Protein AF-A0A341ESN5-F1 (afdb_monomer_lite)

Foldseek 3Di:
DQPQPDQPDQDDDDDDPVVNVVRNVVRVVRSVVSLVVQDAPDLQRPDPRHDNDQSRLHHNDPAHAEAQAPQPDARFGKHKFAELCAPRGRHDQGLHNNGNGMWIKGKDWDQPPHRRQWMKIKIADPVCPSAIWIWIHHPVGIDHIDHDDDPVLAAPDLQRPDPNHDHDQCRLHHNDPADAPPQLEPLAQADRWHWHWYAQNCPRHLDDPPLRARKGFGTWDADPVRFWIWTWIWRADPPCRLPTWIWIFTGPGHRDRTDIDTDDDPSFQEDDWDDDPLHTDGHQWYWDADPLAIWIAGNNQKIKFKGKDWLFWQQPFFQCDPVTFRKGFFDKGWTPDFAPWFFDKDKDKDWDDPPDDPPQADWDWDFPDTTRTITGRIMTTGPGNDPDTTIIMMIMMTMHGHD

Structure (mmCIF, N/CA/C/O backbone):
data_AF-A0A341ESN5-F1
#
_entry.id   AF-A0A341ESN5-F1
#
loop_
_atom_site.group_PDB
_atom_site.id
_atom_site.type_symbol
_atom_site.label_atom_id
_atom_site.label_alt_id
_atom_site.label_comp_id
_atom_site.label_asym_id
_atom_site.label_entity_id
_atom_site.label_seq_id
_atom_site.pdbx_PDB_ins_code
_atom_site.Cartn_x
_atom_site.Cartn_y
_atom_site.Cartn_z
_atom_site.occupancy
_atom_site.B_iso_or_equiv
_atom_site.auth_seq_id
_atom_site.auth_comp_id
_atom_site.auth_asym_id
_atom_site.auth_atom_id
_atom_site.pdbx_PDB_model_num
ATOM 1 N N . MET A 1 1 ? -23.273 11.193 65.640 1.00 45.75 1 MET A N 1
ATOM 2 C CA . MET A 1 1 ? -23.663 10.922 67.040 1.00 45.75 1 MET A CA 1
ATOM 3 C C . MET A 1 1 ? -25.114 11.334 67.184 1.00 45.75 1 MET A C 1
ATOM 5 O O . MET A 1 1 ? -25.408 12.495 66.935 1.00 45.75 1 MET A O 1
ATOM 9 N N . VAL A 1 2 ? -26.012 10.391 67.474 1.00 50.94 2 VAL A N 1
ATOM 10 C CA . VAL A 1 2 ? -27.412 10.709 67.794 1.00 50.94 2 VAL A CA 1
ATOM 11 C C . VAL A 1 2 ? -27.406 11.405 69.152 1.00 50.94 2 VAL A C 1
ATOM 13 O O . VAL A 1 2 ? -26.899 10.841 70.120 1.00 50.94 2 VAL A O 1
ATOM 16 N N . ASN A 1 3 ? -27.875 12.651 69.205 1.00 52.25 3 ASN A N 1
ATOM 17 C CA . ASN A 1 3 ? -27.963 13.395 70.455 1.00 52.25 3 ASN A CA 1
ATOM 18 C C . ASN A 1 3 ? -29.244 12.950 71.154 1.00 52.25 3 ASN A C 1
ATOM 20 O O . ASN A 1 3 ? -30.307 13.494 70.876 1.00 52.25 3 ASN A O 1
ATOM 24 N N . ILE A 1 4 ? -29.152 11.912 71.983 1.00 60.00 4 ILE A N 1
ATOM 25 C CA . ILE A 1 4 ? -30.266 11.494 72.835 1.00 60.00 4 ILE A CA 1
ATOM 26 C C . ILE A 1 4 ? -30.452 12.624 73.857 1.00 60.00 4 ILE A C 1
ATOM 28 O O . ILE A 1 4 ? -29.518 12.865 74.628 1.00 60.00 4 ILE A O 1
ATOM 32 N N . PRO A 1 5 ? -31.592 13.344 73.872 1.00 60.28 5 PRO A N 1
ATOM 33 C CA . PRO A 1 5 ? -31.865 14.336 74.904 1.00 60.28 5 PRO A CA 1
ATOM 34 C C . PRO A 1 5 ? -31.605 13.725 76.279 1.00 60.28 5 PRO A C 1
ATOM 36 O O . PRO A 1 5 ? -32.128 12.646 76.577 1.00 60.28 5 PRO A O 1
ATOM 39 N N . THR A 1 6 ? -30.778 14.386 77.095 1.00 60.88 6 THR A N 1
ATOM 40 C CA . THR A 1 6 ? -30.464 13.906 78.443 1.00 60.88 6 THR A CA 1
ATOM 41 C C . THR A 1 6 ? -31.771 13.722 79.206 1.00 60.88 6 THR A C 1
ATOM 43 O O . THR A 1 6 ? -32.524 14.698 79.325 1.00 60.88 6 THR A O 1
ATOM 46 N N . PRO A 1 7 ? -32.070 12.511 79.710 1.00 59.34 7 PRO A N 1
ATOM 47 C CA . PRO A 1 7 ? -33.219 12.344 80.578 1.00 59.34 7 PRO A CA 1
ATOM 48 C C . PRO A 1 7 ? -33.035 13.236 81.820 1.00 59.34 7 PRO A C 1
ATOM 50 O O . PRO A 1 7 ? -31.903 13.616 82.144 1.00 59.34 7 PRO A O 1
ATOM 53 N N . PRO A 1 8 ? -34.124 13.611 82.513 1.00 61.50 8 PRO A N 1
ATOM 54 C CA . PRO A 1 8 ? -34.018 14.348 83.769 1.00 61.50 8 PRO A CA 1
ATOM 55 C C . PRO A 1 8 ? -33.081 13.619 84.759 1.00 61.50 8 PRO A C 1
ATOM 57 O O . PRO A 1 8 ? -32.901 12.405 84.638 1.00 61.50 8 PRO A O 1
ATOM 60 N N . PRO A 1 9 ? -32.448 14.324 85.714 1.00 68.75 9 PRO A N 1
ATOM 61 C CA . PRO A 1 9 ? -31.548 13.698 86.682 1.00 68.75 9 PRO A CA 1
ATOM 62 C C . PRO A 1 9 ? -32.243 12.561 87.444 1.00 68.75 9 PRO A C 1
ATOM 64 O O . PRO A 1 9 ? -33.427 12.660 87.774 1.00 68.75 9 PRO A O 1
ATOM 67 N N . GLU A 1 10 ? -31.501 11.481 87.699 1.00 64.12 10 GLU A N 1
ATOM 68 C CA . GLU A 1 10 ? -31.992 10.313 88.435 1.00 64.12 10 GLU A CA 1
ATOM 69 C C . GLU A 1 10 ? -32.473 10.733 89.844 1.00 64.12 10 GLU A C 1
ATOM 71 O O . GLU A 1 10 ? -31.803 11.546 90.495 1.00 64.12 10 GLU A O 1
ATOM 76 N N . PRO A 1 11 ? -33.632 10.248 90.334 1.00 64.88 11 PRO A N 1
ATOM 77 C CA . PRO A 1 11 ? -34.145 10.635 91.648 1.00 64.88 11 PRO A CA 1
ATOM 78 C C . PRO A 1 11 ? -33.196 10.216 92.786 1.00 64.88 11 PRO A C 1
ATOM 80 O O . PRO A 1 11 ? -32.747 9.075 92.838 1.00 64.88 11 PRO A O 1
ATOM 83 N N . VAL A 1 12 ? -32.933 11.110 93.746 1.00 65.19 12 VAL A N 1
ATOM 84 C CA . VAL A 1 12 ? -32.142 10.800 94.955 1.00 65.19 12 VAL A CA 1
ATOM 85 C C . VAL A 1 12 ? -33.053 10.204 96.041 1.00 65.19 12 VAL A C 1
ATOM 87 O O . VAL A 1 12 ? -34.122 10.751 96.318 1.00 65.19 12 VAL A O 1
ATOM 90 N N . PHE A 1 13 ? -32.638 9.100 96.674 1.00 57.09 13 PHE A N 1
ATOM 91 C CA . PHE A 1 13 ? -33.419 8.396 97.706 1.00 57.09 13 PHE A CA 1
ATOM 92 C C . PHE A 1 13 ? -33.643 9.249 98.975 1.00 57.09 13 PHE A C 1
ATOM 94 O O . PHE A 1 13 ? -32.692 9.755 99.570 1.00 57.09 13 PHE A O 1
ATOM 101 N N . GLY A 1 14 ? -34.902 9.370 99.416 1.00 65.25 14 GLY A N 1
ATOM 102 C CA . GLY A 1 14 ? -35.333 10.055 100.649 1.00 65.25 14 GLY A CA 1
ATOM 103 C C . GLY A 1 14 ? -36.342 9.223 101.474 1.00 65.25 14 GLY A C 1
ATOM 104 O O . GLY A 1 14 ? -36.451 8.018 101.258 1.00 65.25 14 GLY A O 1
ATOM 105 N N . PRO A 1 15 ? -37.111 9.810 102.414 1.00 63.91 15 PRO A N 1
ATOM 106 C CA . PRO A 1 15 ? -38.020 9.050 103.290 1.00 63.91 15 PRO A CA 1
ATOM 107 C C . PRO A 1 15 ? -39.426 8.770 102.713 1.00 63.91 15 PRO A C 1
ATOM 109 O O . PRO A 1 15 ? -40.140 7.935 103.263 1.00 63.91 15 PRO A O 1
ATOM 112 N N . ASP A 1 16 ? -39.847 9.441 101.633 1.00 69.94 16 ASP A N 1
ATOM 113 C CA . ASP A 1 16 ? -41.189 9.272 101.042 1.00 69.94 16 ASP A CA 1
ATOM 114 C C . ASP A 1 16 ? -41.182 8.288 99.858 1.00 69.94 16 ASP A C 1
ATOM 116 O O . ASP A 1 16 ? -40.820 8.633 98.728 1.00 69.94 16 ASP A O 1
ATOM 120 N N . PHE A 1 17 ? -41.590 7.050 100.138 1.00 66.75 17 PHE A N 1
ATOM 121 C CA . PHE A 1 17 ? -41.625 5.932 99.193 1.00 66.75 17 PHE A CA 1
ATOM 122 C C . PHE A 1 17 ? -42.546 6.179 97.982 1.00 66.75 17 PHE A C 1
ATOM 124 O O . PHE A 1 17 ? -42.194 5.840 96.851 1.00 66.75 17 PHE A O 1
ATOM 131 N N . ASN A 1 18 ? -43.707 6.816 98.179 1.00 73.38 18 ASN A N 1
ATOM 132 C CA . ASN A 1 18 ? -44.693 7.008 97.106 1.00 73.38 18 ASN A CA 1
ATOM 133 C C . ASN A 1 18 ? -44.269 8.114 96.128 1.00 73.38 18 ASN A C 1
ATOM 135 O O . ASN A 1 18 ? -44.442 7.980 94.911 1.00 73.38 18 ASN A O 1
ATOM 139 N N . ALA A 1 19 ? -43.673 9.190 96.648 1.00 69.94 19 ALA A N 1
ATOM 140 C CA . ALA A 1 19 ? -43.111 10.258 95.824 1.00 69.94 19 ALA A CA 1
ATOM 141 C C . ALA A 1 19 ? -41.934 9.757 94.963 1.00 69.94 19 ALA A C 1
ATOM 143 O O . ALA A 1 19 ? -41.808 10.139 93.799 1.00 69.94 19 ALA A O 1
ATOM 144 N N . GLN A 1 20 ? -41.116 8.844 95.495 1.00 70.56 20 GLN A N 1
ATOM 145 C CA . GLN A 1 20 ? -39.981 8.247 94.781 1.00 70.56 20 GLN A CA 1
ATOM 146 C C . GLN A 1 20 ? -40.407 7.338 93.637 1.00 70.56 20 GLN A C 1
ATOM 148 O O . GLN A 1 20 ? -39.936 7.515 92.516 1.00 70.56 20 GLN A O 1
ATOM 153 N N . HIS A 1 21 ? -41.334 6.411 93.886 1.00 73.88 21 HIS A N 1
ATOM 154 C CA . HIS A 1 21 ? -41.855 5.538 92.832 1.00 73.88 21 HIS A CA 1
ATOM 155 C C . HIS A 1 21 ? -42.489 6.339 91.686 1.00 73.88 21 HIS A C 1
ATOM 157 O O . HIS A 1 21 ? -42.320 5.992 90.518 1.00 73.88 21 HIS A O 1
ATOM 163 N N . SER A 1 22 ? -43.152 7.454 92.006 1.00 77.50 22 SER A N 1
ATOM 164 C CA . SER A 1 22 ? -43.729 8.358 91.005 1.00 77.50 22 SER A CA 1
ATOM 165 C C . SER A 1 22 ? -42.658 9.093 90.185 1.00 77.50 22 SER A C 1
ATOM 167 O O . SER A 1 22 ? -42.802 9.233 88.970 1.00 77.50 22 SER A O 1
ATOM 169 N N . ALA A 1 23 ? -41.567 9.536 90.820 1.00 76.75 23 ALA A N 1
ATOM 170 C CA . ALA A 1 23 ? -40.453 10.205 90.147 1.00 76.75 23 ALA A CA 1
ATOM 171 C C . ALA A 1 23 ? -39.651 9.253 89.241 1.00 76.75 23 ALA A C 1
ATOM 173 O O . ALA A 1 23 ? -39.312 9.621 88.117 1.00 76.75 23 ALA A O 1
ATOM 174 N N . VAL A 1 24 ? -39.404 8.018 89.692 1.00 79.38 24 VAL A N 1
ATOM 175 C CA . VAL A 1 24 ? -38.752 6.972 88.885 1.00 79.38 24 VAL A CA 1
ATOM 176 C C . VAL A 1 24 ? -39.615 6.613 87.675 1.00 79.38 24 VAL A C 1
ATOM 178 O O . VAL A 1 24 ? -39.122 6.629 86.550 1.00 79.38 24 VAL A O 1
ATOM 181 N N . ALA A 1 25 ? -40.923 6.409 87.864 1.00 80.94 25 ALA A N 1
ATOM 182 C CA . ALA A 1 25 ? -41.840 6.135 86.756 1.00 80.94 25 ALA A CA 1
ATOM 183 C C . ALA A 1 25 ? -41.880 7.281 85.722 1.00 80.94 25 ALA A C 1
ATOM 185 O O . ALA A 1 25 ? -41.972 7.041 84.516 1.00 80.94 25 ALA A O 1
ATOM 186 N N . ALA A 1 26 ? -41.788 8.539 86.169 1.00 80.81 26 ALA A N 1
ATOM 187 C CA . ALA A 1 26 ? -41.711 9.695 85.278 1.00 80.81 26 ALA A CA 1
ATOM 188 C C . ALA A 1 26 ? -40.388 9.744 84.492 1.00 80.81 26 ALA A C 1
ATOM 190 O O . ALA A 1 26 ? -40.399 10.061 83.300 1.00 80.81 26 ALA A O 1
ATOM 191 N N . TRP A 1 27 ? -39.270 9.399 85.136 1.00 82.31 27 TRP A N 1
ATOM 192 C CA . TRP A 1 27 ? -37.954 9.310 84.503 1.00 82.31 27 TRP A CA 1
ATOM 193 C C . TRP A 1 27 ? -37.901 8.206 83.440 1.00 82.31 27 TRP A C 1
ATOM 195 O O . TRP A 1 27 ? -37.540 8.479 82.295 1.00 82.31 27 TRP A O 1
ATOM 205 N N . GLU A 1 28 ? -38.347 6.992 83.776 1.00 84.75 28 GLU A N 1
ATOM 206 C CA . GLU A 1 28 ? -38.405 5.862 82.840 1.00 84.75 28 GLU A CA 1
ATOM 207 C C . GLU A 1 28 ? -39.282 6.198 81.627 1.00 84.75 28 GLU A C 1
ATOM 209 O O . GLU A 1 28 ? -38.901 5.959 80.479 1.00 84.75 28 GLU A O 1
ATOM 214 N N . ARG A 1 29 ? -40.433 6.843 81.861 1.00 85.31 29 ARG A N 1
ATOM 215 C CA . ARG A 1 29 ? -41.326 7.309 80.793 1.00 85.31 29 ARG A CA 1
ATOM 216 C C . ARG A 1 29 ? -40.654 8.340 79.883 1.00 85.31 29 ARG A C 1
ATOM 218 O O . ARG A 1 29 ? -40.837 8.271 78.668 1.00 85.31 29 ARG A O 1
ATOM 225 N N . ALA A 1 30 ? -39.897 9.283 80.441 1.00 80.81 30 ALA A N 1
ATOM 226 C CA . ALA A 1 30 ? -39.176 10.295 79.669 1.00 80.81 30 ALA A CA 1
ATOM 227 C C . ALA A 1 30 ? -38.032 9.684 78.841 1.00 80.81 30 ALA A C 1
ATOM 229 O O . ALA A 1 30 ? -37.871 10.033 77.672 1.00 80.81 30 ALA A O 1
ATOM 230 N N . ALA A 1 31 ? -37.284 8.733 79.407 1.00 80.94 31 ALA A N 1
ATOM 231 C CA . ALA A 1 31 ? -36.227 8.011 78.702 1.00 80.94 31 ALA A CA 1
ATOM 232 C C . ALA A 1 31 ? -36.784 7.181 77.531 1.00 80.94 31 ALA A C 1
ATOM 234 O O . ALA A 1 31 ? -36.274 7.258 76.412 1.00 80.94 31 ALA A O 1
ATOM 235 N N . LEU A 1 32 ? -37.882 6.451 77.754 1.00 85.50 32 LEU A N 1
ATOM 236 C CA . LEU A 1 32 ? -38.570 5.695 76.703 1.00 85.50 32 LEU A CA 1
ATOM 237 C C . LEU A 1 32 ? -39.096 6.604 75.584 1.00 85.50 32 LEU A C 1
ATOM 239 O O . LEU A 1 32 ? -39.010 6.242 74.410 1.00 85.50 32 LEU A O 1
ATOM 243 N N . LEU A 1 33 ? -39.613 7.788 75.928 1.00 86.25 33 LEU A N 1
ATOM 244 C CA . LEU A 1 33 ? -40.091 8.761 74.945 1.00 86.25 33 LEU A CA 1
ATOM 245 C C . LEU A 1 33 ? -38.935 9.341 74.118 1.00 86.25 33 LEU A C 1
ATOM 247 O O . LEU A 1 33 ? -39.038 9.394 72.901 1.00 86.25 33 LEU A O 1
ATOM 251 N N . SER A 1 34 ? -37.807 9.661 74.755 1.00 83.31 34 SER A N 1
ATOM 252 C CA . SER A 1 34 ? -36.584 10.132 74.089 1.00 83.31 34 SER A CA 1
ATOM 253 C C . SER A 1 34 ? -36.023 9.105 73.091 1.00 83.31 34 SER A C 1
ATOM 255 O O . SER A 1 34 ? -35.649 9.448 71.965 1.00 83.31 34 SER A O 1
ATOM 257 N N . ILE A 1 35 ? -36.037 7.815 73.453 1.00 84.38 35 ILE A N 1
ATOM 258 C CA . ILE A 1 35 ? -35.657 6.721 72.544 1.00 84.38 35 ILE A CA 1
ATOM 259 C C . ILE A 1 35 ? -36.646 6.624 71.382 1.00 84.38 35 ILE A C 1
ATOM 261 O O . ILE A 1 35 ? -36.224 6.586 70.228 1.00 84.38 35 ILE A O 1
ATOM 265 N N . LYS A 1 36 ? -37.954 6.626 71.667 1.00 85.88 36 LYS A N 1
ATOM 266 C CA . LYS A 1 36 ? -39.008 6.591 70.644 1.00 85.88 36 LYS A CA 1
ATOM 267 C C . LYS A 1 36 ? -38.877 7.753 69.658 1.00 85.88 36 LYS A C 1
ATOM 269 O O . LYS A 1 36 ? -38.978 7.539 68.454 1.00 85.88 36 LYS A O 1
ATOM 274 N N . ASP A 1 37 ? -38.594 8.951 70.154 1.00 86.12 37 ASP A N 1
ATOM 275 C CA . ASP A 1 37 ? -38.414 10.153 69.342 1.00 86.12 37 ASP A CA 1
ATOM 276 C C . ASP A 1 37 ? -37.098 10.138 68.555 1.00 86.12 37 ASP A C 1
ATOM 278 O O . ASP A 1 37 ? -36.966 10.862 67.573 1.00 86.12 37 ASP A O 1
ATOM 282 N N . SER A 1 38 ? -36.143 9.285 68.921 1.00 85.81 38 SER A N 1
ATOM 283 C CA . SER A 1 38 ? -34.900 9.071 68.169 1.00 85.81 38 SER A CA 1
ATOM 284 C C . SER A 1 38 ? -35.031 7.980 67.098 1.00 85.81 38 SER A C 1
ATOM 286 O O . SER A 1 38 ? -34.161 7.860 66.231 1.00 85.81 38 SER A O 1
ATOM 288 N N . LEU A 1 39 ? -36.110 7.189 67.118 1.00 89.00 39 LEU A N 1
ATOM 289 C CA . LEU A 1 39 ? -36.380 6.183 66.092 1.00 89.00 39 LEU A CA 1
ATOM 290 C C . LEU A 1 39 ? -36.940 6.832 64.813 1.00 89.00 39 LEU A C 1
ATOM 292 O O . LEU A 1 39 ? -37.713 7.800 64.890 1.00 89.00 39 LEU A O 1
ATOM 296 N N . PRO A 1 40 ? -36.555 6.315 63.633 1.00 87.44 40 PRO A N 1
ATOM 297 C CA . PRO A 1 40 ? -37.122 6.752 62.368 1.00 87.44 40 PRO A CA 1
ATOM 298 C C . PRO A 1 40 ? -38.594 6.327 62.256 1.00 87.44 40 PRO A C 1
ATOM 300 O O . PRO A 1 40 ? -38.993 5.255 62.708 1.00 87.44 40 PRO A O 1
ATOM 303 N N . SER A 1 41 ? -39.400 7.171 61.621 1.00 87.12 41 SER A N 1
ATOM 304 C CA . SER A 1 41 ? -40.819 6.938 61.318 1.00 87.12 41 SER A CA 1
ATOM 305 C C . SER A 1 41 ? -41.047 5.905 60.207 1.00 87.12 41 SER A C 1
ATOM 307 O O . SER A 1 41 ? -42.157 5.395 60.055 1.00 87.12 41 SER A O 1
ATOM 309 N N . GLY A 1 42 ? -40.001 5.565 59.452 1.00 86.00 42 GLY A N 1
ATOM 310 C CA . GLY A 1 42 ? -40.032 4.569 58.390 1.00 86.00 42 GLY A CA 1
ATOM 311 C C . GLY A 1 42 ? -38.653 4.337 57.762 1.00 86.00 42 GLY A C 1
ATOM 312 O O . GLY A 1 42 ? -37.678 4.988 58.141 1.00 86.00 42 GLY A O 1
ATOM 313 N N . PRO A 1 43 ? -38.554 3.426 56.779 1.00 82.81 43 PRO A N 1
ATOM 314 C CA . PRO A 1 43 ? -37.279 3.028 56.178 1.00 82.81 43 PRO A CA 1
ATOM 315 C C . PRO A 1 43 ? -36.625 4.121 55.321 1.00 82.81 43 PRO A C 1
ATOM 317 O O . PRO A 1 43 ? -35.465 3.983 54.960 1.00 82.81 43 PRO A O 1
ATOM 320 N N . THR A 1 44 ? -37.329 5.202 54.988 1.00 85.25 44 THR A N 1
ATOM 321 C CA . THR A 1 44 ? -36.801 6.334 54.205 1.00 85.25 44 THR A CA 1
ATOM 322 C C . THR A 1 44 ? -36.850 7.650 54.985 1.00 85.25 44 THR A C 1
ATOM 324 O O . THR A 1 44 ? -36.876 8.723 54.385 1.00 85.25 44 THR A O 1
ATOM 327 N N . ASP A 1 45 ? -36.924 7.588 56.320 1.00 86.44 45 ASP A N 1
ATOM 328 C CA . ASP A 1 45 ? -36.984 8.778 57.171 1.00 86.44 45 ASP A CA 1
ATOM 329 C C . ASP A 1 45 ? -35.642 9.524 57.179 1.00 86.44 45 ASP A C 1
ATOM 331 O O . ASP A 1 45 ? -34.711 9.160 57.899 1.00 86.44 45 ASP A O 1
ATOM 335 N N . ALA A 1 46 ? -35.558 10.583 56.373 1.00 82.62 46 ALA A N 1
ATOM 336 C CA . ALA A 1 46 ? -34.388 11.447 56.238 1.00 82.62 46 ALA A CA 1
ATOM 337 C C . ALA A 1 46 ? -34.278 12.533 57.325 1.00 82.62 46 ALA A C 1
ATOM 339 O O . ALA A 1 46 ? -33.454 13.439 57.195 1.00 82.62 46 ALA A O 1
ATOM 340 N N . THR A 1 47 ? -35.084 12.470 58.392 1.00 85.06 47 THR A N 1
ATOM 341 C CA . THR A 1 47 ? -35.048 13.461 59.475 1.00 85.06 47 THR A CA 1
ATOM 342 C C . THR A 1 47 ? -33.678 13.453 60.168 1.00 85.06 47 THR A C 1
ATOM 344 O O . THR A 1 47 ? -33.266 12.421 60.713 1.00 85.06 47 THR A O 1
ATOM 347 N N . PRO A 1 48 ? -32.958 14.591 60.209 1.00 82.81 48 PRO A N 1
ATOM 348 C CA . PRO A 1 48 ? -31.678 14.673 60.902 1.00 82.81 48 PRO A CA 1
ATOM 349 C C . PRO A 1 48 ? -31.794 14.289 62.382 1.00 82.81 48 PRO A C 1
ATOM 351 O O . PRO A 1 48 ? -32.739 14.670 63.068 1.00 82.81 48 PRO A O 1
ATOM 354 N N . GLY A 1 49 ? -30.802 13.556 62.891 1.00 80.69 49 GLY A N 1
ATOM 355 C CA . GLY A 1 49 ? -30.726 13.177 64.306 1.00 80.69 49 GLY A CA 1
ATOM 356 C C . GLY A 1 49 ? -31.429 11.868 64.681 1.00 80.69 49 GLY A C 1
ATOM 357 O O . GLY A 1 49 ? -31.335 11.470 65.838 1.00 80.69 49 GLY A O 1
ATOM 358 N N . LYS A 1 50 ? -32.071 11.169 63.737 1.00 85.56 50 LYS A N 1
ATOM 359 C CA . LYS A 1 50 ? -32.638 9.826 63.951 1.00 85.56 50 LYS A CA 1
ATOM 360 C C . LYS A 1 50 ? -31.578 8.718 63.873 1.00 85.56 50 LYS A C 1
ATOM 362 O O . LYS A 1 50 ? -30.515 8.893 63.275 1.00 85.56 50 LYS A O 1
ATOM 367 N N . PHE A 1 51 ? -31.875 7.553 64.451 1.00 85.44 51 PHE A N 1
ATOM 368 C CA . PHE A 1 51 ? -31.078 6.338 64.252 1.00 85.44 51 PHE A CA 1
ATOM 369 C C . PHE A 1 51 ? -31.222 5.784 62.826 1.00 85.44 51 PHE A C 1
ATOM 371 O O . PHE A 1 51 ? -32.318 5.751 62.270 1.00 85.44 51 PHE A O 1
ATOM 378 N N . LEU A 1 52 ? -30.123 5.258 62.276 1.00 85.19 52 LEU A N 1
ATOM 379 C CA . LEU A 1 52 ? -30.139 4.416 61.078 1.00 85.19 52 LEU A CA 1
ATOM 380 C C . LEU A 1 52 ? -30.350 2.961 61.500 1.00 85.19 52 LEU A C 1
ATOM 382 O O . LEU A 1 52 ? -29.458 2.341 62.080 1.00 85.19 52 LEU A O 1
ATOM 386 N N . LEU A 1 53 ? -31.545 2.437 61.242 1.00 86.94 53 LEU A N 1
ATOM 387 C CA . LEU A 1 53 ? -31.874 1.033 61.490 1.00 86.94 53 LEU A CA 1
ATOM 388 C C . LEU A 1 53 ? -31.473 0.165 60.290 1.00 86.94 53 LEU A C 1
ATOM 390 O O . LEU A 1 53 ? -31.374 0.662 59.169 1.00 86.94 53 LEU A O 1
ATOM 394 N N . SER A 1 54 ? -31.295 -1.142 60.504 1.00 86.81 54 SER A N 1
ATOM 395 C CA . SER A 1 54 ? -31.189 -2.078 59.377 1.00 86.81 54 SER A CA 1
ATOM 396 C C . SER A 1 54 ? -32.455 -1.994 58.516 1.00 86.81 54 SER A C 1
ATOM 398 O O . SER A 1 54 ? -33.568 -1.978 59.042 1.00 86.81 54 SER A O 1
ATOM 400 N N . GLY A 1 55 ? -32.283 -1.888 57.204 1.00 83.88 55 GLY A N 1
ATOM 401 C CA . GLY A 1 55 ? -33.319 -1.602 56.213 1.00 83.88 55 GLY A CA 1
ATOM 402 C C . GLY A 1 55 ? -33.510 -0.122 55.886 1.00 83.88 55 GLY A C 1
ATOM 403 O O . GLY A 1 55 ? -34.138 0.188 54.871 1.00 83.88 55 GLY A O 1
ATOM 404 N N . ALA A 1 56 ? -32.958 0.799 56.684 1.00 87.56 56 ALA A N 1
ATOM 405 C CA . ALA A 1 56 ? -33.038 2.226 56.390 1.00 87.56 56 ALA A CA 1
ATOM 406 C C . ALA A 1 56 ? -32.268 2.548 55.101 1.00 87.56 56 ALA A C 1
ATOM 408 O O . ALA A 1 56 ? -31.108 2.163 54.947 1.00 87.56 56 ALA A O 1
ATOM 409 N N . PHE A 1 57 ? -32.921 3.236 54.165 1.00 89.88 57 PHE A N 1
ATOM 410 C CA . PHE A 1 57 ? -32.383 3.606 52.853 1.00 89.88 57 PHE A CA 1
ATOM 411 C C . PHE A 1 57 ? -31.797 2.413 52.079 1.00 89.88 57 PHE A C 1
ATOM 413 O O . PHE A 1 57 ? -30.819 2.565 51.348 1.00 89.88 57 PHE A O 1
ATOM 420 N N . GLY A 1 58 ? -32.363 1.217 52.296 1.00 89.06 58 GLY A N 1
ATOM 421 C CA . GLY A 1 58 ? -31.932 -0.039 51.677 1.00 89.06 58 GLY A CA 1
ATOM 422 C C . GLY A 1 58 ? -30.622 -0.622 52.202 1.00 89.06 58 GLY A C 1
ATOM 423 O O . GLY A 1 58 ? -30.102 -1.565 51.611 1.00 89.06 58 GLY A O 1
ATOM 424 N N . LEU A 1 59 ? -30.084 -0.109 53.309 1.00 88.75 59 LEU A N 1
ATOM 425 C CA . LEU A 1 59 ? -28.878 -0.648 53.935 1.00 88.75 59 LEU A CA 1
ATOM 426 C C . LEU A 1 59 ? -29.205 -1.849 54.827 1.00 88.75 59 LEU A C 1
ATOM 428 O O . LEU A 1 59 ? -30.010 -1.728 55.739 1.00 88.75 59 LEU A O 1
ATOM 432 N N . GLY A 1 60 ? -28.534 -2.987 54.632 1.00 83.19 60 GLY A N 1
ATOM 433 C CA . GLY A 1 60 ? -28.613 -4.133 55.556 1.00 83.19 60 GLY A CA 1
ATOM 434 C C . GLY A 1 60 ? -29.821 -5.063 55.378 1.00 83.19 60 GLY A C 1
ATOM 435 O O . GLY A 1 60 ? -30.057 -5.911 56.235 1.00 83.19 60 GLY A O 1
ATOM 436 N N . VAL A 1 61 ? -30.567 -4.926 54.277 1.00 81.94 61 VAL A N 1
ATOM 437 C CA . VAL A 1 61 ? -31.668 -5.824 53.879 1.00 81.94 61 VAL A CA 1
ATOM 438 C C . VAL A 1 61 ? -31.382 -6.467 52.522 1.00 81.94 61 VAL A C 1
ATOM 440 O O . VAL A 1 61 ? -30.689 -5.877 51.697 1.00 81.94 61 VAL A O 1
ATOM 443 N N . ASP A 1 62 ? -31.955 -7.647 52.274 1.00 80.38 62 ASP A N 1
ATOM 444 C CA . ASP A 1 62 ? -31.743 -8.422 51.036 1.00 80.38 62 ASP A CA 1
ATOM 445 C C . ASP A 1 62 ? -32.326 -7.745 49.778 1.00 80.38 62 ASP A C 1
ATOM 447 O O . ASP A 1 62 ? -31.942 -8.068 48.654 1.00 80.38 62 ASP A O 1
ATOM 451 N N . SER A 1 63 ? -33.239 -6.783 49.951 1.00 78.56 63 SER A N 1
ATOM 452 C CA . SER A 1 63 ? -33.818 -5.983 48.867 1.00 78.56 63 SER A CA 1
ATOM 453 C C . SER A 1 63 ? -34.012 -4.529 49.292 1.00 78.56 63 SER A C 1
ATOM 455 O O . SER A 1 63 ? -34.740 -4.252 50.249 1.00 78.56 63 SER A O 1
ATOM 457 N N . GLY A 1 64 ? -33.410 -3.591 48.556 1.00 79.69 64 GLY A N 1
ATOM 458 C CA . GLY A 1 64 ? -33.641 -2.159 48.760 1.00 79.69 64 GLY A CA 1
ATOM 459 C C . GLY A 1 64 ? -35.077 -1.741 48.391 1.00 79.69 64 GLY A C 1
ATOM 460 O O . GLY A 1 64 ? -35.689 -2.389 47.533 1.00 79.69 64 GLY A O 1
ATOM 461 N N . PRO A 1 65 ? -35.625 -0.662 48.989 1.00 89.81 65 PRO A N 1
ATOM 462 C CA . PRO A 1 65 ? -36.987 -0.206 48.719 1.00 89.81 65 PRO A CA 1
ATOM 463 C C . PRO A 1 65 ? -37.223 0.051 47.227 1.00 89.81 65 PRO A C 1
ATOM 465 O O . PRO A 1 65 ? -36.356 0.593 46.538 1.00 89.81 65 PRO A O 1
ATOM 468 N N . VAL A 1 66 ? -38.403 -0.330 46.734 1.00 91.81 66 VAL A N 1
ATOM 469 C CA . VAL A 1 66 ? -38.782 -0.126 45.331 1.00 91.81 66 VAL A CA 1
ATOM 470 C C . VAL A 1 66 ? -39.184 1.328 45.115 1.00 91.81 66 VAL A C 1
ATOM 472 O O . VAL A 1 66 ? -40.066 1.851 45.798 1.00 91.81 66 VAL A O 1
ATOM 475 N N . VAL A 1 67 ? -38.565 1.971 44.132 1.00 93.19 67 VAL A N 1
ATOM 476 C CA . VAL A 1 67 ? -38.859 3.345 43.738 1.00 93.19 67 VAL A CA 1
ATOM 477 C C . VAL A 1 67 ? -40.008 3.356 42.729 1.00 93.19 67 VAL A C 1
ATOM 479 O O . VAL A 1 67 ? -39.885 2.758 41.658 1.00 93.19 67 VAL A O 1
ATOM 482 N N . PRO A 1 68 ? -41.124 4.048 43.028 1.00 92.31 68 PRO A N 1
ATOM 483 C CA . PRO A 1 68 ? -42.290 4.076 42.150 1.00 92.31 68 PRO A CA 1
ATOM 484 C C . PRO A 1 68 ? -42.094 4.982 40.933 1.00 92.31 68 PRO A C 1
ATOM 486 O O . PRO A 1 68 ? -42.700 4.737 39.895 1.00 92.31 68 PRO A O 1
ATOM 489 N N . ASN A 1 69 ? -41.270 6.027 41.044 1.00 94.81 69 ASN A N 1
ATOM 490 C CA . ASN A 1 69 ? -40.932 6.919 39.941 1.00 94.81 69 ASN A CA 1
ATOM 491 C C . ASN A 1 69 ? -39.509 7.455 40.119 1.00 94.81 69 ASN A C 1
ATOM 493 O O . ASN A 1 69 ? -39.196 8.055 41.147 1.00 94.81 69 ASN A O 1
ATOM 497 N N . VAL A 1 70 ? -38.650 7.232 39.125 1.00 94.44 70 VAL A N 1
ATOM 498 C CA . VAL A 1 70 ? -37.233 7.604 39.199 1.00 94.44 70 VAL A CA 1
ATOM 499 C C . VAL A 1 70 ? -36.997 9.109 39.064 1.00 94.44 70 VAL A C 1
ATOM 501 O O . VAL A 1 70 ? -36.005 9.605 39.588 1.00 94.44 70 VAL A O 1
ATOM 504 N N . ASP A 1 71 ? -37.881 9.863 38.412 1.00 94.00 71 ASP A N 1
ATOM 505 C CA . ASP A 1 71 ? -37.714 11.310 38.195 1.00 94.00 71 ASP A CA 1
ATOM 506 C C . ASP A 1 71 ? -38.065 12.137 39.434 1.00 94.00 71 ASP A C 1
ATOM 508 O O . ASP A 1 71 ? -37.536 13.238 39.624 1.00 94.00 71 ASP A O 1
ATOM 512 N N . THR A 1 72 ? -38.944 11.605 40.283 1.00 92.31 72 THR A N 1
ATOM 513 C CA . THR A 1 72 ? -39.396 12.246 41.526 1.00 92.31 72 THR A CA 1
ATOM 514 C C . THR A 1 72 ? -38.707 11.683 42.768 1.00 92.31 72 THR A C 1
ATOM 516 O O . THR A 1 72 ? -39.067 12.051 43.881 1.00 92.31 72 THR A O 1
ATOM 519 N N . HIS A 1 73 ? -37.759 10.755 42.608 1.00 91.62 73 HIS A N 1
ATOM 520 C CA . HIS A 1 73 ? -37.063 10.136 43.731 1.00 91.62 73 HIS A CA 1
ATOM 521 C C . HIS A 1 73 ? -35.707 10.797 43.982 1.00 91.62 73 HIS A C 1
ATOM 523 O O . HIS A 1 73 ? -34.742 10.588 43.241 1.00 91.62 73 HIS A O 1
ATOM 529 N N . HIS A 1 74 ? -35.657 11.619 45.030 1.00 89.88 74 HIS A N 1
ATOM 530 C CA . HIS A 1 74 ? -34.517 12.493 45.340 1.00 89.88 74 HIS A CA 1
ATOM 531 C C . HIS A 1 74 ? -33.810 12.129 46.646 1.00 89.88 74 HIS A C 1
ATOM 533 O O . HIS A 1 74 ? -32.696 12.583 46.894 1.00 89.88 74 HIS A O 1
ATOM 539 N N . THR A 1 75 ? -34.425 11.282 47.471 1.00 88.81 75 THR A N 1
ATOM 540 C CA . THR A 1 75 ? -33.873 10.850 48.756 1.00 88.81 75 THR A CA 1
ATOM 541 C C . THR A 1 75 ? -32.619 10.004 48.547 1.00 88.81 75 THR A C 1
ATOM 543 O O . THR A 1 75 ? -32.667 8.977 47.877 1.00 88.81 75 THR A O 1
ATOM 546 N N . ALA A 1 76 ? -31.495 10.403 49.145 1.00 89.94 76 ALA A N 1
ATOM 547 C CA . ALA A 1 76 ? -30.256 9.634 49.060 1.00 89.94 76 ALA A CA 1
ATOM 548 C C . ALA A 1 76 ? -30.409 8.227 49.670 1.00 89.94 76 ALA A C 1
ATOM 550 O O . ALA A 1 76 ? -31.108 8.052 50.668 1.00 89.94 76 ALA A O 1
ATOM 551 N N . GLY A 1 77 ? -29.773 7.219 49.072 1.00 91.62 77 GLY A N 1
ATOM 552 C CA . GLY A 1 77 ? -29.875 5.831 49.527 1.00 91.62 77 GLY A CA 1
ATOM 553 C C . GLY A 1 77 ? -29.708 4.785 48.427 1.00 91.62 77 GLY A C 1
ATOM 554 O O . GLY A 1 77 ? -29.417 5.110 47.275 1.00 91.62 77 GLY A O 1
ATOM 555 N N . PHE A 1 78 ? -29.917 3.524 48.809 1.00 92.75 78 PHE A N 1
ATOM 556 C CA . PHE A 1 78 ? -29.861 2.345 47.950 1.00 92.75 78 PHE A CA 1
ATOM 557 C C . PHE A 1 78 ? -31.272 1.801 47.737 1.00 92.75 78 PHE A C 1
ATOM 559 O O . PHE A 1 78 ? -31.991 1.477 48.680 1.00 92.75 78 PHE A O 1
ATOM 566 N N . TYR A 1 79 ? -31.664 1.675 46.483 1.00 94.25 79 TYR A N 1
ATOM 567 C CA . TYR A 1 79 ? -33.028 1.371 46.090 1.00 94.25 79 TYR A CA 1
ATOM 568 C C . TYR A 1 79 ? -33.054 0.366 44.946 1.00 94.25 79 TYR A C 1
ATOM 570 O O . TYR A 1 79 ? -32.022 -0.010 44.386 1.00 94.25 79 TYR A O 1
ATOM 578 N N . SER A 1 80 ? -34.254 -0.064 44.580 1.00 93.50 80 SER A N 1
ATOM 579 C CA . SER A 1 80 ? -34.497 -0.850 43.378 1.00 93.50 80 SER A CA 1
ATOM 580 C C . SER A 1 80 ? -35.610 -0.224 42.544 1.00 93.50 80 SER A C 1
ATOM 582 O O . SER A 1 80 ? -36.434 0.539 43.042 1.00 93.50 80 SER A O 1
ATOM 584 N N . GLY A 1 81 ? -35.636 -0.518 41.253 1.00 93.88 81 GLY A N 1
ATOM 585 C CA . GLY A 1 81 ? -36.714 -0.120 40.355 1.00 93.88 81 GLY A CA 1
ATOM 586 C C . GLY A 1 81 ? -36.915 -1.178 39.286 1.00 93.88 81 GLY A C 1
ATOM 587 O O . GLY A 1 81 ? -36.061 -2.037 39.087 1.00 93.88 81 GLY A O 1
ATOM 588 N N . TYR A 1 82 ? -38.045 -1.133 38.594 1.00 94.81 82 TYR A N 1
ATOM 589 C CA . TYR A 1 82 ? -38.319 -2.048 37.490 1.00 94.81 82 TYR A CA 1
ATOM 590 C C . TYR A 1 82 ? -38.138 -1.343 36.149 1.00 94.81 82 TYR A C 1
ATOM 592 O O . TYR A 1 82 ? -38.567 -0.196 35.981 1.00 94.81 82 TYR A O 1
ATOM 600 N N . GLY A 1 83 ? -37.494 -2.031 35.205 1.00 93.75 83 GLY A N 1
ATOM 601 C CA . GLY A 1 83 ? -37.298 -1.565 33.834 1.00 93.75 83 GLY A CA 1
ATOM 602 C C . GLY A 1 83 ? -38.618 -1.316 33.102 1.00 93.75 83 GLY A C 1
ATOM 603 O O . GLY A 1 83 ? -39.675 -1.785 33.525 1.00 93.75 83 GLY A O 1
ATOM 604 N N . GLY A 1 84 ? -38.561 -0.564 32.002 1.00 93.56 84 GLY A N 1
ATOM 605 C CA . GLY A 1 84 ? -39.755 -0.091 31.290 1.00 93.56 84 GLY A CA 1
ATOM 606 C C . GLY A 1 84 ? -40.592 -1.196 30.635 1.00 93.56 84 GLY A C 1
ATOM 607 O O . GLY A 1 84 ? -41.774 -0.982 30.384 1.00 93.56 84 GLY A O 1
ATOM 608 N N . GLY A 1 85 ? -40.006 -2.375 30.398 1.00 92.00 85 GLY A N 1
ATOM 609 C CA . GLY A 1 85 ? -40.707 -3.545 29.860 1.00 92.00 85 GLY A CA 1
ATOM 610 C C . GLY A 1 85 ? -41.364 -4.431 30.928 1.00 92.00 85 GLY A C 1
ATOM 611 O O . GLY A 1 85 ? -42.117 -5.346 30.599 1.00 92.00 85 GLY A O 1
ATOM 612 N N . HIS A 1 86 ? -41.097 -4.189 32.215 1.00 94.19 86 HIS A N 1
ATOM 613 C CA . HIS A 1 86 ? -41.689 -4.969 33.302 1.00 94.19 86 HIS A CA 1
ATOM 614 C C . HIS A 1 86 ? -43.195 -4.688 33.452 1.00 94.19 86 HIS A C 1
ATOM 616 O O . HIS A 1 86 ? -43.678 -3.623 33.082 1.00 94.19 86 HIS A O 1
ATOM 622 N N . ALA A 1 87 ? -43.943 -5.616 34.061 1.00 93.94 87 ALA A N 1
ATOM 623 C CA . ALA A 1 87 ? -45.386 -5.466 34.294 1.00 93.94 87 ALA A CA 1
ATOM 624 C C . ALA A 1 87 ? -45.740 -4.284 35.220 1.00 93.94 87 ALA A C 1
ATOM 626 O O . ALA A 1 87 ? -46.834 -3.730 35.143 1.00 93.94 87 ALA A O 1
ATOM 627 N N . THR A 1 88 ? -44.811 -3.898 36.097 1.00 93.62 88 THR A N 1
ATOM 628 C CA . THR A 1 88 ? -44.936 -2.757 37.019 1.00 93.62 88 THR A CA 1
ATOM 629 C C . THR A 1 88 ? -43.684 -1.877 36.934 1.00 93.62 88 THR A C 1
ATOM 631 O O . THR A 1 88 ? -42.852 -1.926 37.843 1.00 93.62 88 THR A O 1
ATOM 634 N N . PRO A 1 89 ? -43.473 -1.145 35.828 1.00 93.31 89 PRO A N 1
ATOM 635 C CA . PRO A 1 89 ? -42.262 -0.359 35.625 1.00 93.31 89 PRO A CA 1
ATOM 636 C C . PRO A 1 89 ? -42.224 0.820 36.604 1.00 93.31 89 PRO A C 1
ATOM 638 O O . PRO A 1 89 ? -43.267 1.365 36.973 1.00 93.31 89 PRO A O 1
ATOM 641 N N . ALA A 1 90 ? -41.025 1.245 37.007 1.00 94.00 90 ALA A N 1
ATOM 642 C CA . ALA A 1 90 ? -40.895 2.531 37.684 1.00 94.00 90 ALA A CA 1
ATOM 643 C C . ALA A 1 90 ? -41.311 3.648 36.710 1.00 94.00 90 ALA A C 1
ATOM 645 O O . ALA A 1 90 ? -40.886 3.653 35.552 1.00 94.00 90 ALA A O 1
ATOM 646 N N . GLY A 1 91 ? -42.141 4.582 37.175 1.00 92.75 91 GLY A N 1
ATOM 647 C CA . GLY A 1 91 ? -42.516 5.776 36.422 1.00 92.75 91 GLY A CA 1
ATOM 648 C C . GLY A 1 91 ? -41.327 6.714 36.180 1.00 92.75 91 GLY A C 1
ATOM 649 O O . GLY A 1 91 ? -40.282 6.588 36.820 1.00 92.75 91 GLY A O 1
ATOM 650 N N . GLY A 1 92 ? -41.505 7.682 35.282 1.00 92.31 92 GLY A N 1
ATOM 651 C CA . GLY A 1 92 ? -40.445 8.606 34.863 1.00 92.31 92 GLY A CA 1
ATOM 652 C C . GLY A 1 92 ? -39.599 8.077 33.700 1.00 92.31 92 GLY A C 1
ATOM 653 O O . GLY A 1 92 ? -39.931 7.060 33.087 1.00 92.31 92 GLY A O 1
ATOM 654 N N . ASP A 1 93 ? -38.515 8.783 33.376 1.00 94.38 93 ASP A N 1
ATOM 655 C CA . ASP A 1 93 ? -37.567 8.393 32.328 1.00 94.38 93 ASP A CA 1
ATOM 656 C C . ASP A 1 93 ? -36.746 7.175 32.780 1.00 94.38 93 ASP A C 1
ATOM 658 O O . ASP A 1 93 ? -35.803 7.286 33.566 1.00 94.38 93 ASP A O 1
ATOM 662 N N . ASN A 1 94 ? -37.148 5.985 32.331 1.00 93.62 94 ASN A N 1
ATOM 663 C CA . ASN A 1 94 ? -36.592 4.722 32.803 1.00 93.62 94 ASN A CA 1
ATOM 664 C C . ASN A 1 94 ? -35.172 4.482 32.242 1.00 93.62 94 ASN A C 1
ATOM 666 O O . ASN A 1 94 ? -34.998 4.483 31.019 1.00 93.62 94 ASN A O 1
ATOM 670 N N . PRO A 1 95 ? -34.161 4.180 33.086 1.00 95.00 95 PRO A N 1
ATOM 671 C CA . PRO A 1 95 ? -32.804 3.904 32.611 1.00 95.00 95 PRO A CA 1
ATOM 672 C C . PRO A 1 95 ? -32.750 2.712 31.649 1.00 95.00 95 PRO A C 1
ATOM 674 O O . PRO A 1 95 ? -31.912 2.685 30.747 1.00 95.00 95 PRO A O 1
ATOM 677 N N . PHE A 1 96 ? -33.645 1.734 31.795 1.00 94.62 96 PHE A N 1
ATOM 678 C CA . PHE A 1 96 ? -33.685 0.510 31.000 1.00 94.62 96 PHE A CA 1
ATOM 679 C C . PHE A 1 96 ? -35.098 0.284 30.442 1.00 94.62 96 PHE A C 1
ATOM 681 O O . PHE A 1 96 ? -35.835 -0.601 30.875 1.00 94.62 96 PHE A O 1
ATOM 688 N N . SER A 1 97 ? -35.490 1.106 29.465 1.00 92.44 97 SER A N 1
ATOM 689 C CA . SER A 1 97 ? -36.853 1.149 28.911 1.00 92.44 97 SER A CA 1
ATOM 690 C C . SER A 1 97 ? -37.354 -0.160 28.284 1.00 92.44 97 SER A C 1
ATOM 692 O O . SER A 1 97 ? -38.559 -0.377 28.235 1.00 92.44 97 SER A O 1
ATOM 694 N N . THR A 1 98 ? -36.460 -1.044 27.841 1.00 92.44 98 THR A N 1
ATOM 695 C CA . THR A 1 98 ? -36.792 -2.346 27.231 1.00 92.44 98 THR A CA 1
ATOM 696 C C . THR A 1 98 ? -36.611 -3.533 28.177 1.00 92.44 98 THR A C 1
ATOM 698 O O . THR A 1 98 ? -36.900 -4.670 27.809 1.00 92.44 98 THR A O 1
ATOM 701 N N . MET A 1 99 ? -36.103 -3.301 29.388 1.00 92.19 99 MET A N 1
ATOM 702 C CA . MET A 1 99 ? -35.790 -4.367 30.334 1.00 92.19 99 MET A CA 1
ATOM 703 C C . MET A 1 99 ? -37.059 -4.832 31.058 1.00 92.19 99 MET A C 1
ATOM 705 O O . MET A 1 99 ? -37.787 -4.021 31.627 1.00 92.19 99 MET A O 1
ATOM 709 N N . ASN A 1 100 ? -37.279 -6.149 31.098 1.00 91.12 100 ASN A N 1
ATOM 710 C CA . ASN A 1 100 ? -38.412 -6.783 31.788 1.00 91.12 100 ASN A CA 1
ATOM 711 C C . ASN A 1 100 ? -38.119 -7.126 33.263 1.00 91.12 100 ASN A C 1
ATOM 713 O O . ASN A 1 100 ? -38.852 -7.904 33.860 1.00 91.12 100 ASN A O 1
ATOM 717 N N . GLY A 1 101 ? -37.029 -6.619 33.843 1.00 90.56 101 GLY A N 1
ATOM 718 C CA . GLY A 1 101 ? -36.531 -7.010 35.166 1.00 90.56 101 GLY A CA 1
ATOM 719 C C . GLY A 1 101 ? -36.259 -5.825 36.092 1.00 90.56 101 GLY A C 1
ATOM 720 O O . GLY A 1 101 ? -36.459 -4.668 35.719 1.00 90.56 101 GLY A O 1
ATOM 721 N N . ALA A 1 102 ? -35.809 -6.127 37.309 1.00 92.31 102 ALA A N 1
ATOM 722 C CA . ALA A 1 102 ? -35.406 -5.125 38.291 1.00 92.31 102 ALA A CA 1
ATOM 723 C C . ALA A 1 102 ? -33.973 -4.622 38.047 1.00 92.31 102 ALA A C 1
ATOM 725 O O . ALA A 1 102 ? -33.111 -5.374 37.597 1.00 92.31 102 ALA A O 1
ATOM 726 N N . PHE A 1 103 ? -33.715 -3.372 38.415 1.00 94.19 103 PHE A N 1
ATOM 727 C CA . PHE A 1 103 ? -32.397 -2.753 38.471 1.00 94.19 103 PHE A CA 1
ATOM 728 C C . PHE A 1 103 ? -32.134 -2.187 39.869 1.00 94.19 103 PHE A C 1
ATOM 730 O O . PHE A 1 103 ? -33.061 -1.790 40.581 1.00 9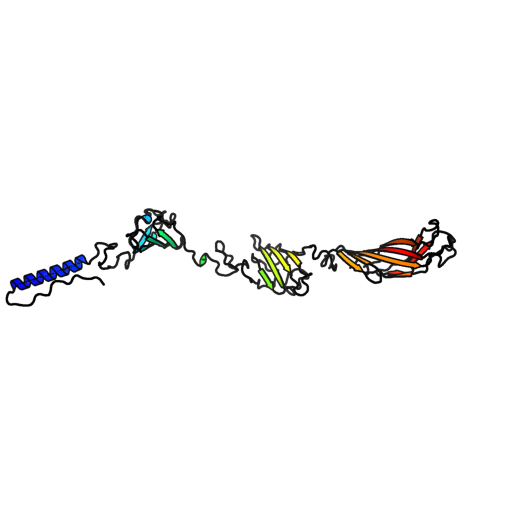4.19 103 PHE A O 1
ATOM 737 N N . GLY A 1 104 ? -30.863 -2.125 40.256 1.00 94.12 104 GLY A N 1
ATOM 738 C CA . GLY A 1 104 ? -30.425 -1.407 41.449 1.00 94.12 104 GLY A CA 1
ATOM 739 C C . GLY A 1 104 ? -30.312 0.084 41.157 1.00 94.12 104 GLY A C 1
ATOM 740 O O . GLY A 1 104 ? -29.864 0.465 40.078 1.00 94.12 104 GLY A O 1
ATOM 741 N N . LEU A 1 105 ? -30.702 0.930 42.103 1.00 95.06 105 LEU A N 1
ATOM 742 C CA . LEU A 1 105 ? -30.643 2.382 41.988 1.00 95.06 105 LEU A CA 1
ATOM 743 C C . LEU A 1 105 ? -29.908 2.964 43.194 1.00 95.06 105 LEU A C 1
ATOM 745 O O . LEU A 1 105 ? -30.354 2.826 44.328 1.00 95.06 105 LEU A O 1
ATOM 749 N N . LEU A 1 106 ? -28.799 3.647 42.945 1.00 95.19 106 LEU A N 1
ATOM 750 C CA . LEU A 1 106 ? -28.124 4.468 43.940 1.00 95.19 106 LEU A CA 1
ATOM 751 C C . LEU A 1 106 ? -28.497 5.923 43.698 1.00 95.19 106 LEU A C 1
ATOM 753 O O . LEU A 1 106 ? -28.361 6.416 42.576 1.00 95.19 106 LEU A O 1
ATOM 757 N N . VAL A 1 107 ? -28.948 6.601 44.748 1.00 93.94 107 VAL A N 1
ATOM 758 C CA . VAL A 1 107 ? -29.292 8.022 44.698 1.00 93.94 107 VAL A CA 1
ATOM 759 C C . VAL A 1 107 ? -28.431 8.776 45.690 1.00 93.94 107 VAL A C 1
ATOM 761 O O . VAL A 1 107 ? -28.294 8.371 46.845 1.00 93.94 107 VAL A O 1
ATOM 764 N N . GLY A 1 108 ? -27.872 9.893 45.247 1.00 91.38 108 GLY A N 1
ATOM 765 C CA . GLY A 1 108 ? -27.297 10.886 46.138 1.00 91.38 108 GLY A CA 1
ATOM 766 C C . GLY A 1 108 ? -27.858 12.260 45.833 1.00 91.38 108 GLY A C 1
ATOM 767 O O . GLY A 1 108 ? -28.220 12.567 44.698 1.00 91.38 108 GLY A O 1
ATOM 768 N N . ASN A 1 109 ? -27.928 13.090 46.863 1.00 85.31 109 ASN A N 1
ATOM 769 C CA . ASN A 1 109 ? -28.411 14.456 46.772 1.00 85.31 109 ASN A CA 1
ATOM 770 C C . ASN A 1 109 ? -27.464 15.411 47.514 1.00 85.31 109 ASN A C 1
ATOM 772 O O . ASN A 1 109 ? -26.626 14.990 48.314 1.00 85.31 109 ASN A O 1
ATOM 776 N N . SER A 1 110 ? -27.546 16.700 47.195 1.00 73.56 110 SER A N 1
ATOM 777 C CA . SER A 1 110 ? -26.786 17.760 47.858 1.00 73.56 110 SER A CA 1
ATOM 778 C C . SER A 1 110 ? -27.693 18.944 48.165 1.00 73.56 110 SER A C 1
ATOM 780 O O . SER A 1 110 ? -28.509 19.331 47.335 1.00 73.56 110 SER A O 1
ATOM 782 N N . THR A 1 111 ? -27.529 19.533 49.349 1.00 66.00 111 THR A N 1
ATOM 783 C CA . THR A 1 111 ? -28.315 20.673 49.841 1.00 66.00 111 THR A CA 1
ATOM 784 C C . THR A 1 111 ? -27.580 21.997 49.624 1.00 66.00 111 THR A C 1
ATOM 786 O O . THR A 1 111 ? -27.395 22.777 50.562 1.00 66.00 111 THR A O 1
ATOM 789 N N . VAL A 1 112 ? -27.081 22.252 48.413 1.00 48.81 112 VAL A N 1
ATOM 790 C CA . VAL A 1 112 ? -26.632 23.608 48.074 1.00 48.81 112 VAL A CA 1
ATOM 791 C C . VAL A 1 112 ? -27.880 24.378 47.650 1.00 48.81 112 VAL A C 1
ATOM 793 O O . VAL A 1 112 ? -28.467 24.080 46.618 1.00 48.81 112 VAL A O 1
ATOM 796 N N . SER A 1 113 ? -28.280 25.345 48.473 1.00 50.38 113 SER A N 1
ATOM 797 C CA . SER A 1 113 ? -29.467 26.216 48.377 1.00 50.38 113 SER A CA 1
ATOM 798 C C . SER A 1 113 ? -30.834 25.647 48.800 1.00 50.38 113 SER A C 1
ATOM 800 O O . SER A 1 113 ? -31.428 26.275 49.670 1.00 50.38 113 SER A O 1
ATOM 802 N N . GLU A 1 114 ? -31.305 24.485 48.336 1.00 54.91 114 GLU A N 1
ATOM 803 C CA . GLU A 1 114 ? -32.555 23.845 48.819 1.00 54.91 114 GLU A CA 1
ATOM 804 C C . GLU A 1 114 ? -32.436 22.305 48.792 1.00 54.91 114 GLU A C 1
ATOM 806 O O . GLU A 1 114 ? -31.512 21.752 48.187 1.00 54.91 114 GLU A O 1
ATOM 811 N N . ALA A 1 115 ? -33.317 21.590 49.503 1.00 57.53 115 ALA A N 1
ATOM 812 C CA . ALA A 1 115 ? -33.397 20.133 49.385 1.00 57.53 115 ALA A CA 1
ATOM 813 C C . ALA A 1 115 ? -33.876 19.766 47.967 1.00 57.53 115 ALA A C 1
ATOM 815 O O . ALA A 1 115 ? -34.781 20.406 47.448 1.00 57.53 115 ALA A O 1
ATOM 816 N N . ASP A 1 116 ? -33.271 18.743 47.357 1.00 66.31 116 ASP A N 1
ATOM 817 C CA . ASP A 1 116 ? -33.685 18.125 46.082 1.00 66.31 116 ASP A CA 1
ATOM 818 C C . ASP A 1 116 ? -33.279 18.817 44.762 1.00 66.31 116 ASP A C 1
ATOM 820 O O . ASP A 1 116 ? -33.500 18.256 43.682 1.00 66.31 116 ASP A O 1
ATOM 824 N N . ASP A 1 117 ? -32.597 19.965 44.795 1.00 72.00 117 ASP A N 1
ATOM 825 C CA . ASP A 1 117 ? -32.165 20.666 43.569 1.00 72.00 117 ASP A CA 1
ATOM 826 C C . ASP A 1 117 ? -31.045 19.959 42.798 1.00 72.00 117 ASP A C 1
ATOM 828 O O . ASP A 1 117 ? -31.045 19.933 41.563 1.00 72.00 117 ASP A O 1
ATOM 832 N N . TYR A 1 118 ? -30.121 19.327 43.521 1.00 87.75 118 TYR A N 1
ATOM 833 C CA . TYR A 1 118 ? -28.981 18.627 42.941 1.00 87.75 118 TYR A CA 1
ATOM 834 C C . TYR A 1 118 ? -29.004 17.161 43.347 1.00 87.75 118 TYR A C 1
ATOM 836 O O . TYR A 1 118 ? -28.640 16.801 44.468 1.00 87.75 118 TYR A O 1
ATOM 844 N N . VAL A 1 119 ? -29.423 16.313 42.410 1.00 91.44 119 VAL A N 1
ATOM 845 C CA . VAL A 1 119 ? -29.559 14.864 42.600 1.00 91.44 119 VAL A CA 1
ATOM 846 C C . VAL A 1 119 ? -28.739 14.152 41.538 1.00 91.44 119 VAL A C 1
ATOM 848 O O . VAL A 1 119 ? -28.724 14.554 40.380 1.00 91.44 119 VAL A O 1
ATOM 851 N N . TRP A 1 120 ? -28.077 13.065 41.899 1.00 94.38 120 TRP A N 1
ATOM 852 C CA . TRP A 1 120 ? -27.482 12.143 40.943 1.00 94.38 120 TRP A CA 1
ATOM 853 C C . TRP A 1 120 ? -28.022 10.741 41.176 1.00 94.38 120 TRP A C 1
ATOM 855 O O . TRP A 1 120 ? -28.341 10.348 42.299 1.00 94.38 120 TRP A O 1
ATOM 865 N N . GLN A 1 121 ? -28.149 9.995 40.085 1.00 96.69 121 GLN A N 1
ATOM 866 C CA . GLN A 1 121 ? -28.650 8.631 40.098 1.00 96.69 121 GLN A CA 1
ATOM 867 C C . GLN A 1 121 ? -27.721 7.733 39.295 1.00 96.69 121 GLN A C 1
ATOM 869 O O . GLN A 1 121 ? -27.280 8.107 38.206 1.00 96.69 121 GLN A O 1
ATOM 874 N N . ILE A 1 122 ? -27.460 6.540 39.822 1.00 96.94 122 ILE A N 1
ATOM 875 C CA . ILE A 1 122 ? -26.759 5.458 39.131 1.00 96.94 122 ILE A CA 1
ATOM 876 C C . ILE A 1 122 ? -27.678 4.239 39.134 1.00 96.94 122 ILE A C 1
ATOM 878 O O . ILE A 1 122 ? -28.087 3.777 40.195 1.00 96.94 122 ILE A O 1
ATOM 882 N N . ALA A 1 123 ? -27.996 3.726 37.951 1.00 95.88 123 ALA A N 1
ATOM 883 C CA . ALA A 1 123 ? -28.812 2.539 37.754 1.00 95.88 123 ALA A CA 1
ATOM 884 C C . ALA A 1 123 ? -27.938 1.374 37.274 1.00 95.88 123 ALA A C 1
ATOM 886 O O . ALA A 1 123 ? -27.164 1.523 36.326 1.00 95.88 123 ALA A O 1
ATOM 887 N N . ILE A 1 124 ? -28.069 0.218 37.917 1.00 93.44 124 ILE A N 1
ATOM 888 C CA . ILE A 1 124 ? -27.274 -0.985 37.657 1.00 93.44 124 ILE A CA 1
ATOM 889 C C . ILE A 1 124 ? -28.224 -2.107 37.251 1.00 93.44 124 ILE A C 1
ATOM 891 O O . ILE A 1 124 ? -29.096 -2.498 38.027 1.00 93.44 124 ILE A O 1
ATOM 895 N N . ASP A 1 125 ? -28.049 -2.638 36.045 1.00 92.38 125 ASP A N 1
ATOM 896 C CA . ASP A 1 125 ? -28.766 -3.829 35.599 1.00 92.38 125 ASP A CA 1
ATOM 897 C C . ASP A 1 125 ? -28.222 -5.083 36.306 1.00 92.38 125 ASP A C 1
ATOM 899 O O . ASP A 1 125 ? -27.063 -5.456 36.122 1.00 92.38 125 ASP A O 1
ATOM 903 N N . PHE A 1 126 ? -29.069 -5.769 37.079 1.00 88.62 126 PHE A N 1
ATOM 904 C CA . PHE A 1 126 ? -28.699 -7.016 37.757 1.00 88.62 126 PHE A CA 1
ATOM 905 C C . PHE A 1 126 ? -28.452 -8.190 36.800 1.00 88.62 126 PHE A C 1
ATOM 907 O O . PHE A 1 126 ? -27.735 -9.122 37.151 1.00 88.62 126 PHE A O 1
ATOM 914 N N . SER A 1 127 ? -29.030 -8.156 35.599 1.00 82.62 127 SER A N 1
ATOM 915 C CA . SER A 1 127 ? -28.844 -9.179 34.565 1.00 82.62 127 SER A CA 1
ATOM 916 C C . SER A 1 127 ? -27.579 -8.971 33.723 1.00 82.62 127 SER A C 1
ATOM 918 O O . SER A 1 127 ? -27.223 -9.839 32.930 1.00 82.62 127 SER A O 1
ATOM 920 N N . GLY A 1 128 ? -26.890 -7.834 33.888 1.00 73.62 128 GLY A N 1
ATOM 921 C CA . GLY A 1 128 ? -25.624 -7.506 33.225 1.00 73.62 128 GLY A CA 1
ATOM 922 C C . GLY A 1 128 ? -25.724 -7.125 31.742 1.00 73.62 128 GLY A C 1
ATOM 923 O O . GLY A 1 128 ? -24.808 -6.490 31.228 1.00 73.62 128 GLY A O 1
ATOM 924 N N . GLY A 1 129 ? -26.825 -7.436 31.050 1.00 78.56 129 GLY A N 1
ATOM 925 C CA . GLY A 1 129 ? -26.957 -7.210 29.603 1.00 78.56 129 GLY A CA 1
ATOM 926 C C . GLY A 1 129 ? -27.024 -5.734 29.189 1.00 78.56 129 GLY A C 1
ATOM 927 O O . GLY A 1 129 ? -26.592 -5.364 28.097 1.00 78.56 129 GLY A O 1
ATOM 928 N N . ASN A 1 130 ? -27.534 -4.859 30.058 1.00 84.06 130 ASN A N 1
ATOM 929 C CA . ASN A 1 130 ? -27.755 -3.444 29.749 1.00 84.06 130 ASN A CA 1
ATOM 930 C C . ASN A 1 130 ? -26.719 -2.497 30.381 1.00 84.06 130 ASN A C 1
ATOM 932 O O . ASN A 1 130 ? -26.732 -1.295 30.077 1.00 84.06 130 ASN A O 1
ATOM 936 N N . GLY A 1 131 ? -25.798 -3.033 31.188 1.00 88.56 131 GLY A N 1
ATOM 937 C CA . GLY A 1 131 ? -24.706 -2.301 31.832 1.00 88.56 131 GLY A CA 1
ATOM 938 C C . GLY A 1 131 ? -25.153 -1.343 32.943 1.00 88.56 131 GLY A C 1
ATOM 939 O O . GLY A 1 131 ? -26.258 -1.436 33.478 1.00 88.56 131 GLY A O 1
ATOM 940 N N . THR A 1 132 ? -24.277 -0.396 33.285 1.00 93.44 132 THR A N 1
ATOM 941 C CA . THR A 1 132 ? -24.536 0.639 34.299 1.00 93.44 132 THR A CA 1
ATOM 942 C C . THR A 1 132 ? -24.830 1.970 33.624 1.00 93.44 132 THR A C 1
ATOM 944 O O . THR A 1 132 ? -24.121 2.373 32.699 1.00 93.44 132 THR A O 1
ATOM 947 N N . LYS A 1 133 ? -25.846 2.691 34.100 1.00 95.44 133 LYS A N 1
ATOM 948 C CA . LYS A 1 133 ? -26.203 4.027 33.615 1.00 95.44 133 LYS A CA 1
ATOM 949 C C . LYS A 1 133 ? -26.189 5.052 34.737 1.00 95.44 133 LYS A C 1
ATOM 951 O O . LYS A 1 133 ? -26.393 4.710 35.894 1.00 95.44 133 LYS A O 1
ATOM 956 N N . TYR A 1 134 ? -25.979 6.315 34.395 1.00 96.31 134 TYR A N 1
ATOM 957 C CA . TYR A 1 134 ? -26.043 7.427 35.334 1.00 96.31 134 TYR A CA 1
ATOM 958 C C . TYR A 1 134 ? -26.731 8.643 34.722 1.00 96.31 134 TYR A C 1
ATOM 960 O O . TYR A 1 134 ? -26.768 8.812 33.500 1.00 96.31 134 TYR A O 1
ATOM 968 N N . ARG A 1 135 ? -27.257 9.503 35.589 1.00 96.38 135 ARG A N 1
ATOM 969 C CA . ARG A 1 135 ? -27.755 10.834 35.241 1.00 96.38 135 ARG A CA 1
ATOM 970 C C . ARG A 1 135 ? -27.645 11.774 36.434 1.00 96.38 135 ARG A C 1
ATOM 972 O O . ARG A 1 135 ? -27.477 11.329 37.570 1.00 96.38 135 ARG A O 1
ATOM 979 N N . ALA A 1 136 ? -27.776 13.066 36.175 1.00 94.38 136 ALA A N 1
ATOM 980 C CA . ALA A 1 136 ? -27.841 14.089 37.205 1.00 94.38 136 ALA A CA 1
ATOM 981 C C . ALA A 1 136 ? -29.006 15.047 36.950 1.00 94.38 136 ALA A C 1
ATOM 983 O O . ALA A 1 136 ? -29.455 15.217 35.818 1.00 94.38 136 ALA A O 1
ATOM 984 N N . ARG A 1 137 ? -29.474 15.681 38.016 1.00 91.25 137 ARG A N 1
ATOM 985 C CA . ARG A 1 137 ? -30.415 16.791 38.026 1.00 91.25 137 ARG A CA 1
ATOM 986 C C . ARG A 1 137 ? -29.687 18.017 38.559 1.00 91.25 137 ARG A C 1
ATOM 988 O O . ARG A 1 137 ? -28.962 17.920 39.547 1.00 91.25 137 ARG A O 1
ATOM 995 N N . GLY A 1 138 ? -29.891 19.147 37.900 1.00 87.19 138 GLY A N 1
ATOM 996 C CA . GLY A 1 138 ? -29.599 20.467 38.455 1.00 87.19 138 GLY A CA 1
ATOM 997 C C . GLY A 1 138 ? -30.767 21.406 38.168 1.00 87.19 138 GLY A C 1
ATOM 998 O O . GLY A 1 138 ? -31.839 20.956 37.764 1.00 87.19 138 GLY A O 1
ATOM 999 N N . ASN A 1 139 ? -30.542 22.716 38.261 1.00 82.25 139 ASN A N 1
ATOM 1000 C CA . ASN A 1 139 ? -31.588 23.731 38.058 1.00 82.25 139 ASN A CA 1
ATOM 1001 C C . ASN A 1 139 ? -32.318 23.637 36.700 1.00 82.25 139 ASN A C 1
ATOM 1003 O O . ASN A 1 139 ? -33.463 24.060 36.583 1.00 82.25 139 ASN A O 1
ATOM 1007 N N . ALA A 1 140 ? -31.670 23.082 35.670 1.00 84.94 140 ALA A N 1
ATOM 1008 C CA . ALA A 1 140 ? -32.249 22.893 34.336 1.00 84.94 140 ALA A CA 1
ATOM 1009 C C . ALA A 1 140 ? -33.068 21.591 34.182 1.00 84.94 140 ALA A C 1
ATOM 1011 O O . ALA A 1 140 ? -33.564 21.307 33.093 1.00 84.94 140 ALA A O 1
ATOM 1012 N N . GLY A 1 141 ? -33.204 20.791 35.245 1.00 89.25 141 GLY A N 1
ATOM 1013 C CA . GLY A 1 141 ? -33.864 19.487 35.230 1.00 89.25 141 GLY A CA 1
ATOM 1014 C C . GLY A 1 141 ? -32.895 18.312 35.073 1.00 89.25 141 GLY A C 1
ATOM 1015 O O . GLY A 1 141 ? -31.691 18.432 35.315 1.00 89.25 141 GLY A O 1
ATOM 1016 N N . TRP A 1 142 ? -33.445 17.149 34.719 1.00 94.00 142 TRP A N 1
ATOM 1017 C CA . TRP A 1 142 ? -32.693 15.907 34.541 1.00 94.00 142 TRP A CA 1
ATOM 1018 C C . TRP A 1 142 ? -31.906 15.900 33.229 1.00 94.00 142 TRP A C 1
ATOM 1020 O O . TRP A 1 142 ? -32.430 16.221 32.165 1.00 94.00 142 TRP A O 1
ATOM 1030 N N . THR A 1 143 ? -30.656 15.448 33.284 1.00 95.94 143 THR A N 1
ATOM 1031 C CA . THR A 1 143 ? -29.937 14.992 32.093 1.00 95.94 143 THR A CA 1
ATOM 1032 C C . THR A 1 143 ? -30.496 13.648 31.635 1.00 95.94 143 THR A C 1
ATOM 1034 O O . THR A 1 143 ? -30.870 12.825 32.471 1.00 95.94 143 THR A O 1
ATOM 1037 N N . SER A 1 144 ? -30.428 13.357 30.337 1.00 96.06 144 SER A N 1
ATOM 1038 C CA . SER A 1 144 ? -30.668 12.000 29.832 1.00 96.06 144 SER A CA 1
ATOM 1039 C C . SER A 1 144 ? -29.722 10.984 30.477 1.00 96.06 144 SER A C 1
ATOM 1041 O O . SER A 1 144 ? -28.569 11.306 30.790 1.00 96.06 144 SER A O 1
ATOM 1043 N N . TRP A 1 145 ? -30.187 9.744 30.619 1.00 96.56 145 TRP A N 1
ATOM 1044 C CA . TRP A 1 145 ? -29.353 8.628 31.059 1.00 96.56 145 TRP A CA 1
ATOM 1045 C C . TRP A 1 145 ? -28.172 8.386 30.116 1.00 96.56 145 TRP A C 1
ATOM 1047 O O . TRP A 1 145 ? -28.330 8.302 28.898 1.00 96.56 145 TRP A O 1
ATOM 1057 N N . ARG A 1 146 ? -26.982 8.217 30.692 1.00 95.38 146 ARG A N 1
ATOM 1058 C CA . ARG A 1 146 ? -25.742 7.883 29.979 1.00 95.38 146 ARG A CA 1
ATOM 1059 C C . ARG A 1 146 ? -25.217 6.542 30.470 1.00 95.38 146 ARG A C 1
ATOM 1061 O O . ARG A 1 146 ? -25.249 6.283 31.667 1.00 95.38 146 ARG A O 1
ATOM 1068 N N . ARG A 1 147 ? -24.744 5.689 29.561 1.00 91.25 147 ARG A N 1
ATOM 1069 C CA . ARG A 1 147 ? -24.155 4.377 29.882 1.00 91.25 147 ARG A CA 1
ATOM 1070 C C . ARG A 1 147 ? -22.662 4.518 30.188 1.00 91.25 147 ARG A C 1
ATOM 1072 O O . ARG A 1 147 ? -21.970 5.275 29.512 1.00 91.25 147 ARG A O 1
ATOM 1079 N N . TYR A 1 148 ? -22.179 3.780 31.183 1.00 88.69 148 TYR A N 1
ATOM 1080 C CA . TYR A 1 148 ? -20.753 3.534 31.382 1.00 88.69 148 TYR A CA 1
ATOM 1081 C C . TYR A 1 148 ? -20.286 2.429 30.442 1.00 88.69 148 TYR A C 1
ATOM 1083 O O . TYR A 1 148 ? -20.928 1.384 30.359 1.00 88.69 148 TYR A O 1
ATOM 1091 N N . LEU A 1 149 ? -19.163 2.663 29.768 1.00 84.94 149 LEU A N 1
ATOM 1092 C CA . LEU A 1 149 ? -18.511 1.645 28.953 1.00 84.94 149 LEU A CA 1
ATOM 1093 C C . LEU A 1 149 ? -17.776 0.648 29.853 1.00 84.94 149 LEU A C 1
ATOM 1095 O O . LEU A 1 149 ? -17.040 1.057 30.756 1.00 84.94 149 LEU A O 1
ATOM 1099 N N . ALA A 1 150 ? -17.969 -0.640 29.595 1.00 81.88 150 ALA A N 1
ATOM 1100 C CA . ALA A 1 150 ? -17.260 -1.724 30.261 1.00 81.88 150 ALA A CA 1
ATOM 1101 C C . ALA A 1 150 ? -15.961 -2.088 29.514 1.00 81.88 150 ALA A C 1
ATOM 1103 O O . ALA A 1 150 ? -15.745 -1.716 28.359 1.00 81.88 150 ALA A O 1
ATOM 1104 N N . SER A 1 151 ? -15.039 -2.780 30.193 1.00 77.69 151 SER A N 1
ATOM 1105 C CA . SER A 1 151 ? -13.708 -3.081 29.641 1.00 77.69 151 SER A CA 1
ATOM 1106 C C . SER A 1 151 ? -13.723 -4.091 28.494 1.00 77.69 151 SER A C 1
ATOM 1108 O O . SER A 1 151 ? -12.771 -4.132 27.722 1.00 77.69 151 SER A O 1
ATOM 1110 N N . ASP A 1 152 ? -14.771 -4.900 28.380 1.00 84.25 152 ASP A N 1
ATOM 1111 C CA . ASP A 1 152 ? -15.010 -5.851 27.293 1.00 84.25 152 ASP A CA 1
ATOM 1112 C C . ASP A 1 152 ? -15.564 -5.191 26.019 1.00 84.25 152 ASP A C 1
ATOM 1114 O O . ASP A 1 152 ? -15.383 -5.736 24.931 1.00 84.25 152 ASP A O 1
ATOM 1118 N N . GLU A 1 153 ? -16.147 -3.995 26.129 1.00 86.56 153 GLU A N 1
ATOM 1119 C CA . GLU A 1 153 ? -16.599 -3.169 24.998 1.00 86.56 153 GLU A CA 1
ATOM 1120 C C . GLU A 1 153 ? -15.450 -2.401 24.329 1.00 86.56 153 GLU A C 1
ATOM 1122 O O . GLU A 1 153 ? -15.622 -1.802 23.268 1.00 86.56 153 GLU A O 1
ATOM 1127 N N . VAL A 1 154 ? -14.259 -2.410 24.928 1.00 91.12 154 VAL A N 1
ATOM 1128 C CA . VAL A 1 154 ? -13.038 -1.836 24.358 1.00 91.12 154 VAL A CA 1
ATOM 1129 C C . VAL A 1 154 ? -12.101 -2.982 23.989 1.00 91.12 154 VAL A C 1
ATOM 1131 O O . VAL A 1 154 ? -11.993 -3.967 24.716 1.00 91.12 154 VAL A O 1
ATOM 1134 N N . GLN A 1 155 ? -11.398 -2.870 22.862 1.00 90.56 155 GLN A N 1
ATOM 1135 C CA . GLN A 1 155 ? -10.434 -3.888 22.433 1.00 90.56 155 GLN A CA 1
ATOM 1136 C C . GLN A 1 155 ? -9.467 -4.303 23.548 1.00 90.56 155 GLN A C 1
ATOM 1138 O O . GLN A 1 155 ? -8.868 -3.448 24.206 1.00 90.56 155 GLN A O 1
ATOM 1143 N N . ALA A 1 156 ? -9.266 -5.607 23.737 1.00 87.50 156 ALA A N 1
ATOM 1144 C CA . ALA A 1 156 ? -8.351 -6.123 24.754 1.00 87.50 156 ALA A CA 1
ATOM 1145 C C . ALA A 1 156 ? -6.891 -5.768 24.421 1.00 87.50 156 ALA A C 1
ATOM 1147 O O . ALA A 1 156 ? -6.152 -5.283 25.281 1.00 87.50 156 ALA A O 1
ATOM 1148 N N . ASP A 1 157 ? -6.519 -5.904 23.147 1.00 85.25 157 ASP A N 1
ATOM 1149 C CA . ASP A 1 157 ? -5.180 -5.665 22.612 1.00 85.25 157 ASP A CA 1
ATOM 1150 C C . ASP A 1 157 ? -5.228 -4.997 21.213 1.00 85.25 157 ASP A C 1
ATOM 1152 O O . ASP A 1 157 ? -6.299 -4.916 20.607 1.00 85.25 157 ASP A O 1
ATOM 1156 N N . PRO A 1 158 ? -4.095 -4.494 20.675 1.00 82.06 158 PRO A N 1
ATOM 1157 C CA . PRO A 1 158 ? -4.049 -3.795 19.383 1.00 82.06 158 PRO A CA 1
ATOM 1158 C C . PRO A 1 158 ? -4.455 -4.618 18.149 1.00 82.06 158 PRO A C 1
ATOM 1160 O O . PRO A 1 158 ? -4.542 -4.052 17.059 1.00 82.06 158 PRO A O 1
ATOM 1163 N N . THR A 1 159 ? -4.657 -5.927 18.287 1.00 79.56 159 THR A N 1
ATOM 1164 C CA . THR A 1 159 ? -5.064 -6.851 17.219 1.00 79.56 159 THR A CA 1
ATOM 1165 C C . THR A 1 159 ? -6.423 -7.509 17.472 1.00 79.56 159 THR A C 1
ATOM 1167 O O . THR A 1 159 ? -6.836 -8.358 16.682 1.00 79.56 159 THR A O 1
ATOM 1170 N N . ASP A 1 160 ? -7.145 -7.100 18.522 1.00 83.94 160 ASP A N 1
ATOM 1171 C CA . ASP A 1 160 ? -8.471 -7.623 18.860 1.00 83.94 160 ASP A CA 1
ATOM 1172 C C . ASP A 1 160 ? -9.489 -7.289 17.756 1.00 83.94 160 ASP A C 1
ATOM 1174 O O . ASP A 1 160 ? -9.978 -6.164 17.643 1.00 83.94 160 ASP A O 1
ATOM 1178 N N . ALA A 1 161 ? -9.796 -8.285 16.925 1.00 80.75 161 ALA A N 1
ATOM 1179 C CA . ALA A 1 161 ? -10.737 -8.185 15.811 1.00 80.75 161 ALA A CA 1
ATOM 1180 C C . ALA A 1 161 ? -12.181 -8.557 16.195 1.00 80.75 161 ALA A C 1
ATOM 1182 O O . ALA A 1 161 ? -13.007 -8.776 15.307 1.00 80.75 161 ALA A O 1
ATOM 1183 N N . THR A 1 162 ? -12.496 -8.655 17.493 1.00 85.88 162 THR A N 1
ATOM 1184 C CA . THR A 1 162 ? -13.864 -8.932 17.949 1.00 85.88 162 THR A CA 1
ATOM 1185 C C . THR A 1 162 ? -14.795 -7.815 17.483 1.00 85.88 162 THR A C 1
ATOM 1187 O O . THR A 1 162 ? -14.529 -6.634 17.713 1.00 85.88 162 THR A O 1
ATOM 1190 N N . ALA A 1 163 ? -15.885 -8.194 16.814 1.00 84.25 163 ALA A N 1
ATOM 1191 C CA . ALA A 1 163 ? -16.874 -7.247 16.320 1.00 84.25 163 ALA A CA 1
ATOM 1192 C C . ALA A 1 163 ? -17.477 -6.413 17.465 1.00 84.25 163 ALA A C 1
ATOM 1194 O O . ALA A 1 163 ? -17.501 -6.841 18.615 1.00 84.25 163 ALA A O 1
ATOM 1195 N N . GLU A 1 164 ? -17.967 -5.221 17.119 1.00 84.50 164 GLU A N 1
ATOM 1196 C CA . GLU A 1 164 ? -18.699 -4.308 18.017 1.00 84.50 164 GLU A CA 1
ATOM 1197 C C . GLU A 1 164 ? -17.888 -3.685 19.169 1.00 84.50 164 GLU A C 1
ATOM 1199 O O . GLU A 1 164 ? -18.427 -2.884 19.929 1.00 84.50 164 GLU A O 1
ATOM 1204 N N . LYS A 1 165 ? -16.577 -3.948 19.259 1.00 88.50 165 LYS A N 1
ATOM 1205 C CA . LYS A 1 165 ? -15.694 -3.276 20.222 1.00 88.50 165 LYS A CA 1
ATOM 1206 C C . LYS A 1 165 ? -15.194 -1.915 19.734 1.00 88.50 165 LYS A C 1
ATOM 1208 O O . LYS A 1 165 ? -14.914 -1.710 18.553 1.00 88.50 165 LYS A O 1
ATOM 1213 N N . LEU A 1 166 ? -14.993 -0.994 20.675 1.00 89.62 166 LEU A N 1
ATOM 1214 C CA . LEU A 1 166 ? -14.364 0.303 20.442 1.00 89.62 166 LEU A CA 1
ATOM 1215 C C . LEU A 1 166 ? -12.870 0.148 20.132 1.00 89.62 166 LEU A C 1
ATOM 1217 O O . LEU A 1 166 ? -12.116 -0.465 20.896 1.00 89.62 166 LEU A O 1
ATOM 1221 N N . LEU A 1 167 ? -12.449 0.763 19.023 1.00 87.38 167 LEU A N 1
ATOM 1222 C CA . LEU A 1 167 ? -11.067 0.768 18.550 1.00 87.38 167 LEU A CA 1
ATOM 1223 C C . LEU A 1 167 ? -10.177 1.633 19.460 1.00 87.38 167 LEU A C 1
ATOM 1225 O O . LEU A 1 167 ? -10.440 2.823 19.645 1.00 87.38 167 LEU A O 1
ATOM 1229 N N . LYS A 1 168 ? -9.089 1.063 19.989 1.00 86.75 168 LYS A N 1
ATOM 1230 C CA . LYS A 1 168 ? -8.064 1.830 20.720 1.00 86.75 168 LYS A CA 1
ATOM 1231 C C . LYS A 1 168 ? -7.148 2.573 19.742 1.00 86.75 168 LYS A C 1
ATOM 1233 O O . LYS A 1 168 ? -6.801 2.047 18.687 1.00 86.75 168 LYS A O 1
ATOM 1238 N N . VAL A 1 169 ? -6.674 3.766 20.114 1.00 86.75 169 VAL A N 1
ATOM 1239 C CA . VAL A 1 169 ? -5.596 4.436 19.362 1.00 86.75 169 VAL A CA 1
ATOM 1240 C C . VAL A 1 169 ? -4.373 3.514 19.322 1.00 86.75 169 VAL A C 1
ATOM 1242 O O . VAL A 1 169 ? -3.918 3.022 20.351 1.00 86.75 169 VAL A O 1
ATOM 1245 N N . GLY A 1 170 ? -3.862 3.267 18.121 1.00 80.50 170 GLY A N 1
ATOM 1246 C CA . GLY A 1 170 ? -2.772 2.342 17.823 1.00 80.50 170 GLY A CA 1
ATOM 1247 C C . GLY A 1 170 ? -3.204 0.939 17.410 1.00 80.50 170 GLY A C 1
ATOM 1248 O O . GLY A 1 170 ? -2.378 0.197 16.875 1.00 80.50 170 GLY A O 1
ATOM 1249 N N . ALA A 1 171 ? -4.472 0.571 17.605 1.00 83.69 171 ALA A N 1
ATOM 1250 C CA . ALA A 1 171 ? -4.978 -0.717 17.157 1.00 83.69 171 ALA A CA 1
ATOM 1251 C C . ALA A 1 171 ? -4.969 -0.810 15.629 1.00 83.69 171 ALA A C 1
ATOM 1253 O O . ALA A 1 171 ? -5.230 0.169 14.924 1.00 83.69 171 ALA A O 1
ATOM 1254 N N . PHE A 1 172 ? -4.588 -1.983 15.122 1.00 79.81 172 PHE A N 1
ATOM 1255 C CA . PHE A 1 172 ? -4.323 -2.230 13.703 1.00 79.81 172 PHE A CA 1
ATOM 1256 C C . PHE A 1 172 ? -3.402 -1.170 13.063 1.00 79.81 172 PHE A C 1
ATOM 1258 O O . PHE A 1 172 ? -3.524 -0.879 11.875 1.00 79.81 172 PHE A O 1
ATOM 1265 N N . GLY A 1 173 ? -2.524 -0.565 13.878 1.00 79.44 173 GLY A N 1
ATOM 1266 C CA . GLY A 1 173 ? -1.560 0.480 13.523 1.00 79.44 173 GLY A CA 1
ATOM 1267 C C . GLY A 1 173 ? -2.138 1.849 13.172 1.00 79.44 173 GLY A C 1
ATOM 1268 O O . GLY A 1 173 ? -1.409 2.710 12.678 1.00 79.44 173 GLY A O 1
ATOM 1269 N N . TRP A 1 174 ? -3.410 2.102 13.477 1.00 80.44 174 TRP A N 1
ATOM 1270 C CA . TRP A 1 174 ? -4.019 3.417 13.291 1.00 80.44 174 TRP A CA 1
ATOM 1271 C C . TRP A 1 174 ? -3.668 4.368 14.435 1.00 80.44 174 TRP A C 1
ATOM 1273 O O . TRP A 1 174 ? -4.072 4.153 15.571 1.00 80.44 174 TRP A O 1
ATOM 1283 N N . GLY A 1 175 ? -2.950 5.457 14.156 1.00 72.31 175 GLY A N 1
ATOM 1284 C CA . GLY A 1 175 ? -2.726 6.533 15.134 1.00 72.31 175 GLY A CA 1
ATOM 1285 C C . GLY A 1 175 ? -1.649 6.272 16.199 1.00 72.31 175 GLY A C 1
ATOM 1286 O O . GLY A 1 175 ? -1.419 7.142 17.033 1.00 72.31 175 GLY A O 1
ATOM 1287 N N . ALA A 1 176 ? -0.942 5.136 16.156 1.00 66.94 176 ALA A N 1
ATOM 1288 C CA . ALA A 1 176 ? 0.303 4.929 16.904 1.00 66.94 176 ALA A CA 1
ATOM 1289 C C . ALA A 1 176 ? 1.491 4.777 15.949 1.00 66.94 176 ALA A C 1
ATOM 1291 O O . ALA A 1 176 ? 1.350 4.303 14.824 1.00 66.94 176 ALA A O 1
ATOM 1292 N N . GLY A 1 177 ? 2.690 5.152 16.405 1.00 59.56 177 GLY A N 1
ATOM 1293 C CA . GLY A 1 177 ? 3.900 5.099 15.576 1.00 59.56 177 GLY A CA 1
ATOM 1294 C C . GLY A 1 177 ? 4.315 3.688 15.140 1.00 59.56 177 GLY A C 1
ATOM 1295 O O . GLY A 1 177 ? 5.126 3.562 14.220 1.00 59.56 177 GLY A O 1
ATOM 1296 N N . VAL A 1 178 ? 3.796 2.634 15.789 1.00 53.28 178 VAL A N 1
ATOM 1297 C CA . VAL A 1 178 ? 4.269 1.256 15.613 1.00 53.28 178 VAL A CA 1
ATOM 1298 C C . VAL A 1 178 ? 3.163 0.226 15.903 1.00 53.28 178 VAL A C 1
ATOM 1300 O O . VAL A 1 178 ? 2.912 -0.106 17.056 1.00 53.28 178 VAL A O 1
ATOM 1303 N N . ALA A 1 179 ? 2.581 -0.360 14.856 1.00 53.25 179 ALA A N 1
ATOM 1304 C CA . ALA A 1 179 ? 2.160 -1.762 14.884 1.00 53.25 179 ALA A CA 1
ATOM 1305 C C . ALA A 1 179 ? 3.054 -2.512 13.889 1.00 53.25 179 ALA A C 1
ATOM 1307 O O . ALA A 1 179 ? 2.975 -2.291 12.677 1.00 53.25 179 ALA A O 1
ATOM 1308 N N . VAL A 1 180 ? 3.982 -3.326 14.401 1.00 56.62 180 VAL A N 1
ATOM 1309 C CA . VAL A 1 180 ? 4.850 -4.159 13.558 1.00 56.62 180 VAL A CA 1
ATOM 1310 C C . VAL A 1 180 ? 4.100 -5.437 13.228 1.00 56.62 180 VAL A C 1
ATOM 1312 O O . VAL A 1 180 ? 3.668 -6.148 14.134 1.00 56.62 180 VAL A O 1
ATOM 1315 N N . ARG A 1 181 ? 3.990 -5.769 11.943 1.00 63.34 181 ARG A N 1
ATOM 1316 C CA . ARG A 1 181 ? 3.609 -7.122 11.537 1.00 63.34 181 ARG A CA 1
ATOM 1317 C C . ARG A 1 181 ? 4.806 -8.033 11.823 1.00 63.34 181 ARG A C 1
ATOM 1319 O O . ARG A 1 181 ? 5.829 -7.932 11.150 1.00 63.34 181 ARG A O 1
ATOM 1326 N N . SER A 1 182 ? 4.712 -8.839 12.881 1.00 52.09 182 SER A N 1
ATOM 1327 C CA . SER A 1 182 ? 5.815 -9.664 13.406 1.00 52.09 182 SER A CA 1
ATOM 1328 C C . SER A 1 182 ? 6.180 -10.844 12.505 1.00 52.09 182 SER A C 1
ATOM 1330 O O . SER A 1 182 ? 7.265 -11.409 12.629 1.00 52.09 182 SER A O 1
ATOM 1332 N N . THR A 1 183 ? 5.308 -11.212 11.574 1.00 53.12 183 THR A N 1
ATOM 1333 C CA . THR A 1 183 ? 5.531 -12.320 10.658 1.00 53.12 183 THR A CA 1
ATOM 1334 C C . THR A 1 183 ? 6.102 -11.811 9.334 1.00 53.12 183 THR A C 1
ATOM 1336 O O . THR A 1 183 ? 5.429 -11.186 8.512 1.00 53.12 183 THR A O 1
ATOM 1339 N N . GLY A 1 184 ? 7.390 -12.090 9.117 1.00 62.53 184 GLY A N 1
ATOM 1340 C CA . GLY A 1 184 ? 8.123 -11.853 7.866 1.00 62.53 184 GLY A CA 1
ATOM 1341 C C . GLY A 1 184 ? 7.678 -12.766 6.716 1.00 62.53 184 GLY A C 1
ATOM 1342 O O . GLY A 1 184 ? 8.515 -13.334 6.014 1.00 62.53 184 GLY A O 1
ATOM 1343 N N . ASN A 1 185 ? 6.366 -12.940 6.527 1.00 75.06 185 ASN A N 1
ATOM 1344 C CA . ASN A 1 185 ? 5.789 -13.804 5.506 1.00 75.06 185 ASN A CA 1
ATOM 1345 C C . ASN A 1 185 ? 4.498 -13.202 4.920 1.00 75.06 185 ASN A C 1
ATOM 1347 O O . ASN A 1 185 ? 3.547 -12.908 5.638 1.00 75.06 185 ASN A O 1
ATOM 1351 N N . PHE A 1 186 ? 4.432 -13.027 3.602 1.00 79.44 186 PHE A N 1
ATOM 1352 C CA . PHE A 1 186 ? 3.213 -12.602 2.895 1.00 79.44 186 PHE A CA 1
ATOM 1353 C C . PHE A 1 186 ? 2.376 -13.779 2.366 1.00 79.44 186 PHE A C 1
ATOM 1355 O O . PHE A 1 186 ? 1.292 -13.589 1.8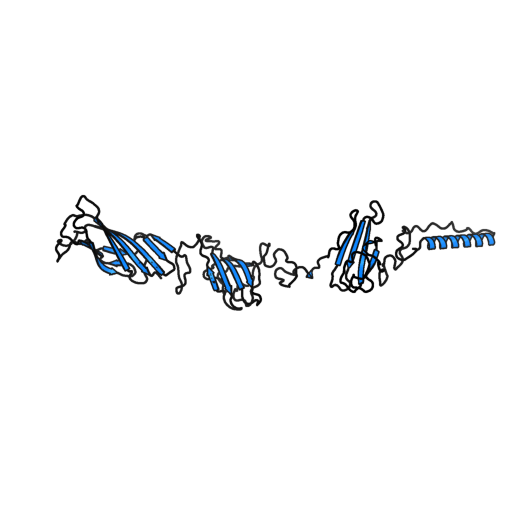09 1.00 79.44 186 PHE A O 1
ATOM 1362 N N . LEU A 1 187 ? 2.849 -15.011 2.560 1.00 81.44 187 LEU A N 1
ATOM 1363 C CA . LEU A 1 187 ? 2.143 -16.222 2.153 1.00 81.44 187 LEU A CA 1
ATOM 1364 C C . LEU A 1 187 ? 1.044 -16.642 3.128 1.00 81.44 187 LEU A C 1
ATOM 1366 O O . LEU A 1 187 ? 0.245 -17.491 2.762 1.00 81.44 187 LEU A O 1
ATOM 1370 N N . GLU A 1 188 ? 0.934 -16.043 4.314 1.00 78.62 188 GLU A N 1
ATOM 1371 C CA . GLU A 1 188 ? -0.083 -16.395 5.321 1.00 78.62 188 GLU A CA 1
ATOM 1372 C C . GLU A 1 188 ? -1.488 -16.595 4.743 1.00 78.62 188 GLU A C 1
ATOM 1374 O O . GLU A 1 188 ? -1.921 -15.870 3.845 1.00 78.62 188 GLU A O 1
ATOM 1379 N N . THR A 1 189 ? -2.210 -17.592 5.258 1.00 78.38 189 THR A N 1
ATOM 1380 C CA . THR A 1 189 ? -3.559 -17.938 4.790 1.00 78.38 189 THR A CA 1
ATOM 1381 C C . THR A 1 189 ? -4.537 -16.782 4.937 1.00 78.38 189 THR A C 1
ATOM 1383 O O . THR A 1 189 ? -5.352 -16.564 4.043 1.00 78.38 189 THR A O 1
ATOM 1386 N N . GLN A 1 190 ? -4.424 -16.029 6.028 1.00 75.69 190 GLN A N 1
ATOM 1387 C CA . GLN A 1 190 ? -5.223 -14.844 6.287 1.00 75.69 190 GLN A CA 1
ATOM 1388 C C . GLN A 1 190 ? -4.301 -13.709 6.701 1.00 75.69 190 GLN A C 1
ATOM 1390 O O . GLN A 1 190 ? -3.420 -13.898 7.537 1.00 75.69 190 GLN A O 1
ATOM 1395 N N . LEU A 1 191 ? -4.505 -12.542 6.100 1.00 75.56 191 LEU A N 1
ATOM 1396 C CA . LEU A 1 191 ? -3.780 -11.338 6.470 1.00 75.56 191 LEU A CA 1
ATOM 1397 C C . LEU A 1 191 ? -4.685 -10.469 7.350 1.00 75.56 191 LEU A C 1
ATOM 1399 O O . LEU A 1 191 ? -5.819 -10.201 6.942 1.00 75.56 191 LEU A O 1
ATOM 1403 N N . PRO A 1 192 ? -4.223 -10.020 8.531 1.00 74.75 192 PRO A N 1
ATOM 1404 C CA . PRO A 1 192 ? -5.013 -9.125 9.363 1.00 74.75 192 PRO A CA 1
ATOM 1405 C C . PRO A 1 192 ? -5.256 -7.807 8.622 1.00 74.75 192 PRO A C 1
ATOM 1407 O O . PRO A 1 192 ? -4.374 -7.303 7.926 1.00 74.75 192 PRO A O 1
ATOM 1410 N N . GLY A 1 193 ? -6.459 -7.251 8.763 1.00 78.50 193 GLY A N 1
ATOM 1411 C CA . GLY A 1 193 ? -6.773 -5.925 8.238 1.00 78.50 193 GLY A CA 1
ATOM 1412 C C . GLY A 1 193 ? -6.121 -4.830 9.079 1.00 78.50 193 GLY A C 1
ATOM 1413 O O . GLY A 1 193 ? -6.044 -4.962 10.298 1.00 78.50 193 GLY A O 1
ATOM 1414 N N . GLY A 1 194 ? -5.640 -3.760 8.444 1.00 80.25 194 GLY A N 1
ATOM 1415 C CA . GLY A 1 194 ? -4.993 -2.654 9.161 1.00 80.25 194 GLY A CA 1
ATOM 1416 C C . GLY A 1 194 ? -3.864 -1.961 8.410 1.00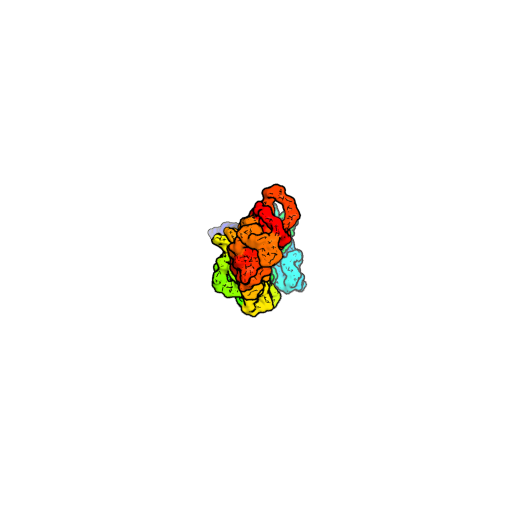 80.25 194 GLY A C 1
ATOM 1417 O O . GLY A 1 194 ? -3.525 -2.336 7.288 1.00 80.25 194 GLY A O 1
ATOM 1418 N N . ALA A 1 195 ? -3.275 -0.956 9.053 1.00 80.25 195 ALA A N 1
ATOM 1419 C CA . ALA A 1 195 ? -2.068 -0.264 8.616 1.00 80.25 195 ALA A CA 1
ATOM 1420 C C . ALA A 1 195 ? -0.872 -0.805 9.413 1.00 80.25 195 ALA A C 1
ATOM 1422 O O . ALA A 1 195 ? -0.841 -0.716 10.633 1.00 80.25 195 ALA A O 1
ATOM 1423 N N . PHE A 1 196 ? 0.133 -1.378 8.756 1.00 75.31 196 PHE A N 1
ATOM 1424 C CA . PHE A 1 196 ? 1.213 -2.087 9.449 1.00 75.31 196 PHE A CA 1
ATOM 1425 C C . PHE A 1 196 ? 2.597 -1.608 9.018 1.00 75.31 196 PHE A C 1
ATOM 1427 O O . PHE A 1 196 ? 2.839 -1.201 7.890 1.00 75.31 196 PHE A O 1
ATOM 1434 N N . ARG A 1 197 ? 3.589 -1.707 9.897 1.00 72.25 197 ARG A N 1
ATOM 1435 C CA . ARG A 1 197 ? 4.996 -1.580 9.489 1.00 72.25 197 ARG A CA 1
ATOM 1436 C C . ARG A 1 197 ? 5.609 -2.966 9.388 1.00 72.25 197 ARG A C 1
ATOM 1438 O O . ARG A 1 197 ? 5.381 -3.806 10.256 1.00 72.25 197 ARG A O 1
ATOM 1445 N N . THR A 1 198 ? 6.380 -3.212 8.337 1.00 69.94 198 THR A N 1
ATOM 1446 C CA . THR A 1 198 ? 7.201 -4.422 8.228 1.00 69.94 198 THR A CA 1
ATOM 1447 C C . THR A 1 198 ? 8.644 -4.099 8.585 1.00 69.94 198 THR A C 1
ATOM 1449 O O . THR A 1 198 ? 9.083 -2.951 8.496 1.00 69.94 198 THR A O 1
ATOM 1452 N N . GLY A 1 199 ? 9.380 -5.117 9.027 1.00 68.06 199 GLY A N 1
ATOM 1453 C CA . GLY A 1 199 ? 10.828 -5.034 9.176 1.00 68.06 199 GLY A CA 1
ATOM 1454 C C . GLY A 1 199 ? 11.542 -4.985 7.821 1.00 68.06 199 GLY A C 1
ATOM 1455 O O . GLY A 1 199 ? 10.982 -4.559 6.812 1.00 68.06 199 GLY A O 1
ATOM 1456 N N . ASN A 1 200 ? 12.797 -5.425 7.801 1.00 70.75 200 ASN A N 1
ATOM 1457 C CA . ASN A 1 200 ? 13.545 -5.548 6.556 1.00 70.75 200 ASN A CA 1
ATOM 1458 C C . ASN A 1 200 ? 12.943 -6.650 5.657 1.00 70.75 200 ASN A C 1
ATOM 1460 O O . ASN A 1 200 ? 12.658 -7.749 6.135 1.00 70.75 200 ASN A O 1
ATOM 1464 N N . LEU A 1 201 ? 12.753 -6.352 4.371 1.00 73.56 201 LEU A N 1
ATOM 1465 C CA . LEU A 1 201 ? 12.105 -7.228 3.397 1.00 73.56 201 LEU A CA 1
ATOM 1466 C C . LEU A 1 201 ? 13.072 -8.143 2.627 1.00 73.56 201 LEU A C 1
ATOM 1468 O O . LEU A 1 201 ? 12.590 -9.062 1.970 1.00 73.56 201 LEU A O 1
ATOM 1472 N N . ASP A 1 202 ? 14.392 -7.973 2.778 1.00 66.38 202 ASP A N 1
ATOM 1473 C CA . ASP A 1 202 ? 15.458 -8.668 2.018 1.00 66.38 202 ASP A CA 1
ATOM 1474 C C . ASP A 1 202 ? 15.339 -10.200 1.942 1.00 66.38 202 ASP A C 1
ATOM 1476 O O . ASP A 1 202 ? 15.860 -10.831 1.026 1.00 66.38 202 ASP A O 1
ATOM 1480 N N . SER A 1 203 ? 14.658 -10.813 2.909 1.00 66.88 203 SER A N 1
ATOM 1481 C CA . SER A 1 203 ? 14.420 -12.263 2.986 1.00 66.88 203 SER A CA 1
ATOM 1482 C C . SER A 1 203 ? 12.961 -12.618 3.288 1.00 66.88 203 SER A C 1
ATOM 1484 O O . SER A 1 203 ? 12.632 -13.765 3.592 1.00 66.88 203 SER A O 1
ATOM 1486 N N . THR A 1 204 ? 12.065 -11.633 3.211 1.00 76.81 204 THR A N 1
ATOM 1487 C CA . THR A 1 204 ? 10.651 -11.828 3.524 1.00 76.81 204 THR A CA 1
ATOM 1488 C C . THR A 1 204 ? 9.993 -12.633 2.410 1.00 76.81 204 THR A C 1
ATOM 1490 O O . THR A 1 204 ? 9.930 -12.220 1.250 1.00 76.81 204 THR A O 1
ATOM 1493 N N . THR A 1 205 ? 9.475 -13.807 2.762 1.00 81.50 205 THR A N 1
ATOM 1494 C CA . THR A 1 205 ? 8.870 -14.712 1.782 1.00 81.50 205 THR A CA 1
ATOM 1495 C C . THR A 1 205 ? 7.597 -14.086 1.208 1.00 81.50 205 THR A C 1
ATOM 1497 O O . THR A 1 205 ? 6.723 -13.634 1.949 1.00 81.50 205 THR A O 1
ATOM 1500 N N . GLY A 1 206 ? 7.490 -14.048 -0.123 1.00 81.12 206 GLY A N 1
ATOM 1501 C CA . GLY A 1 206 ? 6.349 -13.451 -0.822 1.00 81.12 206 GLY A CA 1
ATOM 1502 C C . GLY A 1 206 ? 6.334 -11.916 -0.843 1.00 81.12 206 GLY A C 1
ATOM 1503 O O . GLY A 1 206 ? 5.299 -11.347 -1.183 1.00 81.12 206 GLY A O 1
ATOM 1504 N N . ALA A 1 207 ? 7.434 -11.244 -0.481 1.00 80.25 207 ALA A N 1
ATOM 1505 C CA . ALA A 1 207 ? 7.587 -9.795 -0.639 1.00 80.25 207 ALA A CA 1
ATOM 1506 C C . ALA A 1 207 ? 7.667 -9.379 -2.126 1.00 80.25 207 ALA A C 1
ATOM 1508 O O . ALA A 1 207 ? 7.899 -10.236 -2.988 1.00 80.25 207 ALA A O 1
ATOM 1509 N N . PRO A 1 208 ? 7.485 -8.085 -2.457 1.00 80.12 208 PRO A N 1
ATOM 1510 C CA . PRO A 1 208 ? 7.631 -7.631 -3.832 1.00 80.12 208 PRO A CA 1
ATOM 1511 C C . PRO A 1 208 ? 9.037 -7.893 -4.386 1.00 80.12 208 PRO A C 1
ATOM 1513 O O . PRO A 1 208 ? 10.023 -7.762 -3.654 1.00 80.12 208 PRO A O 1
ATOM 1516 N N . PRO A 1 209 ? 9.163 -8.220 -5.684 1.00 75.75 209 PRO A N 1
ATOM 1517 C CA . PRO A 1 209 ? 10.462 -8.435 -6.311 1.00 75.75 209 PRO A CA 1
ATOM 1518 C C . PRO A 1 209 ? 11.372 -7.204 -6.194 1.00 75.75 209 PRO A C 1
ATOM 1520 O O . PRO A 1 209 ? 10.957 -6.093 -6.511 1.00 75.75 209 PRO A O 1
ATOM 1523 N N . GLY A 1 210 ? 12.627 -7.404 -5.777 1.00 68.38 210 GLY A N 1
ATOM 1524 C CA . GLY A 1 210 ? 13.624 -6.326 -5.679 1.00 68.38 210 GLY A CA 1
ATOM 1525 C C . GLY A 1 210 ? 13.393 -5.331 -4.533 1.00 68.38 210 GLY A C 1
ATOM 1526 O O . GLY A 1 210 ? 14.051 -4.294 -4.491 1.00 68.38 210 GLY A O 1
ATOM 1527 N N . ALA A 1 211 ? 12.471 -5.616 -3.607 1.00 61.72 211 ALA A N 1
ATOM 1528 C CA . ALA A 1 211 ? 12.262 -4.803 -2.415 1.00 61.72 211 ALA A CA 1
ATOM 1529 C C . ALA A 1 211 ? 13.333 -5.109 -1.349 1.00 61.72 211 ALA A C 1
ATOM 1531 O O . ALA A 1 211 ? 13.105 -5.900 -0.440 1.00 61.72 211 ALA A O 1
ATOM 1532 N N . THR A 1 212 ? 14.496 -4.473 -1.454 1.00 57.19 212 THR A N 1
ATOM 1533 C CA . THR A 1 212 ? 15.634 -4.636 -0.530 1.00 57.19 212 THR A CA 1
ATOM 1534 C C . THR A 1 212 ? 15.507 -3.806 0.770 1.00 57.19 212 THR A C 1
ATOM 1536 O O . THR A 1 212 ? 16.431 -3.082 1.116 1.00 57.19 212 THR A O 1
ATOM 1539 N N . TYR A 1 213 ? 14.342 -3.720 1.434 1.00 63.81 213 TYR A N 1
ATOM 1540 C CA . TYR A 1 213 ? 14.033 -2.476 2.173 1.00 63.81 213 TYR A CA 1
ATOM 1541 C C . TYR A 1 213 ? 13.193 -2.592 3.455 1.00 63.81 213 TYR A C 1
ATOM 1543 O O . TYR A 1 213 ? 12.433 -3.536 3.656 1.00 63.81 213 TYR A O 1
ATOM 1551 N N . ARG A 1 214 ? 13.269 -1.555 4.313 1.00 56.22 214 ARG A N 1
ATOM 1552 C CA . ARG A 1 214 ? 12.341 -1.327 5.441 1.00 56.22 214 ARG A CA 1
ATOM 1553 C C . ARG A 1 214 ? 10.988 -0.859 4.893 1.00 56.22 214 ARG A C 1
ATOM 1555 O O . ARG A 1 214 ? 10.773 0.332 4.678 1.00 56.22 214 ARG A O 1
ATOM 1562 N N . GLY A 1 215 ? 10.087 -1.802 4.629 1.00 55.34 215 GLY A N 1
ATOM 1563 C CA . GLY A 1 215 ? 8.760 -1.505 4.089 1.00 55.34 215 GLY A CA 1
ATOM 1564 C C . GLY A 1 215 ? 7.800 -0.949 5.143 1.00 55.34 215 GLY A C 1
ATOM 1565 O O . GLY A 1 215 ? 7.690 -1.487 6.245 1.00 55.34 215 GLY A O 1
ATOM 1566 N N . THR A 1 216 ? 7.048 0.096 4.801 1.00 58.25 216 THR A N 1
ATOM 1567 C CA . THR A 1 216 ? 5.791 0.411 5.501 1.00 58.25 216 THR A CA 1
ATOM 1568 C C . THR A 1 216 ? 4.646 -0.206 4.696 1.00 58.25 216 THR A C 1
ATOM 1570 O O . THR A 1 216 ? 4.473 0.121 3.522 1.00 58.25 216 THR A O 1
ATOM 1573 N N . VAL A 1 217 ? 3.869 -1.110 5.299 1.00 63.34 217 VAL A N 1
ATOM 1574 C CA . VAL A 1 217 ? 2.619 -1.628 4.720 1.00 63.34 217 VAL A CA 1
ATOM 1575 C C . VAL A 1 217 ? 1.512 -0.629 5.055 1.00 63.34 217 VAL A C 1
ATOM 1577 O O . VAL A 1 217 ? 0.954 -0.619 6.145 1.00 63.34 217 VAL A O 1
ATOM 1580 N N . GLY A 1 218 ? 1.185 0.254 4.119 1.00 65.38 218 GLY A N 1
ATOM 1581 C CA . GLY A 1 218 ? 0.195 1.304 4.359 1.00 65.38 218 GLY A CA 1
ATOM 1582 C C . GLY A 1 218 ? -1.196 0.758 4.683 1.00 65.38 218 GLY A C 1
ATOM 1583 O O . GLY A 1 218 ? -1.919 1.383 5.453 1.00 65.38 218 GLY A O 1
ATOM 1584 N N . LEU A 1 219 ? -1.568 -0.398 4.118 1.00 73.19 219 LEU A N 1
ATOM 1585 C CA . LEU A 1 219 ? -2.907 -0.955 4.290 1.00 73.19 219 LEU A CA 1
ATOM 1586 C C . LEU A 1 219 ? -2.986 -2.423 3.851 1.00 73.19 219 LEU A C 1
ATOM 1588 O O . LEU A 1 219 ? -2.522 -2.763 2.763 1.00 73.19 219 LEU A O 1
ATOM 1592 N N . THR A 1 220 ? -3.623 -3.269 4.662 1.00 76.56 220 THR A N 1
ATOM 1593 C CA . THR A 1 220 ? -4.101 -4.602 4.273 1.00 76.56 220 THR A CA 1
ATOM 1594 C C . THR A 1 220 ? -5.621 -4.655 4.377 1.00 76.56 220 THR A C 1
ATOM 1596 O O . THR A 1 220 ? -6.183 -4.305 5.415 1.00 76.56 220 THR A O 1
ATOM 1599 N N . LEU A 1 221 ? -6.279 -5.085 3.300 1.00 73.75 221 LEU A N 1
ATOM 1600 C CA . LEU A 1 221 ? -7.736 -5.187 3.195 1.00 73.75 221 LEU A CA 1
ATOM 1601 C C . LEU A 1 221 ? -8.132 -6.640 2.913 1.00 73.75 221 LEU A C 1
ATOM 1603 O O . LEU A 1 221 ? -8.181 -7.024 1.740 1.00 73.75 221 LEU A O 1
ATOM 1607 N N . PRO A 1 222 ? -8.372 -7.471 3.941 1.00 68.88 222 PRO A N 1
ATOM 1608 C CA . PRO A 1 222 ? -8.905 -8.808 3.733 1.00 68.88 222 PRO A CA 1
ATOM 1609 C C . PRO A 1 222 ? -10.350 -8.736 3.218 1.00 68.88 222 PRO A C 1
ATOM 1611 O O . PRO A 1 222 ? -11.150 -7.923 3.680 1.00 68.88 222 PRO A O 1
ATOM 1614 N N . ALA A 1 223 ? -10.703 -9.598 2.265 1.00 66.50 223 ALA A N 1
ATOM 1615 C CA . ALA A 1 223 ? -12.094 -9.798 1.866 1.00 66.50 223 ALA A CA 1
ATOM 1616 C C . ALA A 1 223 ? -12.871 -10.556 2.955 1.00 66.50 223 ALA A C 1
ATOM 1618 O O . ALA A 1 223 ? -12.275 -11.196 3.820 1.00 66.50 223 ALA A O 1
ATOM 1619 N N . LEU A 1 224 ? -14.205 -10.571 2.851 1.00 57.16 224 LEU A N 1
ATOM 1620 C CA . LEU A 1 224 ? -15.125 -11.247 3.783 1.00 57.16 224 LEU A CA 1
ATOM 1621 C C . LEU A 1 224 ? -14.781 -12.729 4.052 1.00 57.16 224 LEU A C 1
ATOM 1623 O O . LEU A 1 224 ? -15.122 -13.252 5.106 1.00 57.16 224 LEU A O 1
ATOM 1627 N N . SER A 1 225 ? -14.083 -13.406 3.130 1.00 61.34 225 SER A N 1
ATOM 1628 C CA . SER A 1 225 ? -13.633 -14.800 3.287 1.00 61.34 225 SER A CA 1
ATOM 1629 C C . SER A 1 225 ? -12.295 -14.962 4.033 1.00 61.34 225 SER A C 1
ATOM 1631 O O . SER A 1 225 ? -11.790 -16.079 4.162 1.00 61.34 225 SER A O 1
ATOM 1633 N N . GLY A 1 226 ? -11.647 -13.862 4.436 1.00 63.53 226 GLY A N 1
ATOM 1634 C CA . GLY A 1 226 ? -10.331 -13.807 5.089 1.00 63.53 226 GLY A CA 1
ATOM 1635 C C . GLY A 1 226 ? -9.140 -14.248 4.224 1.00 63.53 226 GLY A C 1
ATOM 1636 O O . GLY A 1 226 ? -7.996 -14.106 4.637 1.00 63.53 226 GLY A O 1
ATOM 1637 N N . THR A 1 227 ?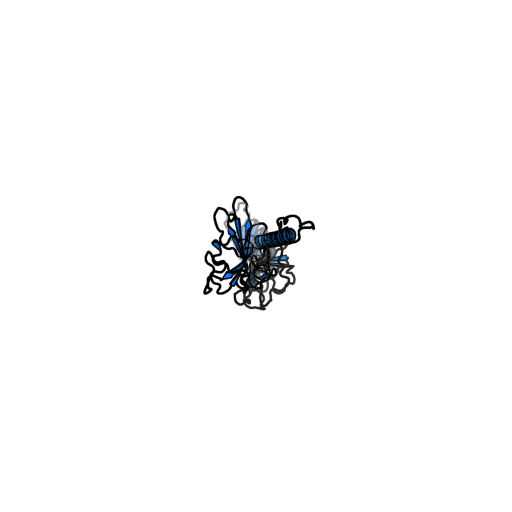 -9.387 -14.784 3.027 1.00 70.50 227 THR A N 1
ATOM 1638 C CA . THR A 1 227 ? -8.390 -15.450 2.165 1.00 70.50 227 THR A CA 1
ATOM 1639 C C . THR A 1 227 ? -7.904 -14.591 1.002 1.00 70.50 227 THR A C 1
ATOM 1641 O O . THR A 1 227 ? -6.803 -14.810 0.496 1.00 70.50 227 THR A O 1
ATOM 1644 N N . HIS A 1 228 ? -8.712 -13.621 0.577 1.00 79.06 228 HIS A N 1
ATOM 1645 C CA . HIS A 1 228 ? -8.310 -12.629 -0.415 1.00 79.06 228 HIS A CA 1
ATOM 1646 C C . HIS A 1 228 ? -7.864 -11.372 0.309 1.00 79.06 228 HIS A C 1
ATOM 1648 O O . HIS A 1 228 ? -8.450 -11.026 1.335 1.00 79.06 228 HIS A O 1
ATOM 1654 N N . ALA A 1 229 ? -6.865 -10.681 -0.223 1.00 80.75 229 ALA A N 1
ATOM 1655 C CA . ALA A 1 229 ? -6.412 -9.432 0.364 1.00 80.75 229 ALA A CA 1
ATOM 1656 C C . ALA A 1 229 ? -5.810 -8.496 -0.678 1.00 80.75 229 ALA A C 1
ATOM 1658 O O . ALA A 1 229 ? -5.151 -8.940 -1.620 1.00 80.75 229 ALA A O 1
ATOM 1659 N N . MET A 1 230 ? -5.986 -7.198 -0.457 1.00 85.00 230 MET A N 1
ATOM 1660 C CA . MET A 1 230 ? -5.196 -6.162 -1.119 1.00 85.00 230 MET A CA 1
ATOM 1661 C C . MET A 1 230 ? -4.162 -5.606 -0.147 1.00 85.00 230 MET A C 1
ATOM 1663 O O . MET A 1 230 ? -4.473 -5.380 1.023 1.00 85.00 230 MET A O 1
ATOM 1667 N N . LEU A 1 231 ? -2.950 -5.375 -0.643 1.00 84.50 231 LEU A N 1
ATOM 1668 C CA . LEU A 1 231 ? -1.845 -4.783 0.096 1.00 84.50 231 LEU A CA 1
ATOM 1669 C C . LEU A 1 231 ? -1.359 -3.538 -0.638 1.00 84.50 231 LEU A C 1
ATOM 1671 O O . LEU A 1 231 ? -1.005 -3.616 -1.812 1.00 84.50 231 LEU A O 1
ATOM 1675 N N . LEU A 1 232 ? -1.285 -2.409 0.060 1.00 84.44 232 LEU A N 1
ATOM 1676 C CA . LEU A 1 232 ? -0.581 -1.223 -0.420 1.00 84.44 232 LEU A CA 1
ATOM 1677 C C . LEU A 1 232 ? 0.712 -1.072 0.374 1.00 84.44 232 LEU A C 1
ATOM 1679 O O . LEU A 1 232 ? 0.681 -0.995 1.604 1.00 84.44 232 LEU A O 1
ATOM 1683 N N . MET A 1 233 ? 1.850 -1.033 -0.314 1.00 80.62 233 MET A N 1
ATOM 1684 C CA . MET A 1 233 ? 3.152 -1.057 0.344 1.00 80.62 233 MET A CA 1
ATOM 1685 C C . MET A 1 233 ? 4.095 -0.004 -0.217 1.00 80.62 233 MET A C 1
ATOM 1687 O O . MET A 1 233 ? 4.301 0.069 -1.424 1.00 80.62 233 MET A O 1
ATOM 1691 N N . ASN A 1 234 ? 4.714 0.764 0.674 1.00 78.94 234 ASN A N 1
ATOM 1692 C CA . ASN A 1 234 ? 5.836 1.627 0.340 1.00 78.94 234 ASN A CA 1
ATOM 1693 C C . ASN A 1 234 ? 7.138 0.919 0.744 1.00 78.94 234 ASN A C 1
ATOM 1695 O O . ASN A 1 234 ? 7.410 0.734 1.935 1.00 78.94 234 ASN A O 1
ATOM 1699 N N . ALA A 1 235 ? 7.916 0.494 -0.251 1.00 73.19 235 ALA A N 1
ATOM 1700 C CA . ALA A 1 235 ? 9.257 -0.040 -0.067 1.00 73.19 235 ALA A CA 1
ATOM 1701 C C . ALA A 1 235 ? 10.255 1.122 -0.098 1.00 73.19 235 ALA A C 1
ATOM 1703 O O . ALA A 1 235 ? 10.484 1.698 -1.161 1.00 73.19 235 ALA A O 1
ATOM 1704 N N . MET A 1 236 ? 10.833 1.461 1.059 1.00 69.12 236 MET A N 1
ATOM 1705 C CA . MET A 1 236 ? 11.728 2.612 1.181 1.00 69.12 236 MET A CA 1
ATOM 1706 C C . MET A 1 236 ? 13.197 2.208 1.288 1.00 69.12 236 MET A C 1
ATOM 1708 O O . MET A 1 236 ? 13.604 1.575 2.268 1.00 69.12 236 MET A O 1
ATOM 1712 N N . ASN A 1 237 ? 14.012 2.650 0.335 1.00 68.12 237 ASN A N 1
ATOM 1713 C CA . ASN A 1 237 ? 15.457 2.534 0.410 1.00 68.12 237 ASN A CA 1
ATOM 1714 C C . ASN A 1 237 ? 16.053 3.741 1.137 1.00 68.12 237 ASN A C 1
ATOM 1716 O O . ASN A 1 237 ? 16.214 4.819 0.575 1.00 68.12 237 ASN A O 1
ATOM 1720 N N . VAL A 1 238 ? 16.432 3.549 2.401 1.00 59.94 238 VAL A N 1
ATOM 1721 C CA . VAL A 1 238 ? 17.033 4.620 3.217 1.00 59.94 238 VAL A CA 1
ATOM 1722 C C . VAL A 1 238 ? 18.399 5.064 2.669 1.00 59.94 238 VAL A C 1
ATOM 1724 O O . VAL A 1 238 ? 18.810 6.195 2.898 1.00 59.94 238 VAL A O 1
ATOM 1727 N N . SER A 1 239 ? 19.093 4.187 1.936 1.00 63.22 239 SER A N 1
ATOM 1728 C CA . SER A 1 239 ? 20.393 4.474 1.311 1.00 63.22 239 SER A CA 1
ATOM 1729 C C . SER A 1 239 ? 20.305 5.019 -0.119 1.00 63.22 239 SER A C 1
ATOM 1731 O O . SER A 1 239 ? 21.305 5.505 -0.633 1.00 63.22 239 SER A O 1
ATOM 1733 N N . SER A 1 240 ? 19.131 4.966 -0.749 1.00 65.06 240 SER A N 1
ATOM 1734 C CA . SER A 1 240 ? 18.870 5.545 -2.072 1.00 65.06 240 SER A CA 1
ATOM 1735 C C . SER A 1 240 ? 17.384 5.908 -2.166 1.00 65.06 240 SER A C 1
ATOM 1737 O O . SER A 1 240 ? 16.595 5.140 -2.711 1.00 65.06 240 SER A O 1
ATOM 1739 N N . PRO A 1 241 ? 16.952 7.043 -1.583 1.00 62.94 241 PRO A N 1
ATOM 1740 C CA . PRO A 1 241 ? 15.534 7.418 -1.519 1.00 62.94 241 PRO A CA 1
ATOM 1741 C C . PRO A 1 241 ? 14.848 7.534 -2.888 1.00 62.94 241 PRO A C 1
ATOM 1743 O O . PRO A 1 241 ? 13.624 7.459 -2.973 1.00 62.94 241 PRO A O 1
ATOM 1746 N N . GLU A 1 242 ? 15.632 7.701 -3.951 1.00 62.84 242 GLU A N 1
ATOM 1747 C CA . GLU A 1 242 ? 15.174 7.711 -5.344 1.00 62.84 242 GLU A CA 1
ATOM 1748 C C . GLU A 1 242 ? 14.646 6.331 -5.793 1.00 62.84 242 GLU A C 1
ATOM 1750 O O . GLU A 1 242 ? 13.800 6.247 -6.677 1.00 62.84 242 GLU A O 1
ATOM 1755 N N . ASP A 1 243 ? 15.035 5.254 -5.100 1.00 66.25 243 ASP A N 1
ATOM 1756 C CA . ASP A 1 243 ? 14.540 3.888 -5.317 1.00 66.25 243 ASP A CA 1
ATOM 1757 C C . ASP A 1 243 ? 13.274 3.559 -4.506 1.00 66.25 243 ASP A C 1
ATOM 1759 O O . ASP A 1 243 ? 12.849 2.398 -4.445 1.00 66.25 243 ASP A O 1
ATOM 1763 N N . ASN A 1 244 ? 12.659 4.550 -3.853 1.00 74.06 244 ASN A N 1
ATOM 1764 C CA . ASN A 1 244 ? 11.419 4.339 -3.114 1.00 74.06 244 ASN A CA 1
ATOM 1765 C C . ASN A 1 244 ? 10.288 3.956 -4.072 1.00 74.06 244 ASN A C 1
ATOM 1767 O O . ASN A 1 244 ? 9.955 4.689 -5.003 1.00 74.06 244 ASN A O 1
ATOM 1771 N N . ASN A 1 245 ? 9.666 2.806 -3.818 1.00 78.44 245 ASN A N 1
ATOM 1772 C CA . ASN A 1 245 ? 8.655 2.248 -4.705 1.00 78.44 245 ASN A CA 1
ATOM 1773 C C . ASN A 1 245 ? 7.355 1.966 -3.977 1.00 78.44 245 ASN A C 1
ATOM 1775 O O . ASN A 1 245 ? 7.324 1.292 -2.944 1.00 78.44 245 ASN A O 1
ATOM 1779 N N . LEU A 1 246 ? 6.266 2.421 -4.587 1.00 85.19 246 LEU A N 1
ATOM 1780 C CA . LEU A 1 246 ? 4.926 2.026 -4.202 1.00 85.19 246 LEU A CA 1
ATOM 1781 C C . LEU A 1 246 ? 4.547 0.738 -4.942 1.00 85.19 246 LEU A C 1
ATOM 1783 O O . LEU A 1 246 ? 4.748 0.615 -6.153 1.00 85.19 246 LEU A O 1
ATOM 1787 N N . TRP A 1 247 ? 3.975 -0.207 -4.205 1.00 86.12 247 TRP A N 1
ATOM 1788 C CA . TRP A 1 247 ? 3.544 -1.508 -4.699 1.00 86.12 247 TRP A CA 1
ATOM 1789 C C . TRP A 1 247 ? 2.088 -1.776 -4.330 1.00 86.12 247 TRP A C 1
ATOM 1791 O O . TRP A 1 247 ? 1.664 -1.511 -3.203 1.00 86.12 247 TRP A O 1
ATOM 1801 N N . LEU A 1 248 ? 1.352 -2.367 -5.270 1.00 88.50 248 LEU A N 1
ATOM 1802 C CA . LEU A 1 248 ? 0.059 -3.000 -5.037 1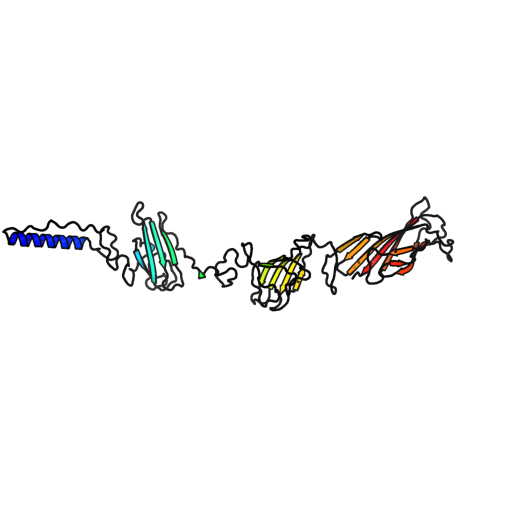.00 88.50 248 LEU A CA 1
ATOM 1803 C C . LEU A 1 248 ? 0.242 -4.517 -5.058 1.00 88.50 248 LEU A C 1
ATOM 1805 O O . LEU A 1 248 ? 0.706 -5.068 -6.052 1.00 88.50 248 LEU A O 1
ATOM 1809 N N . GLY A 1 249 ? -0.128 -5.188 -3.975 1.00 88.31 249 GLY A N 1
ATOM 1810 C CA . GLY A 1 249 ? -0.179 -6.642 -3.885 1.00 88.31 249 GLY A CA 1
ATOM 1811 C C . GLY A 1 249 ? -1.619 -7.122 -3.884 1.00 88.31 249 GLY A C 1
ATOM 1812 O O . GLY A 1 249 ? -2.428 -6.626 -3.103 1.00 88.31 249 GLY A O 1
ATOM 1813 N N . VAL A 1 250 ? -1.943 -8.104 -4.721 1.00 87.25 250 VAL A N 1
ATOM 1814 C CA . VAL A 1 250 ? -3.254 -8.765 -4.699 1.00 87.25 250 VAL A CA 1
ATOM 1815 C C . VAL A 1 250 ? -3.068 -10.238 -4.378 1.00 87.25 250 VAL A C 1
ATOM 1817 O O . VAL A 1 250 ? -2.354 -10.956 -5.074 1.00 87.25 250 VAL A O 1
ATOM 1820 N N . LYS A 1 251 ? -3.723 -10.695 -3.314 1.00 84.75 251 LYS A N 1
ATOM 1821 C CA . LYS A 1 251 ? -3.790 -12.102 -2.930 1.00 84.75 251 LYS A CA 1
ATOM 1822 C C . LYS A 1 251 ? -5.163 -12.637 -3.319 1.00 84.75 251 LYS A C 1
ATOM 1824 O O . LYS A 1 251 ? -6.176 -12.179 -2.795 1.00 84.75 251 LYS A O 1
ATOM 1829 N N . SER A 1 252 ? -5.186 -13.593 -4.241 1.00 81.56 252 SER A N 1
ATOM 1830 C CA . SER A 1 252 ? -6.414 -14.214 -4.746 1.00 81.56 252 SER A CA 1
ATOM 1831 C C . SER A 1 252 ? -6.863 -15.428 -3.931 1.00 81.56 252 SER A C 1
ATOM 1833 O O . SER A 1 252 ? -7.987 -15.881 -4.089 1.00 81.56 252 SER A O 1
ATOM 1835 N N . THR A 1 253 ? -6.018 -16.003 -3.073 1.00 81.56 253 THR A N 1
ATOM 1836 C CA . THR A 1 253 ? -6.378 -17.135 -2.199 1.00 81.56 253 THR A CA 1
ATOM 1837 C C . THR A 1 253 ? -5.400 -17.223 -1.025 1.00 81.56 253 THR A C 1
ATOM 1839 O O . THR A 1 253 ? -4.242 -16.817 -1.150 1.00 81.56 253 THR A O 1
ATOM 1842 N N . GLY A 1 254 ? -5.827 -17.786 0.109 1.00 78.25 254 GLY A N 1
ATOM 1843 C CA . GLY A 1 254 ? -4.951 -18.042 1.259 1.00 78.25 254 GLY A CA 1
ATOM 1844 C C . GLY A 1 254 ? -3.766 -18.932 0.901 1.00 78.25 254 GLY A C 1
ATOM 1845 O O . GLY A 1 254 ? -3.899 -19.836 0.084 1.00 78.25 254 GLY A O 1
ATOM 1846 N N . GLY A 1 255 ? -2.594 -18.671 1.483 1.00 77.25 255 GLY A N 1
ATOM 1847 C CA . GLY A 1 255 ? -1.382 -19.444 1.187 1.00 77.25 255 GLY A CA 1
ATOM 1848 C C . GLY A 1 255 ? -0.608 -18.948 -0.039 1.00 77.25 255 GLY A C 1
ATOM 1849 O O . GLY A 1 255 ? 0.601 -19.148 -0.122 1.00 77.25 255 GLY A O 1
ATOM 1850 N N . ALA A 1 256 ? -1.272 -18.271 -0.984 1.00 83.50 256 ALA A N 1
ATOM 1851 C CA . ALA A 1 256 ? -0.646 -17.840 -2.232 1.00 83.50 256 ALA A CA 1
ATOM 1852 C C . ALA A 1 256 ? 0.250 -16.606 -2.045 1.00 83.50 256 ALA A C 1
ATOM 1854 O O . ALA A 1 256 ? -0.028 -15.740 -1.209 1.00 83.50 256 ALA A O 1
ATOM 1855 N N . ALA A 1 257 ? 1.300 -16.489 -2.859 1.00 84.31 257 ALA A N 1
ATOM 1856 C CA . ALA A 1 257 ? 2.072 -15.254 -2.936 1.00 84.31 257 ALA A CA 1
ATOM 1857 C C . ALA A 1 257 ? 1.197 -14.120 -3.488 1.00 84.31 257 ALA A C 1
ATOM 1859 O O . ALA A 1 257 ? 0.461 -14.353 -4.452 1.00 84.31 257 ALA A O 1
ATOM 1860 N N . PRO A 1 258 ? 1.263 -12.901 -2.922 1.00 85.31 258 PRO A N 1
ATOM 1861 C CA . PRO A 1 258 ? 0.621 -11.762 -3.553 1.00 85.31 258 PRO A CA 1
ATOM 1862 C C . PRO A 1 258 ? 1.199 -11.530 -4.951 1.00 85.31 258 PRO A C 1
ATOM 1864 O O . PRO A 1 258 ? 2.412 -11.587 -5.162 1.00 85.31 258 PRO A O 1
ATOM 1867 N N . GLN A 1 259 ? 0.326 -11.235 -5.907 1.00 89.19 259 GLN A N 1
ATOM 1868 C CA . GLN A 1 259 ? 0.731 -10.718 -7.205 1.00 89.19 259 GLN A CA 1
ATOM 1869 C C . GLN A 1 259 ? 1.068 -9.239 -7.042 1.00 89.19 259 GLN A C 1
ATOM 1871 O O . GLN A 1 259 ? 0.185 -8.422 -6.775 1.00 89.19 259 GLN A O 1
ATOM 1876 N N . TRP A 1 260 ? 2.351 -8.911 -7.163 1.00 86.81 260 TRP A N 1
ATOM 1877 C CA . TRP A 1 260 ? 2.860 -7.562 -6.951 1.00 86.81 260 TRP A CA 1
ATOM 1878 C C . TRP A 1 260 ? 2.926 -6.763 -8.250 1.00 86.81 260 TRP A C 1
ATOM 1880 O O . TRP A 1 260 ? 3.476 -7.222 -9.247 1.00 86.81 260 TRP A O 1
ATOM 1890 N N . SER A 1 261 ? 2.411 -5.539 -8.204 1.00 88.06 261 SER A N 1
ATOM 1891 C CA . SER A 1 261 ? 2.485 -4.541 -9.269 1.00 88.06 261 SER A CA 1
ATOM 1892 C C . SER A 1 261 ? 3.190 -3.293 -8.748 1.00 88.06 261 SER A C 1
ATOM 1894 O O . SER A 1 261 ? 2.801 -2.751 -7.712 1.00 88.06 261 SER A O 1
ATOM 1896 N N . ARG A 1 262 ? 4.233 -2.846 -9.452 1.00 86.94 262 ARG A N 1
ATOM 1897 C CA . ARG A 1 262 ? 4.959 -1.607 -9.142 1.00 86.94 262 ARG A CA 1
ATOM 1898 C C . ARG A 1 262 ? 4.211 -0.421 -9.739 1.00 86.94 262 ARG A C 1
ATOM 1900 O O . ARG A 1 262 ? 3.810 -0.479 -10.900 1.00 86.94 262 ARG A O 1
ATOM 1907 N N . PHE A 1 263 ? 4.055 0.655 -8.978 1.00 88.19 263 PHE A N 1
ATOM 1908 C CA . PHE A 1 263 ? 3.567 1.916 -9.529 1.00 88.19 263 PHE A CA 1
ATOM 1909 C C . PHE A 1 263 ? 4.698 2.653 -10.239 1.00 88.19 263 PHE A C 1
ATOM 1911 O O . PHE A 1 263 ? 5.797 2.793 -9.694 1.00 88.19 263 PHE A O 1
ATOM 1918 N N . TYR A 1 264 ? 4.394 3.150 -11.436 1.00 87.69 264 TYR A N 1
ATOM 1919 C CA . TYR A 1 264 ? 5.271 4.049 -12.169 1.00 87.69 264 TYR A CA 1
ATOM 1920 C C . TYR A 1 264 ? 4.788 5.493 -12.041 1.00 87.69 264 TYR A C 1
ATOM 1922 O O . TYR A 1 264 ? 3.607 5.779 -12.243 1.00 87.69 264 TYR A O 1
ATOM 1930 N N . SER A 1 265 ? 5.710 6.386 -11.703 1.00 87.25 265 SER A N 1
ATOM 1931 C CA . SER A 1 265 ? 5.506 7.825 -11.522 1.00 87.25 265 SER A CA 1
ATOM 1932 C C . SER A 1 265 ? 6.683 8.599 -12.110 1.00 87.25 265 SER A C 1
ATOM 1934 O O . SER A 1 265 ? 7.692 8.015 -12.500 1.00 87.25 265 SER A O 1
ATOM 1936 N N . ASP A 1 266 ? 6.570 9.921 -12.156 1.00 86.75 266 ASP A N 1
ATOM 1937 C CA . ASP A 1 266 ? 7.651 10.841 -12.534 1.00 86.75 266 ASP A CA 1
ATOM 1938 C C . ASP A 1 266 ? 9.004 10.526 -11.868 1.00 86.75 266 ASP A C 1
ATOM 1940 O O . ASP A 1 266 ? 10.045 10.697 -12.496 1.00 86.75 266 ASP A O 1
ATOM 1944 N N . SER A 1 267 ? 8.987 9.990 -10.647 1.00 82.44 267 SER A N 1
ATOM 1945 C CA . SER A 1 267 ? 10.183 9.576 -9.908 1.00 82.44 267 SER A CA 1
ATOM 1946 C C . SER A 1 267 ? 10.904 8.326 -10.429 1.00 82.44 267 SER A C 1
ATOM 1948 O O . SER A 1 267 ? 12.065 8.137 -10.086 1.00 82.44 267 SER A O 1
ATOM 1950 N N . ASN A 1 268 ? 10.260 7.443 -11.205 1.00 85.00 268 ASN A N 1
ATOM 1951 C CA . ASN A 1 268 ? 10.854 6.148 -11.584 1.00 85.00 268 ASN A CA 1
ATOM 1952 C C . ASN A 1 268 ? 10.607 5.714 -13.043 1.00 85.00 268 ASN A C 1
ATOM 1954 O O . ASN A 1 268 ? 11.019 4.623 -13.447 1.00 85.00 268 ASN A O 1
ATOM 1958 N N . ILE A 1 269 ? 9.951 6.552 -13.853 1.00 91.44 269 ILE A N 1
ATOM 1959 C CA . ILE A 1 269 ? 9.775 6.305 -15.292 1.00 91.44 269 ILE A CA 1
ATOM 1960 C C . ILE A 1 269 ? 11.096 6.380 -16.070 1.00 91.44 269 ILE A C 1
ATOM 1962 O O . ILE A 1 269 ? 11.257 5.652 -17.053 1.00 91.44 269 ILE A O 1
ATOM 1966 N N . LEU A 1 270 ? 12.033 7.225 -15.625 1.00 92.12 270 LEU A N 1
ATOM 1967 C CA . LEU A 1 270 ? 13.368 7.389 -16.199 1.00 92.12 270 LEU A CA 1
ATOM 1968 C C . LEU A 1 270 ? 14.417 6.798 -15.254 1.00 92.12 270 LEU A C 1
ATOM 1970 O O . LEU A 1 270 ? 14.405 7.091 -14.064 1.00 92.12 270 LEU A O 1
ATOM 1974 N N . GLY A 1 271 ? 15.330 5.987 -15.781 1.00 90.69 271 GLY A N 1
ATOM 1975 C CA . GLY A 1 271 ? 16.388 5.352 -14.996 1.00 90.69 271 GLY A CA 1
ATOM 1976 C C . GLY A 1 271 ? 16.904 4.087 -15.670 1.00 90.69 271 GLY A C 1
ATOM 1977 O O . GLY A 1 271 ? 16.652 3.870 -16.853 1.00 90.69 271 GLY A O 1
ATOM 1978 N N . THR A 1 272 ? 17.604 3.235 -14.923 1.00 90.94 272 THR A N 1
ATOM 1979 C CA . THR A 1 272 ? 18.097 1.959 -15.455 1.00 90.94 272 THR A CA 1
ATOM 1980 C C . THR A 1 272 ? 16.930 1.037 -15.803 1.00 90.94 272 THR A C 1
ATOM 1982 O O . THR A 1 272 ? 16.139 0.645 -14.936 1.00 90.94 272 THR A O 1
ATOM 1985 N N . VAL A 1 273 ? 16.825 0.660 -17.072 1.00 93.44 273 VAL A N 1
ATOM 1986 C CA . VAL A 1 273 ? 15.849 -0.311 -17.554 1.00 93.44 273 VAL A CA 1
ATOM 1987 C C . VAL A 1 273 ? 16.436 -1.706 -17.339 1.00 93.44 273 VAL A C 1
ATOM 1989 O O . VAL A 1 273 ? 17.590 -1.987 -17.643 1.00 93.44 273 VAL A O 1
ATOM 1992 N N . SER A 1 274 ? 15.633 -2.605 -16.780 1.00 89.62 274 SER A N 1
ATOM 1993 C CA . SER A 1 274 ? 16.010 -4.006 -16.593 1.00 89.62 274 SER A CA 1
ATOM 1994 C C . SER A 1 274 ? 14.792 -4.899 -16.749 1.00 89.62 274 SER A C 1
ATOM 1996 O O . SER A 1 274 ? 13.665 -4.483 -16.457 1.00 89.62 274 SER A O 1
ATOM 1998 N N . GLN A 1 275 ? 15.013 -6.131 -17.197 1.00 87.00 275 GLN A N 1
ATOM 1999 C CA . GLN A 1 275 ? 13.981 -7.154 -17.261 1.00 87.00 275 GLN A CA 1
ATOM 2000 C C . GLN A 1 275 ? 14.475 -8.486 -16.705 1.00 87.00 275 GLN A C 1
ATOM 2002 O O . GLN A 1 275 ? 15.667 -8.739 -16.558 1.00 87.00 275 GLN A O 1
ATOM 2007 N N . SER A 1 276 ? 13.527 -9.355 -16.381 1.00 83.44 276 SER A N 1
ATOM 2008 C CA . SER A 1 276 ? 13.802 -10.748 -16.059 1.00 83.44 276 SER A CA 1
ATOM 2009 C C . SER A 1 276 ? 12.684 -11.597 -16.638 1.00 83.44 276 SER A C 1
ATOM 2011 O O . SER A 1 276 ? 11.516 -11.357 -16.335 1.00 83.44 276 SER A O 1
ATOM 2013 N N . ALA A 1 277 ? 13.041 -12.557 -17.495 1.00 80.19 277 ALA A N 1
ATOM 2014 C CA . ALA A 1 277 ? 12.091 -13.418 -18.204 1.00 80.19 277 ALA A CA 1
ATOM 2015 C C . ALA A 1 277 ? 10.992 -12.630 -18.953 1.00 80.19 277 ALA A C 1
ATOM 2017 O O . ALA A 1 277 ? 9.820 -12.997 -18.918 1.00 80.19 277 ALA A O 1
ATOM 2018 N N . GLY A 1 278 ? 11.364 -11.515 -19.594 1.00 77.94 278 GLY A N 1
ATOM 2019 C CA . GLY A 1 278 ? 10.432 -10.655 -20.331 1.00 77.94 278 GLY A CA 1
ATOM 2020 C C . GLY A 1 278 ? 9.556 -9.741 -19.465 1.00 77.94 278 GLY A C 1
ATOM 2021 O O . GLY A 1 278 ? 8.759 -8.988 -20.015 1.00 77.94 278 GLY A O 1
ATOM 2022 N N . VAL A 1 279 ? 9.700 -9.768 -18.135 1.00 82.44 279 VAL A N 1
ATOM 2023 C CA . VAL A 1 279 ? 8.980 -8.869 -17.221 1.00 82.44 279 VAL A CA 1
ATOM 2024 C C . VAL A 1 279 ? 9.872 -7.676 -16.867 1.00 82.44 279 VAL A C 1
ATOM 2026 O O . VAL A 1 279 ? 10.943 -7.891 -16.284 1.00 82.44 279 VAL A O 1
ATOM 2029 N N . PRO A 1 280 ? 9.462 -6.430 -17.175 1.00 85.38 280 PRO A N 1
ATOM 2030 C CA . PRO A 1 280 ? 10.174 -5.233 -16.739 1.00 85.38 280 PRO A CA 1
ATOM 2031 C C . PRO A 1 280 ? 10.292 -5.174 -15.213 1.00 85.38 280 PRO A C 1
ATOM 2033 O O . PRO A 1 280 ? 9.314 -5.372 -14.494 1.00 85.38 280 PRO A O 1
ATOM 2036 N N . ARG A 1 281 ? 11.500 -4.908 -14.713 1.00 83.25 281 ARG A N 1
ATOM 2037 C CA . ARG A 1 281 ? 11.793 -4.737 -13.279 1.00 83.25 281 ARG A CA 1
ATOM 2038 C C . ARG A 1 281 ? 12.360 -3.355 -12.943 1.00 83.25 281 ARG A C 1
ATOM 2040 O O . ARG A 1 281 ? 12.245 -2.924 -11.796 1.00 83.25 281 ARG A O 1
ATOM 2047 N N . GLY A 1 282 ? 12.953 -2.675 -13.925 1.00 86.19 282 GLY A N 1
ATOM 2048 C CA . GLY A 1 282 ? 13.560 -1.347 -13.788 1.00 86.19 282 GLY A CA 1
ATOM 2049 C C . GLY A 1 282 ? 12.642 -0.195 -14.201 1.00 86.19 282 GLY A C 1
ATOM 2050 O O . GLY A 1 282 ? 11.418 -0.310 -14.137 1.00 86.19 282 GLY A O 1
ATOM 2051 N N . ALA A 1 283 ? 13.250 0.912 -14.627 1.00 90.75 283 ALA A N 1
ATOM 2052 C CA . ALA A 1 283 ? 12.556 2.048 -15.231 1.00 90.75 283 ALA A CA 1
ATOM 2053 C C . ALA A 1 283 ? 11.925 1.682 -16.589 1.00 90.75 283 ALA A C 1
ATOM 2055 O O . ALA A 1 283 ? 12.177 0.605 -17.136 1.00 90.75 283 ALA A O 1
ATOM 2056 N N . ILE A 1 284 ? 11.110 2.585 -17.145 1.00 93.69 284 ILE A N 1
ATOM 2057 C CA . ILE A 1 284 ? 10.498 2.400 -18.472 1.00 93.69 284 ILE A CA 1
ATOM 2058 C C . ILE A 1 284 ? 11.465 2.820 -19.581 1.00 93.69 284 ILE A C 1
ATOM 2060 O O . ILE A 1 284 ? 11.514 2.167 -20.626 1.00 93.69 284 ILE A O 1
ATOM 2064 N N . ILE A 1 285 ? 12.225 3.896 -19.358 1.00 96.19 285 ILE A N 1
ATOM 2065 C CA . ILE A 1 285 ? 13.152 4.467 -20.337 1.00 96.19 285 ILE A CA 1
ATOM 2066 C C . ILE A 1 285 ? 14.508 4.731 -19.678 1.00 96.19 285 ILE A C 1
ATOM 2068 O O . ILE A 1 285 ? 14.592 5.413 -18.659 1.00 96.19 285 ILE A O 1
ATOM 2072 N N . GLU A 1 286 ? 15.571 4.258 -20.320 1.00 96.44 286 GLU A N 1
ATOM 2073 C CA . GLU A 1 286 ? 16.964 4.556 -19.980 1.00 96.44 286 GLU A CA 1
ATOM 2074 C C . GLU A 1 286 ? 17.564 5.379 -21.110 1.00 96.44 286 GLU A C 1
ATOM 2076 O O . GLU A 1 286 ? 17.362 5.062 -22.286 1.00 96.44 286 GLU A O 1
ATOM 2081 N N . ARG A 1 287 ? 18.324 6.417 -20.767 1.00 96.94 287 ARG A N 1
ATOM 2082 C CA . ARG A 1 287 ? 19.143 7.166 -21.721 1.00 96.94 287 ARG A CA 1
ATOM 2083 C C . ARG A 1 287 ? 20.582 7.170 -21.251 1.00 96.94 287 ARG A C 1
ATOM 2085 O O . ARG A 1 287 ? 20.844 7.401 -20.075 1.00 96.94 287 ARG A O 1
ATOM 2092 N N . GLY A 1 288 ? 21.503 6.983 -22.184 1.00 96.69 288 GLY A N 1
ATOM 2093 C CA . GLY A 1 288 ? 22.924 7.104 -21.905 1.00 96.69 288 GLY A CA 1
ATOM 2094 C C . GLY A 1 288 ? 23.690 7.661 -23.091 1.00 96.69 288 GLY A C 1
ATOM 2095 O O . GLY A 1 288 ? 23.228 7.635 -24.230 1.00 96.69 288 GLY A O 1
ATOM 2096 N N . SER A 1 289 ? 24.878 8.175 -22.802 1.00 97.00 289 SER A N 1
ATOM 2097 C CA . SER A 1 289 ? 25.819 8.697 -23.785 1.00 97.00 289 SER A CA 1
ATOM 2098 C C . SER A 1 289 ? 27.229 8.292 -23.376 1.00 97.00 289 SER A C 1
ATOM 2100 O O . SER A 1 289 ? 27.548 8.243 -22.186 1.00 97.00 289 SER A O 1
ATOM 2102 N N . ASN A 1 290 ? 28.059 7.941 -24.349 1.00 96.00 290 ASN A N 1
ATOM 2103 C CA . ASN A 1 290 ? 29.474 7.655 -24.158 1.00 96.00 290 ASN A CA 1
ATOM 2104 C C . ASN A 1 290 ? 30.270 8.075 -25.402 1.00 96.00 290 ASN A C 1
ATOM 2106 O O . ASN A 1 290 ? 29.720 8.636 -26.347 1.00 96.00 290 ASN A O 1
ATOM 2110 N N . GLY A 1 291 ? 31.577 7.800 -25.422 1.00 95.62 291 GLY A N 1
ATOM 2111 C CA . GLY A 1 291 ? 32.448 8.180 -26.542 1.00 95.62 291 GLY A CA 1
ATOM 2112 C C . GLY A 1 291 ? 32.052 7.591 -27.903 1.00 95.62 291 GLY A C 1
ATOM 2113 O O . GLY A 1 291 ? 32.516 8.082 -28.925 1.00 95.62 291 GLY A O 1
ATOM 2114 N N . ASN A 1 292 ? 31.184 6.576 -27.932 1.00 95.50 292 ASN A N 1
ATOM 2115 C CA . ASN A 1 292 ? 30.696 5.962 -29.163 1.00 95.50 292 ASN A CA 1
ATOM 2116 C C . ASN A 1 292 ? 29.359 6.559 -29.648 1.00 95.50 292 ASN A C 1
ATOM 2118 O O . ASN A 1 292 ? 28.885 6.171 -30.714 1.00 95.50 292 ASN A O 1
ATOM 2122 N N . GLY A 1 293 ? 28.731 7.464 -28.885 1.00 96.62 293 GLY A N 1
ATOM 2123 C CA . GLY A 1 293 ? 27.439 8.086 -29.198 1.00 96.62 293 GLY A CA 1
ATOM 2124 C C . GLY A 1 293 ? 26.404 7.926 -28.081 1.00 96.62 293 GLY A C 1
ATOM 2125 O O . GLY A 1 293 ? 26.744 7.737 -26.914 1.00 96.62 293 GLY A O 1
ATOM 2126 N N . GLU A 1 294 ? 25.124 7.976 -28.444 1.00 98.25 294 GLU A N 1
ATOM 2127 C CA . GLU A 1 294 ? 23.999 7.967 -27.501 1.00 98.25 294 GLU A CA 1
ATOM 2128 C C . GLU A 1 294 ? 23.101 6.746 -27.683 1.00 98.25 294 GLU A C 1
ATOM 2130 O O . GLU A 1 294 ? 23.002 6.178 -28.774 1.00 98.25 294 GLU A O 1
ATOM 2135 N N . TYR A 1 295 ? 22.405 6.342 -26.622 1.00 98.25 295 TYR A N 1
ATOM 2136 C CA . TYR A 1 295 ? 21.397 5.295 -26.699 1.00 98.25 295 TYR A CA 1
ATOM 2137 C C . TYR A 1 295 ? 20.156 5.583 -25.857 1.00 98.25 295 TYR A C 1
ATOM 2139 O O . TYR A 1 295 ? 20.189 6.316 -24.866 1.00 98.25 295 TYR A O 1
ATOM 2147 N N . VAL A 1 296 ? 19.060 4.943 -26.259 1.00 98.38 296 VAL A N 1
ATOM 2148 C CA . VAL A 1 296 ? 17.815 4.844 -25.501 1.00 98.38 296 VAL A CA 1
ATOM 2149 C C . VAL A 1 296 ? 17.427 3.373 -25.393 1.00 98.38 296 VAL A C 1
ATOM 2151 O O . VAL A 1 296 ? 17.389 2.683 -26.415 1.00 98.38 296 VAL A O 1
ATOM 2154 N N . ARG A 1 297 ? 17.123 2.894 -24.184 1.00 97.00 297 ARG A N 1
ATOM 2155 C CA . ARG A 1 297 ? 16.479 1.589 -23.962 1.00 97.00 297 ARG A CA 1
ATOM 2156 C C . ARG A 1 297 ? 15.062 1.781 -23.462 1.00 97.00 297 ARG A C 1
ATOM 2158 O O . ARG A 1 297 ? 14.792 2.691 -22.683 1.00 97.00 297 ARG A O 1
ATOM 2165 N N . PHE A 1 298 ? 14.187 0.884 -23.885 1.00 96.12 298 PHE A N 1
ATOM 2166 C CA . PHE A 1 298 ? 12.792 0.824 -23.479 1.00 96.12 298 PHE A CA 1
ATOM 2167 C C . PHE A 1 298 ? 12.498 -0.506 -22.790 1.00 96.12 298 PHE A C 1
ATOM 2169 O O . PHE A 1 298 ? 13.022 -1.546 -23.189 1.00 96.12 298 PHE A O 1
ATOM 2176 N N . ALA A 1 299 ? 11.626 -0.494 -21.785 1.00 94.12 299 ALA A N 1
ATOM 2177 C CA . ALA A 1 299 ? 11.236 -1.685 -21.024 1.00 94.12 299 ALA A CA 1
ATOM 2178 C C . ALA A 1 299 ? 10.665 -2.839 -21.873 1.00 94.12 299 ALA A C 1
ATOM 2180 O O . ALA A 1 299 ? 10.711 -3.992 -21.451 1.00 94.12 299 ALA A O 1
ATOM 2181 N N . ASP A 1 300 ? 10.177 -2.554 -23.081 1.00 93.38 300 ASP A N 1
ATOM 2182 C CA . ASP A 1 300 ? 9.705 -3.552 -24.050 1.00 93.38 300 ASP A CA 1
ATOM 2183 C C . ASP A 1 300 ? 10.844 -4.339 -24.739 1.00 93.38 300 ASP A C 1
ATOM 2185 O O . ASP A 1 300 ? 10.591 -5.190 -25.595 1.00 93.38 300 ASP A O 1
ATOM 2189 N N . GLY A 1 301 ? 12.102 -4.040 -24.406 1.00 93.69 301 GLY A N 1
ATOM 2190 C CA . GLY A 1 301 ? 13.289 -4.633 -25.012 1.00 93.69 301 GLY A CA 1
ATOM 2191 C C . GLY A 1 301 ? 13.826 -3.862 -26.220 1.00 93.69 301 GLY A C 1
ATOM 2192 O O . GLY A 1 301 ? 14.802 -4.308 -26.813 1.00 93.69 301 GLY A O 1
ATOM 2193 N N . THR A 1 302 ? 13.228 -2.741 -26.632 1.00 95.88 302 THR A N 1
ATOM 2194 C CA . THR A 1 302 ? 13.718 -1.924 -27.755 1.00 95.88 302 THR A CA 1
ATOM 2195 C C . THR A 1 302 ? 14.940 -1.105 -27.338 1.00 95.88 302 THR A C 1
ATOM 2197 O O . THR A 1 302 ? 14.937 -0.450 -26.298 1.00 95.88 302 THR A O 1
ATOM 2200 N N . GLN A 1 303 ? 15.991 -1.121 -28.158 1.00 97.94 303 GLN A N 1
ATOM 2201 C CA . GLN A 1 303 ? 17.162 -0.256 -28.018 1.00 97.94 303 GLN A CA 1
ATOM 2202 C C . GLN A 1 303 ? 17.378 0.538 -29.303 1.00 97.94 303 GLN A C 1
ATOM 2204 O O . GLN A 1 303 ? 17.290 -0.005 -30.407 1.00 97.94 303 GLN A O 1
ATOM 2209 N N . ILE A 1 304 ? 17.683 1.821 -29.146 1.00 98.38 304 ILE A N 1
ATOM 2210 C CA . ILE A 1 304 ? 18.049 2.727 -30.232 1.00 98.38 304 ILE A CA 1
ATOM 2211 C C . ILE A 1 304 ? 19.418 3.296 -29.902 1.00 98.38 304 ILE A C 1
ATOM 2213 O O . ILE A 1 304 ? 19.598 3.865 -28.832 1.00 98.38 304 ILE A O 1
ATOM 2217 N N . CYS A 1 305 ? 20.365 3.169 -30.821 1.00 98.38 305 CYS A N 1
ATOM 2218 C CA . CYS A 1 305 ? 21.654 3.839 -30.755 1.00 98.38 305 CYS A CA 1
ATOM 2219 C C . CYS A 1 305 ? 21.740 4.910 -31.842 1.00 98.38 305 CYS A C 1
ATOM 2221 O O . CYS A 1 305 ? 21.353 4.660 -32.984 1.00 98.38 305 CYS A O 1
ATOM 2223 N N . ALA A 1 306 ? 22.286 6.070 -31.498 1.00 97.81 306 ALA A N 1
ATOM 2224 C CA . ALA A 1 306 ? 22.583 7.158 -32.415 1.00 97.81 306 ALA A CA 1
ATOM 2225 C C . ALA A 1 306 ? 24.088 7.445 -32.390 1.00 97.81 306 ALA A C 1
ATOM 2227 O O . ALA A 1 306 ? 24.671 7.668 -31.329 1.00 97.81 306 ALA A O 1
ATOM 2228 N N . VAL A 1 307 ? 24.713 7.424 -33.565 1.00 96.75 307 VAL A N 1
ATOM 2229 C CA . VAL A 1 307 ? 26.149 7.659 -33.746 1.00 96.75 307 VAL A CA 1
ATOM 2230 C C . VAL A 1 307 ? 26.338 8.752 -34.789 1.00 96.75 307 VAL A C 1
ATOM 2232 O O . VAL A 1 307 ? 25.738 8.702 -35.863 1.00 96.75 307 VAL A O 1
ATOM 2235 N N . LEU A 1 308 ? 27.186 9.726 -34.471 1.00 94.75 308 LEU A N 1
ATOM 2236 C CA . LEU A 1 308 ? 27.637 10.768 -35.385 1.00 94.75 308 LEU A CA 1
ATOM 2237 C C . LEU A 1 308 ? 29.130 10.570 -35.633 1.00 94.75 308 LEU A C 1
ATOM 2239 O O . LEU A 1 308 ? 29.902 10.540 -34.677 1.00 94.75 308 LEU A O 1
ATOM 2243 N N . VAL A 1 309 ? 29.547 10.460 -36.893 1.00 93.38 309 VAL A N 1
ATOM 2244 C CA . VAL A 1 309 ? 30.971 10.311 -37.216 1.00 93.38 309 VAL A CA 1
ATOM 2245 C C . VAL A 1 309 ? 31.355 11.021 -38.506 1.00 93.38 309 VAL A C 1
ATOM 2247 O O . VAL A 1 309 ? 30.620 10.984 -39.489 1.00 93.38 309 VAL A O 1
ATOM 2250 N N . ASN A 1 310 ? 32.527 11.653 -38.514 1.00 92.69 310 ASN A N 1
ATOM 2251 C CA . ASN A 1 310 ? 33.146 12.181 -39.725 1.00 92.69 310 ASN A CA 1
ATOM 2252 C C . ASN A 1 310 ? 33.994 11.078 -40.379 1.00 92.69 310 ASN A C 1
ATOM 2254 O O . ASN A 1 310 ? 34.954 10.593 -39.785 1.00 92.69 310 ASN A O 1
ATOM 2258 N N . MET A 1 311 ? 33.624 10.680 -41.594 1.00 91.44 311 MET A N 1
ATOM 2259 C CA . MET A 1 311 ? 34.303 9.655 -42.393 1.00 91.44 311 MET A CA 1
ATOM 2260 C C . MET A 1 311 ? 35.452 10.220 -43.246 1.00 91.44 311 MET A C 1
ATOM 2262 O O . MET A 1 311 ? 36.136 9.455 -43.929 1.00 91.44 311 MET A O 1
ATOM 2266 N N . GLY A 1 312 ? 35.665 11.538 -43.210 1.00 91.00 312 GLY A N 1
ATOM 2267 C CA . GLY A 1 312 ? 36.652 12.260 -44.006 1.00 91.00 312 GLY A CA 1
ATOM 2268 C C . GLY A 1 312 ? 36.220 12.444 -45.460 1.00 91.00 312 GLY A C 1
ATOM 2269 O O . GLY A 1 312 ? 35.030 12.446 -45.781 1.00 91.00 312 GLY A O 1
ATOM 2270 N N . ASP A 1 313 ? 37.206 12.597 -46.339 1.00 90.00 313 ASP A N 1
ATOM 2271 C CA . ASP A 1 313 ? 37.008 12.872 -47.761 1.00 90.00 313 ASP A CA 1
ATOM 2272 C C . ASP A 1 313 ? 36.277 11.713 -48.484 1.00 90.00 313 ASP A C 1
ATOM 2274 O O . ASP A 1 313 ? 36.783 10.585 -48.503 1.00 90.00 313 ASP A O 1
ATOM 2278 N N . PRO A 1 314 ? 35.107 11.945 -49.116 1.00 88.62 314 PRO A N 1
ATOM 2279 C CA . PRO A 1 314 ? 34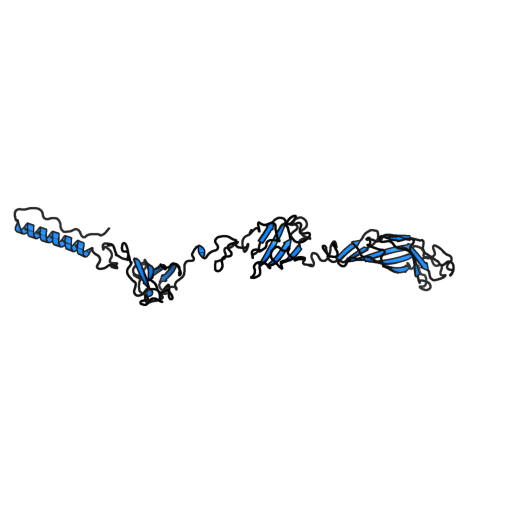.381 10.942 -49.882 1.00 88.62 314 PRO A CA 1
ATOM 2280 C C . PRO A 1 314 ? 35.066 10.563 -51.197 1.00 88.62 314 PRO A C 1
ATOM 2282 O O . PRO A 1 314 ? 34.570 9.669 -51.876 1.00 88.62 314 PRO A O 1
ATOM 2285 N N . THR A 1 315 ? 36.171 11.222 -51.559 1.00 89.62 315 THR A N 1
ATOM 2286 C CA . THR A 1 315 ? 37.025 10.902 -52.712 1.00 89.62 315 THR A CA 1
ATOM 2287 C C . THR A 1 315 ? 38.342 10.224 -52.317 1.00 89.62 315 THR A C 1
ATOM 2289 O O . THR A 1 315 ? 39.185 9.975 -53.174 1.00 89.62 315 THR A O 1
ATOM 2292 N N . ALA A 1 316 ? 38.512 9.867 -51.035 1.00 92.69 316 ALA A N 1
ATOM 2293 C CA . ALA A 1 316 ? 39.746 9.278 -50.504 1.00 92.69 316 ALA A CA 1
ATOM 2294 C C . ALA A 1 316 ? 40.198 7.996 -51.229 1.00 92.69 316 ALA A C 1
ATOM 2296 O O . ALA A 1 316 ? 41.385 7.669 -51.233 1.00 92.69 316 ALA A O 1
ATOM 2297 N N . THR A 1 317 ? 39.261 7.253 -51.817 1.00 93.12 317 THR A N 1
ATOM 2298 C CA . THR A 1 317 ? 39.524 6.033 -52.588 1.00 93.12 317 THR A CA 1
ATOM 2299 C C . THR A 1 317 ? 38.674 6.001 -53.855 1.00 93.12 317 THR A C 1
ATOM 2301 O O . THR A 1 317 ? 37.597 6.594 -53.886 1.00 93.12 317 THR A O 1
ATOM 2304 N N . GLY A 1 318 ? 39.137 5.272 -54.871 1.00 92.62 318 GLY A N 1
ATOM 2305 C CA . GLY A 1 318 ? 38.463 5.131 -56.163 1.00 92.62 318 GLY A CA 1
ATOM 2306 C C . GLY A 1 318 ? 38.803 6.240 -57.163 1.00 92.62 318 GLY A C 1
ATOM 2307 O O . GLY A 1 318 ? 39.574 7.154 -56.871 1.00 92.62 318 GLY A O 1
ATOM 2308 N N . SER A 1 319 ? 38.228 6.151 -58.362 1.00 92.00 319 SER A N 1
ATOM 2309 C CA . SER A 1 319 ? 38.498 7.050 -59.497 1.00 92.00 319 SER A CA 1
ATOM 2310 C C . SER A 1 319 ? 37.258 7.796 -60.001 1.00 92.00 319 SER A C 1
ATOM 2312 O O . SER A 1 319 ? 37.323 8.494 -61.012 1.00 92.00 319 SER A O 1
ATOM 2314 N N . GLY A 1 320 ? 36.118 7.660 -59.314 1.00 88.50 320 GLY A N 1
ATOM 2315 C CA . GLY A 1 320 ? 34.868 8.335 -59.675 1.00 88.50 320 GLY A CA 1
ATOM 2316 C C . GLY A 1 320 ? 34.169 7.740 -60.899 1.00 88.50 320 GLY A C 1
ATOM 2317 O O . GLY A 1 320 ? 33.276 8.370 -61.466 1.00 88.50 320 GLY A O 1
ATOM 2318 N N . THR A 1 321 ? 34.560 6.534 -61.319 1.00 90.06 321 THR A N 1
ATOM 2319 C CA . THR A 1 321 ? 33.936 5.813 -62.438 1.00 90.06 321 THR A CA 1
ATOM 2320 C C . THR A 1 321 ? 32.892 4.819 -61.932 1.00 90.06 321 THR A C 1
ATOM 2322 O O . THR A 1 321 ? 32.856 4.484 -60.753 1.00 90.06 321 THR A O 1
ATOM 2325 N N . PHE A 1 322 ? 32.034 4.300 -62.814 1.00 87.00 322 PHE A N 1
ATOM 2326 C CA . PHE A 1 322 ? 31.046 3.286 -62.418 1.00 87.00 322 PHE A CA 1
ATOM 2327 C C . PHE A 1 322 ? 31.693 1.992 -61.889 1.00 87.00 322 PHE A C 1
ATOM 2329 O O . PHE A 1 322 ? 31.166 1.372 -60.971 1.00 87.00 322 PHE A O 1
ATOM 2336 N N . ALA A 1 323 ? 32.830 1.589 -62.465 1.00 91.50 323 ALA A N 1
ATOM 2337 C CA . ALA A 1 323 ? 33.550 0.383 -62.057 1.00 91.50 323 ALA A CA 1
ATOM 2338 C C . ALA A 1 323 ? 34.389 0.583 -60.782 1.00 91.50 323 ALA A C 1
ATOM 2340 O O . ALA A 1 323 ? 34.744 -0.395 -60.130 1.00 91.50 323 ALA A O 1
ATOM 2341 N N . ASP A 1 324 ? 34.703 1.834 -60.444 1.00 91.75 324 ASP A N 1
ATOM 2342 C CA . ASP A 1 324 ? 35.557 2.210 -59.320 1.00 91.75 324 ASP A CA 1
ATOM 2343 C C . ASP A 1 324 ? 35.085 3.563 -58.741 1.00 91.75 324 ASP A C 1
ATOM 2345 O O . ASP A 1 324 ? 35.688 4.616 -59.005 1.00 91.75 324 ASP A O 1
ATOM 2349 N N . PRO A 1 325 ? 33.933 3.565 -58.038 1.00 91.50 325 PRO A N 1
ATOM 2350 C CA . PRO A 1 325 ? 33.312 4.781 -57.528 1.00 91.50 325 PRO A CA 1
ATOM 2351 C C . PRO A 1 325 ? 34.155 5.404 -56.417 1.00 91.50 325 PRO A C 1
ATOM 2353 O O . PRO A 1 325 ? 34.882 4.714 -55.705 1.00 91.50 325 PRO A O 1
ATOM 2356 N N . TYR A 1 326 ? 34.017 6.716 -56.231 1.00 92.50 326 TYR A N 1
ATOM 2357 C CA . TYR A 1 326 ? 34.648 7.392 -55.103 1.00 92.50 326 TYR A CA 1
ATOM 2358 C C . TYR A 1 326 ? 34.056 6.913 -53.772 1.00 92.50 326 TYR A C 1
ATOM 2360 O O . TYR A 1 326 ? 32.831 6.885 -53.612 1.00 92.50 326 TYR A O 1
ATOM 2368 N N . THR A 1 327 ? 34.913 6.548 -52.814 1.00 93.12 327 THR A N 1
ATOM 2369 C CA . THR A 1 327 ? 34.485 6.173 -51.459 1.00 93.12 327 THR A CA 1
ATOM 2370 C C . THR A 1 327 ? 35.356 6.797 -50.374 1.00 93.12 327 THR A C 1
ATOM 2372 O O . THR A 1 327 ? 36.544 7.062 -50.578 1.00 93.12 327 THR A O 1
ATOM 2375 N N . THR A 1 328 ? 34.772 6.989 -49.191 1.00 93.62 328 THR A N 1
ATOM 2376 C CA . THR A 1 328 ? 35.531 7.323 -47.978 1.00 93.62 328 THR A CA 1
ATOM 2377 C C . THR A 1 328 ? 36.502 6.197 -47.612 1.00 93.62 328 THR A C 1
ATOM 2379 O O . THR A 1 328 ? 36.315 5.040 -47.999 1.00 93.62 328 THR A O 1
ATOM 2382 N N . ASN A 1 329 ? 37.479 6.484 -46.748 1.00 94.12 329 ASN A N 1
ATOM 2383 C CA . ASN A 1 329 ? 38.211 5.416 -46.065 1.00 94.12 329 ASN A CA 1
ATOM 2384 C C . ASN A 1 329 ? 37.243 4.496 -45.299 1.00 94.12 329 ASN A C 1
ATOM 2386 O O . ASN A 1 329 ? 36.178 4.921 -44.840 1.00 94.12 329 ASN A O 1
ATOM 2390 N N . SER A 1 330 ? 37.607 3.219 -45.155 1.00 93.12 330 SER A N 1
ATOM 2391 C CA . SER A 1 330 ? 36.804 2.280 -44.372 1.00 93.12 330 SER A CA 1
ATOM 2392 C C . SER A 1 330 ? 36.940 2.555 -42.880 1.00 93.12 330 SER A C 1
ATOM 2394 O O . SER A 1 330 ? 38.062 2.605 -42.375 1.00 93.12 330 SER A O 1
ATOM 2396 N N . MET A 1 331 ? 35.816 2.627 -42.171 1.00 94.88 331 MET A N 1
ATOM 2397 C CA . MET A 1 331 ? 35.783 2.835 -40.723 1.00 94.88 331 MET A CA 1
ATOM 2398 C C . MET A 1 331 ? 34.999 1.728 -40.014 1.00 94.88 331 MET A C 1
ATOM 2400 O O . MET A 1 331 ? 34.061 1.161 -40.572 1.00 94.88 331 MET A O 1
ATOM 2404 N N . SER A 1 332 ? 35.371 1.423 -38.773 1.00 95.12 332 SER A N 1
ATOM 2405 C CA . SER A 1 332 ? 34.603 0.536 -37.895 1.00 95.12 332 SER A CA 1
ATOM 2406 C C . SER A 1 332 ? 34.084 1.336 -36.709 1.00 95.12 332 SER A C 1
ATOM 2408 O O . SER A 1 332 ? 34.850 2.064 -36.081 1.00 95.12 332 SER A O 1
ATOM 2410 N N . LEU A 1 333 ? 32.792 1.204 -36.418 1.00 95.62 333 LEU A N 1
ATOM 2411 C CA . LEU A 1 333 ? 32.105 1.954 -35.369 1.00 95.62 333 LEU A CA 1
ATOM 2412 C C . LEU A 1 333 ? 31.521 0.981 -34.354 1.00 95.62 333 LEU A C 1
ATOM 2414 O O . LEU A 1 333 ? 30.771 0.076 -34.724 1.00 95.62 333 LEU A O 1
ATOM 2418 N N . SER A 1 334 ? 31.830 1.198 -33.081 1.00 96.50 334 SER A N 1
ATOM 2419 C CA . SER A 1 334 ? 31.172 0.509 -31.973 1.00 96.50 334 SER A CA 1
ATOM 2420 C C . SER A 1 334 ? 29.840 1.184 -31.660 1.00 96.50 334 SER A C 1
ATOM 2422 O O . SER A 1 334 ? 29.736 2.408 -31.713 1.00 96.50 334 SER A O 1
ATOM 2424 N N . PHE A 1 335 ? 28.819 0.408 -31.307 1.00 97.69 335 PHE A N 1
ATOM 2425 C CA . PHE A 1 335 ? 27.568 0.972 -30.814 1.00 97.69 335 PHE A CA 1
ATOM 2426 C C . PHE A 1 335 ? 27.735 1.461 -29.363 1.00 97.69 335 PHE A C 1
ATOM 2428 O O . PHE A 1 335 ? 28.436 0.821 -28.576 1.00 97.69 335 PHE A O 1
ATOM 2435 N N . PRO A 1 336 ? 27.063 2.560 -28.976 1.00 97.56 336 PRO A N 1
ATOM 2436 C CA . PRO A 1 336 ? 27.027 3.056 -27.598 1.00 97.56 336 PRO A CA 1
ATOM 2437 C C . PRO A 1 336 ? 26.563 2.014 -26.576 1.00 97.56 336 PRO A C 1
ATOM 2439 O O . PRO A 1 336 ? 27.033 2.024 -25.442 1.00 97.56 336 PRO A O 1
ATOM 2442 N N . ALA A 1 337 ? 25.670 1.107 -26.976 1.00 97.44 337 ALA A N 1
ATOM 2443 C CA . ALA A 1 337 ? 25.216 -0.024 -26.178 1.00 97.44 337 ALA A CA 1
ATOM 2444 C C . ALA A 1 337 ? 25.105 -1.277 -27.060 1.00 97.44 337 ALA A C 1
ATOM 2446 O O . ALA A 1 337 ? 24.769 -1.188 -28.243 1.00 97.44 337 ALA A O 1
ATOM 2447 N N . SER A 1 338 ? 25.386 -2.452 -26.493 1.00 96.19 338 SER A N 1
ATOM 2448 C CA . SER A 1 338 ? 25.284 -3.727 -27.209 1.00 96.19 338 SER A CA 1
ATOM 2449 C C . SER A 1 338 ? 23.831 -4.159 -27.401 1.00 96.19 338 SER A C 1
ATOM 2451 O O . SER A 1 338 ? 22.971 -3.912 -26.556 1.00 96.19 338 SER A O 1
ATOM 2453 N N . PHE A 1 339 ? 23.564 -4.824 -28.520 1.00 97.62 339 PHE A N 1
ATOM 2454 C CA . PHE A 1 339 ? 22.291 -5.464 -28.840 1.00 97.62 339 PHE A CA 1
ATOM 2455 C C . PHE A 1 339 ? 22.357 -6.977 -28.572 1.00 97.62 339 PHE A C 1
ATOM 2457 O O . PHE A 1 339 ? 23.433 -7.548 -28.420 1.00 97.62 339 PHE A O 1
ATOM 2464 N N . VAL A 1 340 ? 21.211 -7.657 -28.558 1.00 96.19 340 VAL A N 1
ATOM 2465 C CA . VAL A 1 340 ? 21.139 -9.134 -28.490 1.00 96.19 340 VAL A CA 1
ATOM 2466 C C . VAL A 1 340 ? 21.542 -9.780 -29.820 1.00 96.19 340 VAL A C 1
ATOM 2468 O O . VAL A 1 340 ? 22.106 -10.870 -29.857 1.00 96.19 340 VAL A O 1
ATOM 2471 N N . ALA A 1 341 ? 21.255 -9.098 -30.926 1.00 96.69 341 ALA A N 1
ATOM 2472 C CA . ALA A 1 341 ? 21.529 -9.527 -32.291 1.00 96.69 341 ALA A CA 1
ATOM 2473 C C . ALA A 1 341 ? 21.877 -8.299 -33.151 1.00 96.69 341 ALA A C 1
ATOM 2475 O O . ALA A 1 341 ? 21.596 -7.176 -32.723 1.00 96.69 341 ALA A O 1
ATOM 2476 N N . PRO A 1 342 ? 22.464 -8.475 -34.351 1.00 97.00 342 PRO A N 1
ATOM 2477 C CA . PRO A 1 342 ? 22.773 -7.354 -35.236 1.00 97.00 342 PRO A CA 1
ATOM 2478 C C . PRO A 1 342 ? 21.555 -6.433 -35.464 1.00 97.00 342 PRO A C 1
ATOM 2480 O O . PRO A 1 342 ? 20.501 -6.921 -35.893 1.00 97.00 342 PRO A O 1
ATOM 2483 N N . PRO A 1 343 ? 21.664 -5.122 -35.172 1.00 97.62 343 PRO A N 1
ATOM 2484 C CA . PRO A 1 343 ? 20.554 -4.184 -35.307 1.00 97.62 343 PRO A CA 1
ATOM 2485 C C . PRO A 1 343 ? 20.257 -3.848 -36.773 1.00 97.62 343 PRO A C 1
ATOM 2487 O O . PRO A 1 343 ? 21.052 -4.098 -37.681 1.00 97.62 343 PRO A O 1
ATOM 2490 N N . LYS A 1 344 ? 19.100 -3.229 -37.010 1.00 97.12 344 LYS A N 1
ATOM 2491 C CA . LYS A 1 344 ? 18.777 -2.586 -38.288 1.00 97.12 344 LYS A CA 1
ATOM 2492 C C . LYS A 1 344 ? 19.385 -1.191 -38.310 1.00 97.12 344 LYS A C 1
ATOM 2494 O O . LYS A 1 344 ? 19.207 -0.437 -37.357 1.00 97.12 344 LYS A O 1
ATOM 2499 N N . LEU A 1 345 ? 20.093 -0.861 -39.387 1.00 96.56 345 LEU A N 1
ATOM 2500 C CA . LEU A 1 345 ? 20.790 0.414 -39.537 1.00 96.56 345 LEU A CA 1
ATOM 2501 C C . LEU A 1 345 ? 20.033 1.333 -40.499 1.00 96.56 345 LEU A C 1
ATOM 2503 O O . LEU A 1 345 ? 19.652 0.913 -41.589 1.00 96.56 345 LEU A O 1
ATOM 2507 N N . GLY A 1 346 ? 19.863 2.590 -40.103 1.00 95.38 346 GLY A N 1
ATOM 2508 C CA . GLY A 1 346 ? 19.532 3.713 -40.972 1.00 95.38 346 GLY A CA 1
ATOM 2509 C C . GLY A 1 346 ? 20.711 4.678 -40.995 1.00 95.38 346 GLY A C 1
ATOM 2510 O O . GLY A 1 346 ? 21.255 5.003 -39.941 1.00 95.38 346 GLY A O 1
ATOM 2511 N N . LEU A 1 347 ? 21.132 5.104 -42.185 1.00 93.94 347 LEU A N 1
ATOM 2512 C CA . LEU A 1 347 ? 22.272 6.000 -42.358 1.00 93.94 347 LEU A CA 1
ATOM 2513 C C . LEU A 1 347 ? 21.881 7.189 -43.228 1.00 93.94 347 LEU A C 1
ATOM 2515 O O . LEU A 1 347 ? 21.188 7.035 -44.234 1.00 93.94 347 LEU A O 1
ATOM 2519 N N . PHE A 1 348 ? 22.370 8.362 -42.851 1.00 90.00 348 PHE A N 1
ATOM 2520 C CA . PHE A 1 348 ? 22.234 9.594 -43.611 1.00 90.00 348 PHE A CA 1
ATOM 2521 C C . PHE A 1 348 ? 23.564 10.344 -43.587 1.00 90.00 348 PHE A C 1
ATOM 2523 O O . PHE A 1 348 ? 24.180 10.458 -42.530 1.00 90.00 348 PHE A O 1
ATOM 2530 N N . ALA A 1 349 ? 24.018 10.843 -44.737 1.00 88.75 349 ALA A N 1
ATOM 2531 C CA . ALA A 1 349 ? 25.264 11.595 -44.837 1.00 88.75 349 ALA A CA 1
ATOM 2532 C C . ALA A 1 349 ? 25.004 13.078 -45.092 1.00 88.75 349 ALA A C 1
ATOM 2534 O O . ALA A 1 349 ? 24.123 13.450 -45.867 1.00 88.75 349 ALA A O 1
ATOM 2535 N N . THR A 1 350 ? 25.835 13.914 -44.486 1.00 86.56 350 THR A N 1
ATOM 2536 C CA . THR A 1 350 ? 25.991 15.331 -44.800 1.00 86.56 350 THR A CA 1
ATOM 2537 C C . THR A 1 350 ? 27.432 15.592 -45.224 1.00 86.56 350 THR A C 1
ATOM 2539 O O . THR A 1 350 ? 28.343 14.847 -44.871 1.00 86.56 350 THR A O 1
ATOM 2542 N N . ILE A 1 351 ? 27.649 16.648 -46.004 1.00 81.88 351 ILE A N 1
ATOM 2543 C CA . ILE A 1 351 ? 28.988 17.078 -46.416 1.00 81.88 351 ILE A CA 1
ATOM 2544 C C . ILE A 1 351 ? 29.273 18.442 -45.784 1.00 81.88 351 ILE A C 1
ATOM 2546 O O . ILE A 1 351 ? 28.405 19.320 -45.818 1.00 81.88 351 ILE A O 1
ATOM 2550 N N . SER A 1 352 ? 30.473 18.646 -45.235 1.00 75.94 352 SER A N 1
ATOM 2551 C CA . SER A 1 352 ? 30.914 19.970 -44.795 1.00 75.94 352 SER A CA 1
ATOM 2552 C C . SER A 1 352 ? 31.074 20.898 -46.007 1.00 75.94 352 SER A C 1
ATOM 2554 O O . SER A 1 352 ? 31.787 20.614 -46.966 1.00 75.94 352 SER A O 1
ATOM 2556 N N . ASN A 1 353 ? 30.337 22.010 -46.025 1.00 65.00 353 ASN A N 1
ATOM 2557 C CA . ASN A 1 353 ? 30.344 22.917 -47.169 1.00 65.00 353 ASN A CA 1
ATOM 2558 C C . ASN A 1 353 ? 31.617 23.770 -47.196 1.00 65.00 353 ASN A C 1
ATOM 2560 O O . ASN A 1 353 ? 31.705 24.774 -46.494 1.00 65.00 353 ASN A O 1
ATOM 2564 N N . GLY A 1 354 ? 32.545 23.431 -48.088 1.00 55.31 354 GLY A N 1
ATOM 2565 C CA . GLY A 1 354 ? 33.501 24.375 -48.664 1.00 55.31 354 GLY A CA 1
ATOM 2566 C C . GLY A 1 354 ? 33.055 24.773 -50.071 1.00 55.31 354 GLY A C 1
ATOM 2567 O O . GLY A 1 354 ? 33.563 24.244 -51.049 1.00 55.31 354 GLY A O 1
ATOM 2568 N N . SER A 1 355 ? 32.067 25.661 -50.195 1.00 54.69 355 SER A N 1
ATOM 2569 C CA . SER A 1 355 ? 31.790 26.427 -51.432 1.00 54.69 355 SER A CA 1
ATOM 2570 C C . SER A 1 355 ? 31.360 25.683 -52.721 1.00 54.69 355 SER A C 1
ATOM 2572 O O . SER A 1 355 ? 31.127 26.352 -53.726 1.00 54.69 355 SER A O 1
ATOM 2574 N N . ALA A 1 356 ? 31.229 24.350 -52.748 1.00 55.22 356 ALA A N 1
ATOM 2575 C CA . ALA A 1 356 ? 30.904 23.601 -53.976 1.00 55.22 356 ALA A CA 1
ATOM 2576 C C . ALA A 1 356 ? 29.380 23.426 -54.223 1.00 55.22 356 ALA A C 1
ATOM 2578 O O . ALA A 1 356 ? 28.608 23.331 -53.264 1.00 55.22 356 ALA A O 1
ATOM 2579 N N . PRO A 1 357 ? 28.921 23.362 -55.493 1.00 58.53 357 PRO A N 1
ATOM 2580 C CA . PRO A 1 357 ? 27.510 23.167 -55.835 1.00 58.53 357 PRO A CA 1
ATOM 2581 C C . PRO A 1 357 ? 26.952 21.846 -55.277 1.00 58.53 357 PRO A C 1
ATOM 2583 O O . PRO A 1 357 ? 27.635 20.829 -55.244 1.00 58.53 357 PRO A O 1
ATOM 2586 N N . LEU A 1 358 ? 25.672 21.851 -54.876 1.00 60.72 358 LEU A N 1
ATOM 2587 C CA . LEU A 1 358 ? 24.954 20.685 -54.316 1.00 60.72 358 LEU A CA 1
ATOM 2588 C C . LEU A 1 358 ? 24.752 19.526 -55.310 1.00 60.72 358 LEU A C 1
ATOM 2590 O O . LEU A 1 358 ? 24.278 18.451 -54.942 1.00 60.72 358 LEU A O 1
ATOM 2594 N N . GLN A 1 359 ? 25.079 19.757 -56.577 1.00 63.81 359 GLN A N 1
ATOM 2595 C CA . GLN A 1 359 ? 25.062 18.753 -57.630 1.00 63.81 359 GLN A CA 1
ATOM 2596 C C . GLN A 1 359 ? 26.088 17.666 -57.253 1.00 63.81 359 GLN A C 1
ATOM 2598 O O . GLN A 1 359 ? 27.159 17.999 -56.758 1.00 63.81 359 GLN A O 1
ATOM 2603 N N . ASN A 1 360 ? 25.778 16.379 -57.457 1.00 67.31 360 ASN A N 1
ATOM 2604 C CA . ASN A 1 360 ? 26.708 15.250 -57.241 1.00 67.31 360 ASN A CA 1
ATOM 2605 C C . ASN A 1 360 ? 26.955 14.802 -55.777 1.00 67.31 360 ASN A C 1
ATOM 2607 O O . ASN A 1 360 ? 28.074 14.413 -55.437 1.00 67.31 360 ASN A O 1
ATOM 2611 N N . ARG A 1 361 ? 25.934 14.837 -54.902 1.00 70.88 361 ARG A N 1
ATOM 2612 C CA . ARG A 1 361 ? 26.070 14.539 -53.452 1.00 70.88 361 ARG A CA 1
ATOM 2613 C C . ARG A 1 361 ? 25.145 13.436 -52.909 1.00 70.88 361 ARG A C 1
ATOM 2615 O O . ARG A 1 361 ? 24.777 13.453 -51.738 1.00 70.88 361 ARG A O 1
ATOM 2622 N N . ILE A 1 362 ? 24.753 12.479 -53.753 1.00 81.38 362 ILE A N 1
ATOM 2623 C CA . ILE A 1 362 ? 24.015 11.281 -53.316 1.00 81.38 362 ILE A CA 1
ATOM 2624 C C . ILE A 1 362 ? 25.020 10.233 -52.838 1.00 81.38 362 ILE A C 1
ATOM 2626 O O . ILE A 1 362 ? 25.965 9.911 -53.563 1.00 81.38 362 ILE A O 1
ATOM 2630 N N . PHE A 1 363 ? 24.782 9.681 -51.649 1.00 87.31 363 PHE A N 1
ATOM 2631 C CA . PHE A 1 363 ? 25.591 8.606 -51.088 1.00 87.31 363 PHE A CA 1
ATOM 2632 C C . PHE A 1 363 ? 24.797 7.317 -50.942 1.00 87.31 363 PHE A C 1
ATOM 2634 O O . PHE A 1 363 ? 23.650 7.329 -50.495 1.00 87.31 363 PHE A O 1
ATOM 2641 N N . SER A 1 364 ? 25.445 6.201 -51.257 1.00 91.06 364 SER A N 1
ATOM 2642 C CA . SER A 1 364 ? 25.045 4.882 -50.771 1.00 91.06 364 SER A CA 1
ATOM 2643 C C . SER A 1 364 ? 26.046 4.390 -49.735 1.00 91.06 364 SER A C 1
ATOM 2645 O O . SER A 1 364 ? 27.200 4.808 -49.726 1.00 91.06 364 SER A O 1
ATOM 2647 N N . PHE A 1 365 ? 25.630 3.476 -48.868 1.00 93.31 365 PHE A N 1
ATOM 2648 C CA . PHE A 1 365 ? 26.482 2.961 -47.800 1.00 93.31 365 PHE A CA 1
ATOM 2649 C C . PHE A 1 365 ? 26.683 1.463 -47.958 1.00 93.31 365 PHE A C 1
ATOM 2651 O O . PHE A 1 365 ? 25.757 0.739 -48.319 1.00 93.31 365 PHE A O 1
ATOM 2658 N N . SER A 1 366 ? 27.884 0.992 -47.643 1.00 93.06 366 SER A N 1
ATOM 2659 C CA . SER A 1 366 ? 28.168 -0.436 -47.508 1.00 93.06 366 SER A CA 1
ATOM 2660 C C . SER A 1 366 ? 28.963 -0.690 -46.240 1.00 93.06 366 SER A C 1
ATOM 2662 O O . SER A 1 366 ? 29.803 0.131 -45.878 1.00 93.06 366 SER A O 1
ATOM 2664 N N . ALA A 1 367 ? 28.788 -1.858 -45.639 1.00 94.62 367 ALA A N 1
ATOM 2665 C CA . ALA A 1 367 ? 29.641 -2.360 -44.570 1.00 94.62 367 ALA A CA 1
ATOM 2666 C C . ALA A 1 367 ? 30.020 -3.815 -44.865 1.00 94.62 367 ALA A C 1
ATOM 2668 O O . ALA A 1 367 ? 29.265 -4.523 -45.530 1.00 94.62 367 ALA A O 1
ATOM 2669 N N . ALA A 1 368 ? 31.164 -4.273 -44.353 1.00 94.56 368 ALA A N 1
ATOM 2670 C CA . ALA A 1 368 ? 31.550 -5.683 -44.462 1.00 94.56 368 ALA A CA 1
ATOM 2671 C C . ALA A 1 368 ? 30.749 -6.581 -43.507 1.00 94.56 368 ALA A C 1
ATOM 2673 O O . ALA A 1 368 ? 30.581 -7.769 -43.765 1.00 94.56 368 ALA A O 1
ATOM 2674 N N . GLY A 1 369 ? 30.252 -6.022 -42.401 1.00 94.00 369 GLY A N 1
ATOM 2675 C CA . GLY A 1 369 ? 29.488 -6.773 -41.416 1.00 94.00 369 GLY A CA 1
ATOM 2676 C C . GLY A 1 369 ? 28.869 -5.889 -40.343 1.00 94.00 369 GLY A C 1
ATOM 2677 O O . GLY A 1 369 ? 29.316 -4.768 -40.085 1.00 94.00 369 GLY A O 1
ATOM 2678 N N . THR A 1 370 ? 27.827 -6.416 -39.708 1.00 96.75 370 THR A N 1
ATOM 2679 C CA . THR A 1 370 ? 27.175 -5.817 -38.543 1.00 96.75 370 THR A CA 1
ATOM 2680 C C . THR A 1 370 ? 27.038 -6.893 -37.478 1.00 96.75 370 THR A C 1
ATOM 2682 O O . THR A 1 370 ? 26.478 -7.958 -37.734 1.00 96.75 370 THR A O 1
ATOM 2685 N N . SER A 1 371 ? 27.573 -6.623 -36.292 1.00 97.12 371 SER A N 1
ATOM 2686 C CA . SER A 1 371 ? 27.446 -7.474 -35.114 1.00 97.12 371 SER A CA 1
ATOM 2687 C C . SER A 1 371 ? 26.492 -6.837 -34.101 1.00 97.12 371 SER A C 1
ATOM 2689 O O . SER A 1 371 ? 25.957 -5.749 -34.308 1.00 97.12 371 SER A O 1
ATOM 2691 N N . ALA A 1 372 ? 26.292 -7.511 -32.973 1.00 97.12 372 ALA A N 1
ATOM 2692 C CA . ALA A 1 372 ? 25.583 -6.964 -31.822 1.00 97.12 372 ALA A CA 1
ATOM 2693 C C . ALA A 1 372 ? 26.247 -5.709 -31.214 1.00 97.12 372 ALA A C 1
ATOM 2695 O O . ALA A 1 372 ? 25.588 -4.963 -30.496 1.00 97.12 372 ALA A O 1
ATOM 2696 N N . SER A 1 373 ? 27.538 -5.473 -31.458 1.00 96.94 373 SER A N 1
ATOM 2697 C CA . SER A 1 373 ? 28.312 -4.418 -30.790 1.00 96.94 373 SER A CA 1
ATOM 2698 C C . SER A 1 373 ? 28.946 -3.407 -31.738 1.00 96.94 373 SER A C 1
ATOM 2700 O O . SER A 1 373 ? 29.376 -2.357 -31.269 1.00 96.94 373 SER A O 1
ATOM 2702 N N . ALA A 1 374 ? 29.016 -3.686 -33.042 1.00 96.94 374 ALA A N 1
ATOM 2703 C CA . ALA A 1 374 ? 29.684 -2.807 -33.994 1.00 96.94 374 ALA A CA 1
ATOM 2704 C C . ALA A 1 374 ? 29.214 -3.000 -35.444 1.00 96.94 374 ALA A C 1
ATOM 2706 O O . ALA A 1 374 ? 28.673 -4.043 -35.820 1.00 96.94 374 ALA A O 1
ATOM 2707 N N . VAL A 1 375 ? 29.518 -2.010 -36.282 1.00 97.25 375 VAL A N 1
ATOM 2708 C CA . VAL A 1 375 ? 29.545 -2.118 -37.746 1.00 97.25 375 VAL A CA 1
ATOM 2709 C C . VAL A 1 375 ? 30.992 -2.001 -38.227 1.00 97.25 375 VAL A C 1
ATOM 2711 O O . VAL A 1 375 ? 31.741 -1.144 -37.758 1.00 97.25 375 VAL A O 1
ATOM 2714 N N . THR A 1 376 ? 31.410 -2.874 -39.144 1.00 96.94 376 THR A N 1
ATOM 2715 C CA . THR A 1 376 ? 32.810 -2.967 -39.593 1.00 96.94 376 THR A CA 1
ATOM 2716 C C . THR A 1 376 ? 32.973 -2.623 -41.064 1.00 96.94 376 THR A C 1
ATOM 2718 O O . THR A 1 376 ? 32.159 -3.038 -41.894 1.00 96.94 376 THR A O 1
ATOM 2721 N N . ALA A 1 377 ? 34.070 -1.935 -41.390 1.00 94.94 377 ALA A N 1
ATOM 2722 C CA . ALA A 1 377 ? 34.411 -1.493 -42.744 1.00 94.94 377 ALA A CA 1
ATOM 2723 C C . ALA A 1 377 ? 33.265 -0.741 -43.449 1.00 94.94 377 ALA A C 1
ATOM 2725 O O . ALA A 1 377 ? 32.988 -0.964 -44.628 1.00 94.94 377 ALA A O 1
ATOM 2726 N N . LEU A 1 378 ? 32.598 0.144 -42.706 1.00 95.75 378 LEU A N 1
ATOM 2727 C CA . LEU A 1 378 ? 31.620 1.079 -43.236 1.00 95.75 378 LEU A CA 1
ATOM 2728 C C . LEU A 1 378 ? 32.302 2.022 -44.233 1.00 95.75 378 LEU A C 1
ATOM 2730 O O . LEU A 1 378 ? 33.395 2.527 -43.968 1.00 95.75 378 LEU A O 1
ATOM 2734 N N . ARG A 1 379 ? 31.649 2.255 -45.369 1.00 94.62 379 ARG A N 1
ATOM 2735 C CA . ARG A 1 379 ? 32.060 3.209 -46.404 1.00 94.62 379 ARG A CA 1
ATOM 2736 C C . ARG A 1 379 ? 30.845 3.970 -46.911 1.00 94.62 379 ARG A C 1
ATOM 2738 O O . ARG A 1 379 ? 29.780 3.370 -47.090 1.00 94.62 379 ARG A O 1
ATOM 2745 N N . ALA A 1 380 ? 31.023 5.260 -47.177 1.00 93.06 380 ALA A N 1
ATOM 2746 C CA . ALA A 1 380 ? 30.098 6.027 -48.001 1.00 93.06 380 ALA A CA 1
ATOM 2747 C C . ALA A 1 380 ? 30.616 6.034 -49.442 1.00 93.06 380 ALA A C 1
ATOM 2749 O O . ALA A 1 380 ? 31.770 6.376 -49.687 1.00 93.06 380 ALA A O 1
ATOM 2750 N N . HIS A 1 381 ? 29.759 5.641 -50.377 1.00 91.44 381 HIS A N 1
ATOM 2751 C CA . HIS A 1 381 ? 30.021 5.629 -51.812 1.00 91.44 381 HIS A CA 1
ATOM 2752 C C . HIS A 1 381 ? 29.362 6.838 -52.431 1.00 91.44 381 HIS A C 1
ATOM 2754 O O . HIS A 1 381 ? 28.151 7.026 -52.296 1.00 91.44 381 HIS A O 1
ATOM 2760 N N . ARG A 1 382 ? 30.148 7.646 -53.122 1.00 88.62 382 ARG A N 1
ATOM 2761 C CA . ARG A 1 382 ? 29.655 8.813 -53.828 1.00 88.62 382 ARG A CA 1
ATOM 2762 C C . ARG A 1 382 ? 29.109 8.387 -55.188 1.00 88.62 382 ARG A C 1
ATOM 2764 O O . ARG A 1 382 ? 29.839 7.879 -56.035 1.00 88.62 382 ARG A O 1
ATOM 2771 N N . MET A 1 383 ? 27.831 8.655 -55.433 1.00 87.00 383 MET A N 1
ATOM 2772 C CA . MET A 1 383 ? 27.143 8.284 -56.676 1.00 87.00 383 MET A CA 1
ATOM 2773 C C . MET A 1 383 ? 27.347 9.343 -57.771 1.00 87.00 383 MET A C 1
ATOM 2775 O O . MET A 1 383 ? 26.388 9.855 -58.349 1.00 87.00 383 MET A O 1
ATOM 2779 N N . SER A 1 384 ? 28.599 9.741 -58.013 1.00 84.81 384 SER A N 1
ATOM 2780 C CA . SER A 1 384 ? 28.958 10.750 -59.015 1.00 84.81 384 SER A CA 1
ATOM 2781 C C . SER A 1 384 ? 30.456 10.759 -59.322 1.00 84.81 384 SER A C 1
ATOM 2783 O O . SER A 1 384 ? 31.250 10.437 -58.443 1.00 84.81 384 SER A O 1
ATOM 2785 N N . ALA A 1 385 ? 30.834 11.291 -60.485 1.00 85.56 385 ALA A N 1
ATOM 2786 C CA . ALA A 1 385 ? 32.230 11.524 -60.870 1.00 85.56 385 ALA A CA 1
ATOM 2787 C C . ALA A 1 385 ? 32.824 12.855 -60.349 1.00 85.56 385 ALA A C 1
ATOM 2789 O O . ALA A 1 385 ? 33.918 13.240 -60.751 1.00 85.56 385 ALA A O 1
ATOM 2790 N N . GLY A 1 386 ? 32.103 13.596 -59.496 1.00 82.88 386 GLY A N 1
ATOM 2791 C CA . GLY A 1 386 ? 32.629 14.820 -58.884 1.00 82.88 386 GLY A CA 1
ATOM 2792 C C . GLY A 1 386 ? 33.821 14.509 -57.977 1.00 82.88 386 GLY A C 1
ATOM 2793 O O . GLY A 1 386 ? 33.732 13.605 -57.148 1.00 82.88 386 GLY A O 1
ATOM 2794 N N . ALA A 1 387 ? 34.915 15.250 -58.143 1.00 82.50 387 ALA A N 1
ATOM 2795 C CA . ALA A 1 387 ? 36.169 15.061 -57.408 1.00 82.50 387 ALA A CA 1
ATOM 2796 C C . ALA A 1 387 ? 36.425 16.166 -56.363 1.00 82.50 387 ALA A C 1
ATOM 2798 O O . ALA A 1 387 ? 37.542 16.328 -55.883 1.00 82.50 387 ALA A O 1
ATOM 2799 N N . ASP A 1 388 ? 35.410 16.969 -56.034 1.00 82.19 388 ASP A N 1
ATOM 2800 C CA . ASP A 1 388 ? 35.498 17.947 -54.951 1.00 82.19 388 ASP A CA 1
ATOM 2801 C C . ASP A 1 388 ? 35.686 17.245 -53.604 1.00 82.19 388 ASP A C 1
ATOM 2803 O O . ASP A 1 388 ? 34.916 16.353 -53.240 1.00 82.19 388 ASP A O 1
ATOM 2807 N N . THR A 1 389 ? 36.709 17.688 -52.876 1.00 79.38 389 THR A N 1
ATOM 2808 C CA . THR A 1 389 ? 37.075 17.191 -51.550 1.00 79.38 389 THR A CA 1
ATOM 2809 C C . THR A 1 389 ? 36.297 17.957 -50.486 1.00 79.38 389 THR A C 1
ATOM 2811 O O . THR A 1 389 ? 36.291 19.193 -50.473 1.00 79.38 389 THR A O 1
ATOM 2814 N N . SER A 1 390 ? 35.627 17.254 -49.581 1.00 80.50 390 SER A N 1
ATOM 2815 C CA . SER A 1 390 ? 34.894 17.829 -48.443 1.00 80.50 390 SER A CA 1
ATOM 2816 C C . SER A 1 390 ? 34.671 16.741 -47.395 1.00 80.50 390 SER A C 1
ATOM 2818 O O . SER A 1 390 ? 34.651 15.577 -47.755 1.00 80.50 390 SER A O 1
ATOM 2820 N N . ASP A 1 391 ? 34.458 17.058 -46.122 1.00 87.38 391 ASP A N 1
ATOM 2821 C CA . ASP A 1 391 ? 34.269 15.992 -45.128 1.00 87.38 391 ASP A CA 1
ATOM 2822 C C . ASP A 1 391 ? 32.852 15.413 -45.185 1.00 87.38 391 ASP A C 1
ATOM 2824 O O . ASP A 1 391 ? 31.865 16.144 -45.083 1.00 87.38 391 ASP A O 1
ATOM 2828 N N . CYS A 1 392 ? 32.745 14.089 -45.293 1.00 88.38 392 CYS A N 1
ATOM 2829 C CA . CYS A 1 392 ? 31.490 13.350 -45.220 1.00 88.38 392 CYS A CA 1
ATOM 2830 C C . CYS A 1 392 ? 31.182 12.959 -43.769 1.00 88.38 392 CYS A C 1
ATOM 2832 O O . CYS A 1 392 ? 31.811 12.069 -43.202 1.00 88.38 392 CYS A O 1
ATOM 2834 N N . THR A 1 393 ? 30.163 13.570 -43.169 1.00 91.38 393 THR A N 1
ATOM 2835 C CA . THR A 1 393 ? 29.653 13.201 -41.841 1.00 91.38 393 THR A CA 1
ATOM 2836 C C . THR A 1 393 ? 28.457 12.267 -41.966 1.00 91.38 393 THR A C 1
ATOM 2838 O O . THR A 1 393 ? 27.528 12.550 -42.714 1.00 91.38 393 THR A O 1
ATOM 2841 N N . ILE A 1 394 ? 28.451 11.160 -41.226 1.00 92.44 394 ILE A N 1
ATOM 2842 C CA . ILE A 1 394 ? 27.353 10.192 -41.185 1.00 92.44 394 ILE A CA 1
ATOM 2843 C C . ILE A 1 394 ? 26.602 10.306 -39.857 1.00 92.44 394 ILE A C 1
ATOM 2845 O O . ILE A 1 394 ? 27.201 10.268 -38.782 1.00 92.44 394 ILE A O 1
ATOM 2849 N N . TYR A 1 395 ? 25.276 10.356 -39.958 1.00 94.12 395 TYR A N 1
ATOM 2850 C CA . TYR A 1 395 ? 24.322 10.106 -38.885 1.00 94.12 395 TYR A CA 1
ATOM 2851 C C . TYR A 1 395 ? 23.823 8.670 -39.026 1.00 94.12 395 TYR A C 1
ATOM 2853 O O . TYR A 1 395 ? 23.149 8.333 -40.002 1.00 94.12 395 TYR A O 1
ATOM 2861 N N . MET A 1 396 ? 24.169 7.816 -38.069 1.00 96.00 396 MET A N 1
ATOM 2862 C CA . MET A 1 396 ? 23.734 6.424 -38.034 1.00 96.00 396 MET A CA 1
ATOM 2863 C C . MET A 1 396 ? 22.753 6.214 -36.883 1.00 96.00 396 MET A C 1
ATOM 2865 O O . MET A 1 396 ? 23.063 6.493 -35.727 1.00 96.00 396 MET A O 1
ATOM 2869 N N . THR A 1 397 ? 21.585 5.663 -37.199 1.00 97.75 397 THR A N 1
ATOM 2870 C CA . THR A 1 397 ? 20.623 5.152 -36.221 1.00 97.75 397 THR A CA 1
ATOM 2871 C C . THR A 1 397 ? 20.589 3.633 -36.310 1.00 97.75 397 THR A C 1
ATOM 2873 O O . THR A 1 397 ? 20.305 3.078 -37.369 1.00 97.75 397 THR A O 1
ATOM 2876 N N . ALA A 1 398 ? 20.869 2.952 -35.204 1.00 98.12 398 ALA A N 1
ATOM 2877 C CA . ALA A 1 398 ? 20.773 1.502 -35.097 1.00 98.12 398 ALA A CA 1
ATOM 2878 C C . ALA A 1 398 ? 19.615 1.129 -34.168 1.00 98.12 398 ALA A C 1
ATOM 2880 O O . ALA A 1 398 ? 19.566 1.596 -33.032 1.00 98.12 398 ALA A O 1
ATOM 2881 N N . ILE A 1 399 ? 18.688 0.295 -34.640 1.00 98.38 399 ILE A N 1
ATOM 2882 C CA . ILE A 1 399 ? 17.503 -0.134 -33.884 1.00 98.38 399 ILE A CA 1
ATOM 2883 C C . ILE A 1 399 ? 17.522 -1.654 -33.741 1.00 98.38 399 ILE A C 1
ATOM 2885 O O . ILE A 1 399 ? 17.644 -2.386 -34.727 1.00 98.38 399 ILE A O 1
ATOM 2889 N N . GLY A 1 400 ? 17.384 -2.142 -32.513 1.00 97.81 400 GLY A N 1
ATOM 2890 C CA . GLY A 1 400 ? 17.425 -3.568 -32.206 1.00 97.81 400 GLY A CA 1
ATOM 2891 C C . GLY A 1 400 ? 16.865 -3.882 -30.825 1.00 97.81 400 GLY A C 1
ATOM 2892 O O . GLY A 1 400 ? 16.157 -3.069 -30.233 1.00 97.81 400 GLY A O 1
ATOM 2893 N N . ARG A 1 401 ? 17.177 -5.078 -30.315 1.00 95.81 401 ARG A N 1
ATOM 2894 C CA . ARG A 1 401 ? 16.772 -5.519 -28.974 1.00 95.81 401 ARG A CA 1
ATOM 2895 C C . ARG A 1 401 ? 17.934 -5.450 -27.984 1.00 95.81 401 ARG A C 1
ATOM 2897 O O . ARG A 1 401 ? 19.051 -5.800 -28.367 1.00 95.81 401 ARG A O 1
ATOM 2904 N N . TRP A 1 402 ? 17.669 -5.048 -26.744 1.00 93.38 402 TRP A N 1
ATOM 2905 C CA . TRP A 1 402 ? 18.578 -5.230 -25.601 1.00 93.38 402 TRP A CA 1
ATOM 2906 C C . TRP A 1 402 ? 18.095 -6.403 -24.731 1.00 93.38 402 TRP A C 1
ATOM 2908 O O . TRP A 1 402 ? 16.950 -6.834 -24.880 1.00 93.38 402 TRP A O 1
ATOM 2918 N N . ASN A 1 403 ? 18.990 -6.956 -23.906 1.00 73.38 403 ASN A N 1
ATOM 2919 C CA . ASN A 1 403 ? 18.693 -8.069 -22.996 1.00 73.38 403 ASN A CA 1
ATOM 2920 C C . ASN A 1 403 ? 18.560 -7.570 -21.563 1.00 73.38 403 ASN A C 1
ATOM 2922 O O . ASN A 1 403 ? 19.548 -6.941 -21.112 1.00 73.38 403 ASN A O 1
#

Radius of gyration: 49.91 Å; chains: 1; bounding box: 85×46×166 Å

pLDDT: mean 83.66, std 12.1, range [45.75, 98.38]

Secondary structure (DSSP, 8-state):
----PPPPPPPPP-S-HHHHHHHHHHHHHHHHHHHHHHS-SSTT---TT----TTGGGTTSSSPPBPSBSSS--S-EEEEEE-TTSSSPPBSS-TTTT--SEEEEEEEEE-SSSTTSEEEEEEEETTSTT-EEEEEEETTEEPPPEEPPPTTSB-SSTT---TTPBPPTTGGGSSSS--B----BS--SSPPPEEEEEEE-TT-BTPPTT--SEEEEEEEEE-TTSS-EEEEEEEE-TT-GGG-EEEEEEE-STTSPPEEEEPP-TTTSBS---EETTEE-S-SEEEEEETTEEEEEETTSEEEEEEEEE---TTSBS-SSSSS--BPPPEEEE-SS--SSPPEEEEEEEE--SS--STT--EEEE-SEE-SSEEEEEEEEESS-------EEEEEEEEEE--

Sequence (403 aa):
MVNIPTPPPEPVFGPDFNAQHSAVAAWERAALLSIKDSLPSGPTDATPGKFLLSGAFGLGVDSGPVVPNVDTHHTAGFYSGYGGGHATPAGGDNPFSTMNGAFGLLVGNSTVSEADDYVWQIAIDFSGGNGTKYRARGNAGWTSWRRYLASDEVQADPTDATAEKLLKVGAFGWGAGVAVRSTGNFLETQLPGGAFRTGNLDSTTGAPPGATYRGTVGLTLPALSGTHAMLLMNAMNVSSPEDNNLWLGVKSTGGAAPQWSRFYSDSNILGTVSQSAGVPRGAIIERGSNGNGEYVRFADGTQICAVLVNMGDPTATGSGTFADPYTTNSMSLSFPASFVAPPKLGLFATISNGSAPLQNRIFSFSAAGTSASAVTALRAHRMSAGADTSDCTIYMTAIGRWN